Protein AF-0000000080632948 (afdb_homodimer)

Solvent-accessible surface area (backbone atoms only — not comparable to full-atom values): 27263 Å² total; per-residue (Å²): 132,79,82,72,71,76,74,69,72,79,71,61,84,69,72,70,72,75,71,75,73,50,6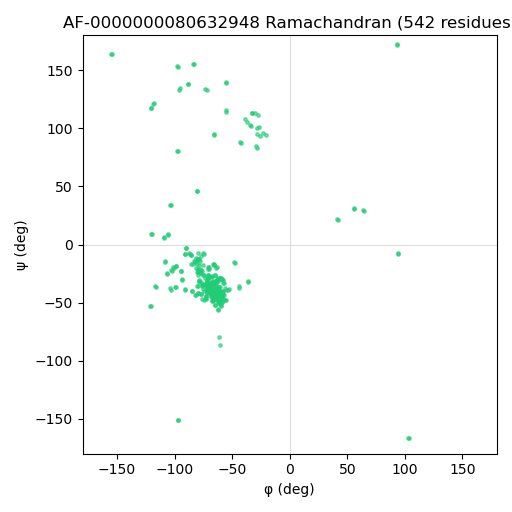8,64,55,54,51,48,51,52,47,47,51,46,51,48,48,50,51,47,51,48,48,49,46,34,62,71,34,62,81,42,59,56,55,62,38,58,29,62,68,49,25,53,51,34,33,49,51,34,51,72,73,39,56,49,54,52,16,45,50,50,41,47,52,36,47,52,53,13,48,50,50,12,46,53,51,10,44,53,52,7,45,46,32,34,75,30,65,68,51,27,64,66,44,46,64,55,55,52,50,55,61,60,30,67,62,72,64,46,48,63,58,46,30,67,67,62,33,79,53,68,66,24,45,20,52,47,15,22,67,49,18,18,50,46,16,20,55,26,20,21,50,17,35,41,57,31,47,71,65,42,42,64,52,38,65,69,60,74,52,52,71,64,54,40,39,63,69,45,30,46,61,59,14,40,62,29,34,40,52,9,47,52,53,14,49,56,40,22,50,52,40,45,37,54,51,18,50,76,57,46,76,50,20,37,31,6,47,31,48,53,25,43,76,67,40,34,31,21,50,19,46,29,40,41,52,50,50,34,50,49,50,45,51,52,50,50,51,52,49,51,54,36,51,66,60,42,53,58,67,80,100,132,79,80,72,72,76,73,71,74,79,69,62,83,69,74,68,74,75,73,76,72,53,69,66,56,54,50,50,51,51,48,49,50,46,51,48,48,49,51,46,51,48,48,47,45,32,62,71,35,63,82,40,59,56,57,62,38,58,29,63,69,49,25,52,52,33,34,50,52,33,52,73,72,38,55,48,54,53,16,46,50,51,42,46,54,36,47,52,51,13,46,50,52,12,48,53,50,9,44,54,52,7,45,47,32,31,75,29,64,69,52,26,63,66,43,48,65,55,54,52,51,56,64,60,29,66,62,72,64,46,47,64,58,47,30,68,68,61,34,78,50,69,66,24,46,21,52,46,15,21,68,48,17,18,50,46,16,19,55,26,19,22,52,18,35,42,57,31,47,71,64,41,43,65,53,38,66,69,61,73,52,51,72,65,52,40,39,63,69,45,31,46,63,61,15,42,59,29,33,39,52,10,47,53,53,14,50,58,39,20,51,51,39,45,39,53,51,18,50,75,58,46,76,50,20,36,32,6,46,31,47,54,24,44,76,67,40,35,32,23,51,20,46,30,40,42,51,50,50,31,51,49,50,45,50,51,49,51,48,50,49,52,53,36,49,67,60,42,54,59,68,82,100

Structure (mmCIF, N/CA/C/O backbone):
data_AF-0000000080632948-model_v1
#
loop_
_entity.id
_entity.type
_entity.pdbx_description
1 polymer 'Amino acid ABC transporter, permease protein'
#
loop_
_atom_site.group_PDB
_atom_site.id
_atom_site.type_symbol
_atom_site.label_atom_id
_atom_site.label_alt_id
_atom_site.label_comp_id
_atom_site.label_asym_id
_atom_site.label_entity_id
_atom_site.label_seq_id
_atom_site.pdbx_PDB_ins_code
_atom_site.Cartn_x
_atom_site.Cartn_y
_atom_site.Cartn_z
_atom_site.occupancy
_atom_site.B_iso_or_equiv
_atom_site.auth_seq_id
_atom_site.auth_comp_id
_atom_site.auth_asym_id
_atom_site.auth_atom_id
_atom_site.pdbx_PDB_model_num
ATOM 1 N N . MET A 1 1 ? 34.406 78.438 -1.366 1 31.16 1 MET A N 1
ATOM 2 C CA . MET A 1 1 ? 34.031 77.875 -2.639 1 31.16 1 MET A CA 1
ATOM 3 C C . MET A 1 1 ? 34.281 76.375 -2.627 1 31.16 1 MET A C 1
ATOM 5 O O . MET A 1 1 ? 33.844 75.625 -3.514 1 31.16 1 MET A O 1
ATOM 9 N N . GLN A 1 2 ? 35.188 75.812 -1.74 1 35.47 2 GLN A N 1
ATOM 10 C CA . GLN A 1 2 ? 35.688 74.5 -1.86 1 35.47 2 GLN A CA 1
ATOM 11 C C . GLN A 1 2 ? 34.75 73.438 -1.232 1 35.47 2 GLN A C 1
ATOM 13 O O . GLN A 1 2 ? 35 72.25 -1.267 1 35.47 2 GLN A O 1
ATOM 18 N N . ARG A 1 3 ? 33.75 73.875 -0.336 1 40.47 3 ARG A N 1
ATOM 19 C CA . ARG A 1 3 ? 33.062 72.875 0.474 1 40.47 3 ARG A CA 1
ATOM 20 C C . ARG A 1 3 ? 32.031 72.125 -0.36 1 40.47 3 ARG A C 1
ATOM 22 O O . ARG A 1 3 ? 31.328 71.25 0.156 1 40.47 3 ARG A O 1
ATOM 29 N N . SER A 1 4 ? 31.703 72.562 -1.642 1 41.03 4 SER A N 1
ATOM 30 C CA . SER A 1 4 ? 30.5 72.062 -2.281 1 41.03 4 SER A CA 1
ATOM 31 C C . SER A 1 4 ? 30.75 70.688 -2.9 1 41.03 4 SER A C 1
ATOM 33 O O . SER A 1 4 ? 29.828 70.062 -3.438 1 41.03 4 SER A O 1
ATOM 35 N N . ALA A 1 5 ? 32 70.25 -3.182 1 44.38 5 ALA A N 1
ATOM 36 C CA . ALA A 1 5 ? 32.188 69.188 -4.16 1 44.38 5 ALA A CA 1
ATOM 37 C C . ALA A 1 5 ? 31.906 67.812 -3.537 1 44.38 5 ALA A C 1
ATOM 39 O O . ALA A 1 5 ? 31.906 66.812 -4.23 1 44.38 5 ALA A O 1
ATOM 40 N N . GLN A 1 6 ? 32 67.625 -2.18 1 37.94 6 GLN A N 1
ATOM 41 C CA . GLN A 1 6 ? 32.156 66.25 -1.748 1 37.94 6 GLN A CA 1
ATOM 42 C C . GLN A 1 6 ? 30.812 65.562 -1.717 1 37.94 6 GLN A C 1
ATOM 44 O O . GLN A 1 6 ? 30.75 64.375 -1.388 1 37.94 6 GLN A O 1
ATOM 49 N N . ALA A 1 7 ? 29.625 66.25 -1.832 1 45.94 7 ALA A N 1
ATOM 50 C CA . ALA A 1 7 ? 28.375 65.562 -1.5 1 45.94 7 ALA A CA 1
ATOM 51 C C . ALA A 1 7 ? 27.906 64.688 -2.646 1 45.94 7 ALA A C 1
ATOM 53 O O . ALA A 1 7 ? 26.891 64 -2.535 1 45.94 7 ALA A O 1
ATOM 54 N N . SER A 1 8 ? 28.5 64.812 -3.918 1 42.16 8 SER A N 1
ATOM 55 C CA . SER A 1 8 ? 27.766 64.25 -5.035 1 42.16 8 SER A CA 1
ATOM 56 C C . SER A 1 8 ? 27.969 62.719 -5.094 1 42.16 8 SER A C 1
ATOM 58 O O . SER A 1 8 ? 27.328 62.031 -5.891 1 42.16 8 SER A O 1
ATOM 60 N N . ALA A 1 9 ? 29.062 62.125 -4.598 1 43.84 9 ALA A N 1
ATOM 61 C CA . ALA A 1 9 ? 29.406 60.781 -5.074 1 43.84 9 ALA A CA 1
ATOM 62 C C . ALA A 1 9 ? 28.578 59.719 -4.379 1 43.84 9 ALA A C 1
ATOM 64 O O . ALA A 1 9 ? 28.656 58.531 -4.715 1 43.84 9 ALA A O 1
ATOM 65 N N . VAL A 1 10 ? 28.031 60 -3.156 1 44.22 10 VAL A N 1
ATOM 66 C CA . VAL A 1 10 ? 27.625 58.812 -2.408 1 44.22 10 VAL A CA 1
ATOM 67 C C . VAL A 1 10 ? 26.281 58.312 -2.93 1 44.22 10 VAL A C 1
ATOM 69 O O . VAL A 1 10 ? 25.719 57.344 -2.396 1 44.22 10 VAL A O 1
ATOM 72 N N . SER A 1 11 ? 25.594 59.094 -3.857 1 42.31 11 SER A N 1
ATOM 73 C CA . SER A 1 11 ? 24.219 58.656 -4.07 1 42.31 11 SER A CA 1
ATOM 74 C C . SER A 1 11 ? 24.156 57.406 -4.93 1 42.31 11 SER A C 1
ATOM 76 O O . SER A 1 11 ? 23.078 56.969 -5.336 1 42.31 11 SER A O 1
ATOM 78 N N . LYS A 1 12 ? 25.281 57.094 -5.684 1 43.09 12 LYS A N 1
ATOM 79 C CA . LYS A 1 12 ? 24.922 56.344 -6.879 1 43.09 12 LYS A CA 1
ATOM 80 C C . LYS A 1 12 ? 24.25 55.031 -6.504 1 43.09 12 LYS A C 1
ATOM 82 O O . LYS A 1 12 ? 23.219 54.656 -7.055 1 43.09 12 LYS A O 1
ATOM 87 N N . SER A 1 13 ? 25.125 53.938 -6.254 1 38.78 13 SER A N 1
ATOM 88 C CA . SER A 1 13 ? 24.781 52.656 -6.883 1 38.78 13 SER A CA 1
ATOM 89 C C . SER A 1 13 ? 23.703 51.906 -6.09 1 38.78 13 SER A C 1
ATOM 91 O O . SER A 1 13 ? 24 51.219 -5.113 1 38.78 13 SER A O 1
ATOM 93 N N . ALA A 1 14 ? 22.656 52.594 -5.688 1 43.19 14 ALA A N 1
ATOM 94 C CA . ALA A 1 14 ? 21.547 51.75 -5.266 1 43.19 14 ALA A CA 1
ATOM 95 C C . ALA A 1 14 ? 21.359 50.594 -6.223 1 43.19 14 ALA A C 1
ATOM 97 O O . ALA A 1 14 ? 21.188 50.781 -7.426 1 43.19 14 ALA A O 1
ATOM 98 N N . GLY A 1 15 ? 22.062 49.438 -6.035 1 40.56 15 GLY A N 1
ATOM 99 C CA . GLY A 1 15 ? 21.891 48.188 -6.754 1 40.56 15 GLY A CA 1
ATOM 100 C C . GLY A 1 15 ? 20.5 48 -7.309 1 40.56 15 GLY A C 1
ATOM 101 O O . GLY A 1 15 ? 19.5 48.281 -6.621 1 40.56 15 GLY A O 1
ATOM 102 N N . GLU A 1 16 ? 20.266 48.25 -8.656 1 45.5 16 GLU A N 1
ATOM 103 C CA . GLU A 1 16 ? 19.078 47.812 -9.391 1 45.5 16 GLU A CA 1
ATOM 104 C C . GLU A 1 16 ? 18.469 46.562 -8.789 1 45.5 16 GLU A C 1
ATOM 106 O O . GLU A 1 16 ? 19.188 45.625 -8.414 1 45.5 16 GLU A O 1
ATOM 111 N N . PRO A 1 17 ? 17.328 46.656 -8.211 1 45.66 17 PRO A N 1
ATOM 112 C CA . PRO A 1 17 ? 16.719 45.375 -7.785 1 45.66 17 PRO A CA 1
ATOM 113 C C . PRO A 1 17 ? 16.984 44.25 -8.766 1 45.66 17 PRO A C 1
ATOM 115 O O . PRO A 1 17 ? 17 44.469 -9.977 1 45.66 17 PRO A O 1
ATOM 118 N N . GLU A 1 18 ? 17.859 43.281 -8.539 1 49 18 GLU A N 1
ATOM 119 C CA . GLU A 1 18 ? 17.922 42.062 -9.344 1 49 18 GLU A CA 1
ATOM 120 C C . GLU A 1 18 ? 16.562 41.75 -9.984 1 49 18 GLU A C 1
ATOM 122 O O . GLU A 1 18 ? 15.547 41.719 -9.289 1 49 18 GLU A O 1
ATOM 127 N N . ALA A 1 19 ? 16.281 42.156 -11.148 1 47.41 19 ALA A N 1
ATOM 128 C CA . ALA A 1 19 ? 15.094 41.812 -11.93 1 47.41 19 ALA A CA 1
ATOM 129 C C . ALA A 1 19 ? 14.453 40.531 -11.438 1 47.41 19 ALA A C 1
ATOM 131 O O . ALA A 1 19 ? 15.109 39.469 -11.375 1 47.41 19 ALA A O 1
ATOM 132 N N . ALA A 1 20 ? 13.492 40.531 -10.594 1 52.97 20 ALA A N 1
ATOM 133 C CA . ALA A 1 20 ? 12.641 39.375 -10.266 1 52.97 20 ALA A CA 1
ATOM 134 C C . ALA A 1 20 ? 12.531 38.438 -11.453 1 52.97 20 ALA A C 1
ATOM 136 O O . ALA A 1 20 ? 12.102 38.844 -12.539 1 52.97 20 ALA A O 1
ATOM 137 N N . SER A 1 21 ? 13.453 37.5 -11.742 1 58.09 21 SER A N 1
ATOM 138 C CA . SER A 1 21 ? 13.289 36.562 -12.828 1 58.09 21 SER A CA 1
ATOM 139 C C . SER A 1 21 ? 11.82 36.188 -13.039 1 58.09 21 SER A C 1
ATOM 141 O O . SER A 1 21 ? 11.086 36 -12.078 1 58.09 21 SER A O 1
ATOM 143 N N . ASP A 1 22 ? 11.164 36.531 -14.102 1 64.25 22 ASP A N 1
ATOM 144 C CA . ASP A 1 22 ? 9.797 36.219 -14.523 1 64.25 22 ASP A CA 1
ATOM 145 C C . ASP A 1 22 ? 9.383 34.812 -14.062 1 64.25 22 ASP A C 1
ATOM 147 O O . ASP A 1 22 ? 10.039 33.844 -14.391 1 64.25 22 ASP A O 1
ATOM 151 N N . PRO A 1 23 ? 8.586 34.781 -12.992 1 73.06 23 PRO A N 1
ATOM 152 C CA . PRO A 1 23 ? 8.102 33.5 -12.484 1 73.06 23 PRO A CA 1
ATOM 153 C C . PRO A 1 23 ? 7.805 32.5 -13.602 1 73.06 23 PRO A C 1
ATOM 155 O O . PRO A 1 23 ? 7.996 31.297 -13.422 1 73.06 23 PRO A O 1
ATOM 158 N N . ASN A 1 24 ? 7.41 33.031 -14.68 1 75.12 24 ASN A N 1
ATOM 159 C CA . ASN A 1 24 ? 7.125 32.156 -15.812 1 75.12 24 ASN A CA 1
ATOM 160 C C . ASN A 1 24 ? 8.398 31.562 -16.391 1 75.12 24 ASN A C 1
ATOM 162 O O . ASN A 1 24 ? 8.422 30.391 -16.797 1 75.12 24 ASN A O 1
ATOM 166 N N . ARG A 1 25 ? 9.484 32.375 -16.422 1 72.56 25 ARG A N 1
ATOM 167 C CA . ARG A 1 25 ? 10.758 31.875 -16.953 1 72.56 25 ARG A CA 1
ATOM 168 C C . ARG A 1 25 ? 11.352 30.812 -16.047 1 72.56 25 ARG A C 1
ATOM 170 O O . ARG A 1 25 ? 11.938 29.844 -16.516 1 72.56 25 ARG A O 1
ATOM 177 N N . GLN A 1 26 ? 11.18 31.047 -14.781 1 75.12 26 GLN A N 1
ATOM 178 C CA . GLN A 1 26 ? 11.68 30.062 -13.828 1 75.12 26 GLN A CA 1
ATOM 179 C C . GLN A 1 26 ? 10.93 28.734 -13.953 1 75.12 26 GLN A C 1
ATOM 181 O O . GLN A 1 26 ? 11.539 27.672 -13.906 1 75.12 26 GLN A O 1
ATOM 186 N N . ARG A 1 27 ? 9.664 28.875 -14.164 1 76.31 27 ARG A N 1
ATOM 187 C CA . ARG A 1 27 ? 8.844 27.672 -14.328 1 76.31 27 ARG A CA 1
ATOM 188 C C . ARG A 1 27 ? 9.227 26.938 -15.609 1 76.31 27 ARG A C 1
ATOM 190 O O . ARG A 1 27 ? 9.266 25.703 -15.625 1 76.31 27 ARG A O 1
ATOM 197 N N . ARG A 1 28 ? 9.469 27.719 -16.641 1 76.44 28 ARG A N 1
ATOM 198 C CA . ARG A 1 28 ? 9.852 27.109 -17.906 1 76.44 28 ARG A CA 1
ATOM 199 C C . ARG A 1 28 ? 11.219 26.438 -17.797 1 76.44 28 ARG A C 1
ATOM 201 O O . ARG A 1 28 ? 11.422 25.359 -18.344 1 76.44 28 ARG A O 1
ATOM 208 N N . ARG A 1 29 ? 12.117 27.047 -17.156 1 76.56 29 ARG A N 1
ATOM 209 C CA . ARG A 1 29 ? 13.445 26.484 -16.953 1 76.56 29 ARG A CA 1
ATOM 210 C C . ARG A 1 29 ? 13.375 25.188 -16.141 1 76.56 29 ARG A C 1
ATOM 212 O O . ARG A 1 29 ? 14.07 24.219 -16.438 1 76.56 29 ARG A O 1
ATOM 219 N N . GLU A 1 30 ? 12.523 25.297 -15.188 1 76.44 30 GLU A N 1
ATOM 220 C CA . GLU A 1 30 ? 12.352 24.109 -14.352 1 76.44 30 GLU A CA 1
ATOM 221 C C . GLU A 1 30 ? 11.727 22.969 -15.148 1 76.44 30 GLU A C 1
ATOM 223 O O . GLU A 1 30 ? 12.133 21.812 -15.008 1 76.44 30 GLU A O 1
ATOM 228 N N . ARG A 1 31 ? 10.828 23.312 -15.969 1 77.19 31 ARG A N 1
ATOM 229 C CA . ARG A 1 31 ? 10.195 22.312 -16.812 1 77.19 31 ARG A CA 1
ATOM 230 C C . ARG A 1 31 ? 11.18 21.75 -17.828 1 77.19 31 ARG A C 1
ATOM 232 O O . ARG A 1 31 ? 11.188 20.547 -18.094 1 77.19 31 ARG A O 1
ATOM 239 N N . LEU A 1 32 ? 11.969 22.562 -18.375 1 78.19 32 LEU A N 1
ATOM 240 C CA . LEU A 1 32 ? 12.977 22.125 -19.328 1 78.19 32 LEU A CA 1
ATOM 241 C C . LEU A 1 32 ? 14.016 21.234 -18.672 1 78.19 32 LEU A C 1
ATOM 243 O O . LEU A 1 32 ? 14.453 20.25 -19.266 1 78.19 32 LEU A O 1
ATOM 247 N N . LEU A 1 33 ? 14.359 21.578 -17.516 1 74.56 33 LEU A N 1
ATOM 248 C CA . LEU A 1 33 ? 15.297 20.734 -16.781 1 74.56 33 LEU A CA 1
ATOM 249 C C . LEU A 1 33 ? 14.688 19.375 -16.484 1 74.56 33 LEU A C 1
ATOM 251 O O . LEU A 1 33 ? 15.375 18.359 -16.578 1 74.56 33 LEU A O 1
ATOM 255 N N . GLN A 1 34 ? 13.438 19.406 -16.156 1 75.62 34 GLN A N 1
ATOM 256 C CA . GLN A 1 34 ? 12.75 18.156 -15.852 1 75.62 34 GLN A CA 1
ATOM 257 C C . GLN A 1 34 ? 12.641 17.266 -17.094 1 75.62 34 GLN A C 1
ATOM 259 O O . GLN A 1 34 ? 12.922 16.062 -17.031 1 75.62 34 GLN A O 1
ATOM 264 N N . ILE A 1 35 ? 12.25 17.891 -18.172 1 76.94 35 ILE A N 1
ATOM 265 C CA . ILE A 1 35 ? 12.117 17.156 -19.438 1 76.94 35 ILE A CA 1
ATOM 266 C C . ILE A 1 35 ? 13.492 16.719 -19.906 1 76.94 35 ILE A C 1
ATOM 268 O O . ILE A 1 35 ? 13.664 15.586 -20.375 1 76.94 35 ILE A O 1
ATOM 272 N N . GLY A 1 36 ? 14.43 17.578 -19.797 1 76.69 36 GLY A N 1
ATOM 273 C CA . GLY A 1 36 ? 15.789 17.25 -20.188 1 76.69 36 GLY A CA 1
ATOM 274 C C . GLY A 1 36 ? 16.359 16.078 -19.422 1 76.69 36 GLY A C 1
ATOM 275 O O . GLY A 1 36 ? 16.984 15.18 -20 1 76.69 36 GLY A O 1
ATOM 276 N N . THR A 1 37 ? 16.078 16.078 -18.156 1 75.19 37 THR A N 1
ATOM 277 C CA . THR A 1 37 ? 16.594 15 -17.344 1 75.19 37 THR A CA 1
ATOM 278 C C . THR A 1 37 ? 15.891 13.688 -17.656 1 75.19 37 THR A C 1
ATOM 280 O O . THR A 1 37 ? 16.516 12.625 -17.656 1 75.19 37 THR A O 1
ATOM 283 N N . LEU A 1 38 ? 14.609 13.75 -17.922 1 76.75 38 LEU A N 1
ATOM 284 C CA . LEU A 1 38 ? 13.883 12.555 -18.312 1 76.75 38 LEU A CA 1
ATOM 285 C C . LEU A 1 38 ? 14.438 11.977 -19.609 1 76.75 38 LEU A C 1
ATOM 287 O O . LEU A 1 38 ? 14.656 10.773 -19.719 1 76.75 38 LEU A O 1
ATOM 291 N N . VAL A 1 39 ? 14.641 12.898 -20.531 1 79.62 39 VAL A N 1
ATOM 292 C CA . VAL A 1 39 ? 15.164 12.492 -21.844 1 79.62 39 VAL A CA 1
ATOM 293 C C . VAL A 1 39 ? 16.562 11.906 -21.672 1 79.62 39 VAL A C 1
ATOM 295 O O . VAL A 1 39 ? 16.891 10.883 -22.281 1 79.62 39 VAL A O 1
ATOM 298 N N . LEU A 1 40 ? 17.266 12.562 -20.812 1 78.12 40 LEU A N 1
ATOM 299 C CA . LEU A 1 40 ? 18.609 12.062 -20.562 1 78.12 40 LEU A CA 1
ATOM 300 C C . LEU A 1 40 ? 18.578 10.688 -19.906 1 78.12 40 LEU A C 1
ATOM 302 O O . LEU A 1 40 ? 19.328 9.789 -20.281 1 78.12 40 LEU A O 1
ATOM 306 N N . LEU A 1 41 ? 17.688 10.492 -18.969 1 77.06 41 LEU A N 1
ATOM 307 C CA . LEU A 1 41 ? 17.562 9.211 -18.281 1 77.06 41 LEU A CA 1
ATOM 308 C C . LEU A 1 41 ? 17.125 8.117 -19.234 1 77.06 41 LEU A C 1
ATOM 310 O O . LEU A 1 41 ? 17.641 6.996 -19.188 1 77.06 41 LEU A O 1
ATOM 314 N N . LEU A 1 42 ? 16.219 8.5 -20.078 1 81 42 LEU A N 1
ATOM 315 C CA . LEU A 1 42 ? 15.75 7.531 -21.062 1 81 42 LEU A CA 1
ATOM 316 C C . LEU A 1 42 ? 16.844 7.199 -22.062 1 81 42 LEU A C 1
ATOM 318 O O . LEU A 1 42 ? 17 6.043 -22.469 1 81 42 LEU A O 1
ATOM 322 N N . ALA A 1 43 ? 17.531 8.234 -22.453 1 79.75 43 ALA A N 1
ATOM 323 C CA . ALA A 1 43 ? 18.625 8.031 -23.391 1 79.75 43 ALA A CA 1
ATOM 324 C C . ALA A 1 43 ? 19.734 7.18 -22.781 1 79.75 43 ALA A C 1
ATOM 326 O O . ALA A 1 43 ? 20.25 6.27 -23.438 1 79.75 43 ALA A O 1
ATOM 327 N N . VAL A 1 44 ? 20.031 7.469 -21.594 1 77.94 44 VAL A N 1
ATOM 328 C CA . VAL A 1 44 ? 21.062 6.691 -20.891 1 77.94 44 VAL A CA 1
ATOM 329 C C . VAL A 1 44 ? 20.594 5.246 -20.734 1 77.94 44 VAL A C 1
ATOM 331 O O . VAL A 1 44 ? 21.375 4.312 -20.938 1 77.94 44 VAL A O 1
ATOM 334 N N . TRP A 1 45 ? 19.359 5.086 -20.438 1 78.62 45 TRP A N 1
ATOM 335 C CA . TRP A 1 45 ? 18.781 3.752 -20.328 1 78.62 45 TRP A CA 1
ATOM 336 C C . TRP A 1 45 ? 18.844 3.023 -21.672 1 78.62 45 TRP A C 1
ATOM 338 O O . TRP A 1 45 ? 19.281 1.872 -21.734 1 78.62 45 TRP A O 1
ATOM 348 N N . GLU A 1 46 ? 18.5 3.721 -22.672 1 81.31 46 GLU A N 1
ATOM 349 C CA . GLU A 1 46 ? 18.516 3.158 -24.016 1 81.31 46 GLU A CA 1
ATOM 350 C C . GLU A 1 46 ? 19.922 2.736 -24.422 1 81.31 46 GLU A C 1
ATOM 352 O O . GLU A 1 46 ? 20.125 1.625 -24.922 1 81.31 46 GLU A O 1
ATOM 357 N N . PHE A 1 47 ? 20.797 3.6 -24.109 1 79.81 47 PHE A N 1
ATOM 358 C CA . PHE A 1 47 ? 22.156 3.35 -24.562 1 79.81 47 PHE A CA 1
ATOM 359 C C . PHE A 1 47 ? 22.844 2.332 -23.656 1 79.81 47 PHE A C 1
ATOM 361 O O . PHE A 1 47 ? 23.609 1.493 -24.141 1 79.81 47 PHE A O 1
ATOM 368 N N . ALA A 1 48 ? 22.562 2.373 -22.391 1 75.94 48 ALA A N 1
ATOM 369 C CA . ALA A 1 48 ? 23.203 1.477 -21.438 1 75.94 48 ALA A CA 1
ATOM 370 C C . ALA A 1 48 ? 22.703 0.043 -21.609 1 75.94 48 ALA A C 1
ATOM 372 O O . ALA A 1 48 ? 23.438 -0.911 -21.359 1 75.94 48 ALA A O 1
ATOM 373 N N . ALA A 1 49 ? 21.484 -0.044 -22.125 1 76.69 49 ALA A N 1
ATOM 374 C CA . ALA A 1 49 ? 20.891 -1.375 -22.156 1 76.69 49 ALA A CA 1
ATOM 375 C C . ALA A 1 49 ? 20.812 -1.893 -23.594 1 76.69 49 ALA A C 1
ATOM 377 O O . ALA A 1 49 ? 20.234 -2.961 -23.844 1 76.69 49 ALA A O 1
ATOM 378 N N . ARG A 1 50 ? 21.406 -1.113 -24.5 1 74.5 50 ARG A N 1
ATOM 379 C CA . ARG A 1 50 ? 21.281 -1.455 -25.922 1 74.5 50 ARG A CA 1
ATOM 380 C C . ARG A 1 50 ? 21.922 -2.807 -26.219 1 74.5 50 ARG A C 1
ATOM 382 O O . ARG A 1 50 ? 21.406 -3.576 -27.031 1 74.5 50 ARG A O 1
ATOM 389 N N . ASP A 1 51 ? 22.906 -3.084 -25.438 1 75.25 51 ASP A N 1
ATOM 390 C CA . ASP A 1 51 ? 23.641 -4.312 -25.734 1 75.25 51 ASP A CA 1
ATOM 391 C C . ASP A 1 51 ? 23.297 -5.41 -24.719 1 75.25 51 ASP A C 1
ATOM 393 O O . ASP A 1 51 ? 23.875 -6.496 -24.766 1 75.25 51 ASP A O 1
ATOM 397 N N . ALA A 1 52 ? 22.344 -5.078 -23.984 1 75.75 52 ALA A N 1
ATOM 398 C CA . ALA A 1 52 ? 21.984 -6.066 -22.969 1 75.75 52 ALA A CA 1
ATOM 399 C C . ALA A 1 52 ? 21.047 -7.129 -23.562 1 75.75 52 ALA A C 1
ATOM 401 O O . ALA A 1 52 ? 20.547 -6.973 -24.672 1 75.75 52 ALA A O 1
ATOM 402 N N . ASN A 1 53 ? 21.078 -8.289 -22.922 1 76.94 53 ASN A N 1
ATOM 403 C CA . ASN A 1 53 ? 20.188 -9.375 -23.328 1 76.94 53 ASN A CA 1
ATOM 404 C C . ASN A 1 53 ? 18.734 -8.938 -23.312 1 76.94 53 ASN A C 1
ATOM 406 O O . ASN A 1 53 ? 18.188 -8.586 -22.266 1 76.94 53 ASN A O 1
ATOM 410 N N . LYS A 1 54 ? 18.125 -8.922 -24.469 1 73.06 54 LYS A N 1
ATOM 411 C CA . LYS A 1 54 ? 16.781 -8.398 -24.672 1 73.06 54 LYS A CA 1
ATOM 412 C C . LYS A 1 54 ? 15.75 -9.227 -23.891 1 73.06 54 LYS A C 1
ATOM 414 O O . LYS A 1 54 ? 14.641 -8.766 -23.641 1 73.06 54 LYS A O 1
ATOM 419 N N . LEU A 1 55 ? 16.188 -10.43 -23.562 1 72.69 55 LEU A N 1
ATOM 420 C CA . LEU A 1 55 ? 15.297 -11.266 -22.781 1 72.69 55 LEU A CA 1
ATOM 421 C C . LEU A 1 55 ? 15.172 -10.742 -21.359 1 72.69 55 LEU A C 1
ATOM 423 O O . LEU A 1 55 ? 14.148 -10.961 -20.703 1 72.69 55 LEU A O 1
ATOM 427 N N . LEU A 1 56 ? 16.141 -9.977 -21.094 1 74.25 56 LEU A N 1
ATOM 428 C CA . LEU A 1 56 ? 16.172 -9.57 -19.688 1 74.25 56 LEU A CA 1
ATOM 429 C C . LEU A 1 56 ? 15.969 -8.07 -19.547 1 74.25 56 LEU A C 1
ATOM 431 O O . LEU A 1 56 ? 15.367 -7.602 -18.578 1 74.25 56 LEU A O 1
ATOM 435 N N . VAL A 1 57 ? 16.562 -7.406 -20.531 1 77.75 57 VAL A N 1
ATOM 436 C CA . VAL A 1 57 ? 16.578 -5.957 -20.391 1 77.75 57 VAL A CA 1
ATOM 437 C C . VAL A 1 57 ? 15.805 -5.309 -21.531 1 77.75 57 VAL A C 1
ATOM 439 O O . VAL A 1 57 ? 16.047 -5.605 -22.703 1 77.75 57 VAL A O 1
ATOM 442 N N . ALA A 1 58 ? 14.805 -4.559 -21.109 1 82.62 58 ALA A N 1
ATOM 443 C CA . ALA A 1 58 ? 14.023 -3.828 -22.094 1 82.62 58 ALA A CA 1
ATOM 444 C C . ALA A 1 58 ? 14.508 -2.387 -22.234 1 82.62 58 ALA A C 1
ATOM 446 O O . ALA A 1 58 ? 14.859 -1.752 -21.234 1 82.62 58 ALA A O 1
ATOM 447 N N . VAL A 1 59 ? 14.648 -2.047 -23.484 1 84.19 59 VAL A N 1
ATOM 448 C CA . VAL A 1 59 ? 14.984 -0.652 -23.75 1 84.19 59 VAL A CA 1
ATOM 449 C C . VAL A 1 59 ? 13.719 0.138 -24.078 1 84.19 59 VAL A C 1
ATOM 451 O O . VAL A 1 59 ? 12.719 -0.433 -24.516 1 84.19 59 VAL A O 1
ATOM 454 N N . PRO A 1 60 ? 13.773 1.393 -23.797 1 87.69 60 PRO A N 1
ATOM 455 C CA . PRO A 1 60 ? 12.578 2.223 -23.984 1 87.69 60 PRO A CA 1
ATOM 456 C C . PRO A 1 60 ? 11.977 2.1 -25.375 1 87.69 60 PRO A C 1
ATOM 458 O O . PRO A 1 60 ? 10.758 2.07 -25.531 1 87.69 60 PRO A O 1
ATOM 461 N N . SER A 1 61 ? 12.742 2.008 -26.406 1 87.38 61 SER A N 1
ATOM 462 C CA . SER A 1 61 ? 12.219 1.878 -27.75 1 87.38 61 SER A CA 1
ATOM 463 C C . SER A 1 61 ? 11.445 0.579 -27.922 1 87.38 61 SER A C 1
ATOM 465 O O . SER A 1 61 ? 10.375 0.567 -28.547 1 87.38 61 SER A O 1
ATOM 467 N N . ASP A 1 62 ? 11.969 -0.502 -27.344 1 89.5 62 ASP A N 1
ATOM 468 C CA . ASP A 1 62 ? 11.289 -1.793 -27.406 1 89.5 62 ASP A CA 1
ATOM 469 C C . ASP A 1 62 ? 9.969 -1.76 -26.641 1 89.5 62 ASP A C 1
ATOM 471 O O . ASP A 1 62 ? 8.992 -2.393 -27.047 1 89.5 62 ASP A O 1
ATOM 475 N N . ILE A 1 63 ? 9.977 -1.073 -25.609 1 91.88 63 ILE A N 1
ATOM 476 C CA . ILE A 1 63 ? 8.773 -0.954 -24.797 1 91.88 63 ILE A CA 1
ATOM 477 C C . ILE A 1 63 ? 7.695 -0.209 -25.578 1 91.88 63 ILE A C 1
ATOM 479 O O . ILE A 1 63 ? 6.527 -0.608 -25.578 1 91.88 63 ILE A O 1
ATOM 483 N N . ALA A 1 64 ? 8.102 0.848 -26.266 1 92 64 ALA A N 1
ATOM 484 C CA . ALA A 1 64 ? 7.152 1.63 -27.062 1 92 64 ALA A CA 1
ATOM 485 C C . ALA A 1 64 ? 6.559 0.792 -28.188 1 92 64 ALA A C 1
ATOM 487 O O . ALA A 1 64 ? 5.348 0.839 -28.422 1 92 64 ALA A O 1
ATOM 488 N N . ILE A 1 65 ? 7.371 0.041 -28.812 1 92.88 65 ILE A N 1
ATOM 489 C CA . ILE A 1 65 ? 6.93 -0.803 -29.922 1 92.88 65 ILE A CA 1
ATOM 490 C C . ILE A 1 65 ? 6.008 -1.901 -29.406 1 92.88 65 ILE A C 1
ATOM 492 O O . ILE A 1 65 ? 4.941 -2.148 -29.969 1 92.88 65 ILE A O 1
ATOM 496 N N . ALA A 1 66 ? 6.418 -2.5 -28.328 1 94.69 66 ALA A N 1
ATOM 497 C CA . ALA A 1 66 ? 5.609 -3.557 -27.719 1 94.69 66 ALA A CA 1
ATOM 498 C C . ALA A 1 66 ? 4.254 -3.021 -27.281 1 94.69 66 ALA A C 1
ATOM 500 O O . ALA A 1 66 ? 3.23 -3.691 -27.438 1 94.69 66 ALA A O 1
ATOM 501 N N . THR A 1 67 ? 4.293 -1.887 -26.734 1 95.75 67 THR A N 1
ATOM 502 C CA . THR A 1 67 ? 3.051 -1.275 -26.281 1 95.75 67 THR A CA 1
ATOM 503 C C . THR A 1 67 ? 2.111 -1.013 -27.453 1 95.75 67 THR A C 1
ATOM 505 O O . THR A 1 67 ? 0.914 -1.293 -27.375 1 95.75 67 THR A O 1
ATOM 508 N N . TRP A 1 68 ? 2.701 -0.553 -28.469 1 94.88 68 TRP A N 1
ATOM 509 C CA . TRP A 1 68 ? 1.921 -0.275 -29.672 1 94.88 68 TRP A CA 1
ATOM 510 C C . TRP A 1 68 ? 1.343 -1.56 -30.25 1 94.88 68 TRP A C 1
ATOM 512 O O . TRP A 1 68 ? 0.176 -1.599 -30.656 1 94.88 68 TRP A O 1
ATOM 522 N N . GLU A 1 69 ? 2.09 -2.533 -30.297 1 95.69 69 GLU A N 1
ATOM 523 C CA . GLU A 1 69 ? 1.654 -3.832 -30.797 1 95.69 69 GLU A CA 1
ATOM 524 C C . GLU A 1 69 ? 0.51 -4.391 -29.953 1 95.69 69 GLU A C 1
ATOM 526 O O . GLU A 1 69 ? -0.476 -4.898 -30.5 1 95.69 69 GLU A O 1
ATOM 531 N N . LEU A 1 70 ? 0.647 -4.309 -28.656 1 96.06 70 LEU A N 1
ATOM 532 C CA . LEU A 1 70 ? -0.361 -4.848 -27.75 1 96.06 70 LEU A CA 1
ATOM 533 C C . LEU A 1 70 ? -1.639 -4.016 -27.812 1 96.06 70 LEU A C 1
ATOM 535 O O . LEU A 1 70 ? -2.732 -4.535 -27.578 1 96.06 70 LEU A O 1
ATOM 539 N N . LEU A 1 71 ? -1.476 -2.736 -28.141 1 95.31 71 LEU A N 1
ATOM 540 C CA . LEU A 1 71 ? -2.643 -1.883 -28.344 1 95.31 71 LEU A CA 1
ATOM 541 C C . LEU A 1 71 ? -3.395 -2.266 -29.609 1 95.31 71 LEU A C 1
ATOM 543 O O . LEU A 1 71 ? -4.625 -2.33 -29.609 1 95.31 71 LEU A O 1
ATOM 547 N N . LEU A 1 72 ? -2.664 -2.578 -30.656 1 95.25 72 LEU A N 1
ATOM 548 C CA . LEU A 1 72 ? -3.232 -2.879 -31.969 1 95.25 72 LEU A CA 1
ATOM 549 C C . LEU A 1 72 ? -3.926 -4.238 -31.953 1 95.25 72 LEU A C 1
ATOM 551 O O . LEU A 1 72 ? -4.977 -4.406 -32.594 1 95.25 72 LEU A O 1
ATOM 555 N N . ASN A 1 73 ? -3.42 -5.141 -31.281 1 95.5 73 ASN A N 1
ATOM 556 C CA . ASN A 1 73 ? -4.023 -6.473 -31.281 1 95.5 73 ASN A CA 1
ATOM 557 C C . ASN A 1 73 ? -5.137 -6.59 -30.25 1 95.5 73 ASN A C 1
ATOM 559 O O . ASN A 1 73 ? -5.781 -7.633 -30.141 1 95.5 73 ASN A O 1
ATOM 563 N N . GLY A 1 74 ? -5.305 -5.562 -29.359 1 96.38 74 GLY A N 1
ATOM 564 C CA . GLY A 1 74 ? -6.453 -5.488 -28.469 1 96.38 74 GLY A CA 1
ATOM 565 C C . GLY A 1 74 ? -6.191 -6.098 -27.109 1 96.38 74 GLY A C 1
ATOM 566 O O . GLY A 1 74 ? -7.016 -5.973 -26.203 1 96.38 74 GLY A O 1
ATOM 567 N N . GLU A 1 75 ? -5.078 -6.738 -26.953 1 96.5 75 GLU A N 1
ATOM 568 C CA . GLU A 1 75 ? -4.777 -7.418 -25.703 1 96.5 75 GLU A CA 1
ATOM 569 C C . GLU A 1 75 ? -4.672 -6.43 -24.547 1 96.5 75 GLU A C 1
ATOM 571 O O . GLU A 1 75 ? -5.195 -6.68 -23.453 1 96.5 75 GLU A O 1
ATOM 576 N N . LEU A 1 76 ? -4.004 -5.395 -24.828 1 97.06 76 LEU A N 1
ATOM 577 C CA . LEU A 1 76 ? -3.824 -4.379 -23.797 1 97.06 76 LEU A CA 1
ATOM 578 C C . LEU A 1 76 ? -5.156 -3.738 -23.422 1 97.06 76 LEU A C 1
ATOM 580 O O . LEU A 1 76 ? -5.43 -3.494 -22.25 1 97.06 76 LEU A O 1
ATOM 584 N N . LEU A 1 77 ? -5.953 -3.477 -24.359 1 96.69 77 LEU A N 1
ATOM 585 C CA . LEU A 1 77 ? -7.262 -2.879 -24.125 1 96.69 77 LEU A CA 1
ATOM 586 C C . LEU A 1 77 ? -8.164 -3.834 -23.344 1 96.69 77 LEU A C 1
ATOM 588 O O . LEU A 1 77 ? -8.859 -3.42 -22.406 1 96.69 77 LEU A O 1
ATOM 592 N N . SER A 1 78 ? -8.156 -5.082 -23.797 1 97.12 78 SER A N 1
ATOM 593 C CA . SER A 1 78 ? -8.953 -6.086 -23.109 1 97.12 78 SER A CA 1
ATOM 594 C C . SER A 1 78 ? -8.523 -6.23 -21.656 1 97.12 78 SER A C 1
ATOM 596 O O . SER A 1 78 ? -9.367 -6.289 -20.75 1 97.12 78 SER A O 1
ATOM 598 N N . ALA A 1 79 ? -7.258 -6.281 -21.438 1 97.69 79 ALA A N 1
ATOM 599 C CA . ALA A 1 79 ? -6.727 -6.387 -20.078 1 97.69 79 ALA A CA 1
ATOM 600 C C . ALA A 1 79 ? -7.082 -5.152 -19.25 1 97.69 79 ALA A C 1
ATOM 602 O O . ALA A 1 79 ? -7.398 -5.262 -18.062 1 97.69 79 ALA A O 1
ATOM 603 N N . THR A 1 80 ? -7.027 -4.031 -19.891 1 97.75 80 THR A N 1
ATOM 604 C CA . THR A 1 80 ? -7.367 -2.783 -19.219 1 97.75 80 THR A CA 1
ATOM 605 C C . THR A 1 80 ? -8.836 -2.775 -18.797 1 97.75 80 THR A C 1
ATOM 607 O O . THR A 1 80 ? -9.156 -2.393 -17.672 1 97.75 80 THR A O 1
ATOM 610 N N . LEU A 1 81 ? -9.648 -3.205 -19.641 1 97.12 81 LEU A N 1
ATOM 611 C CA . LEU A 1 81 ? -11.078 -3.24 -19.344 1 97.12 81 LEU A CA 1
ATOM 612 C C . LEU A 1 81 ? -11.375 -4.23 -18.219 1 97.12 81 LEU A C 1
ATOM 614 O O . LEU A 1 81 ? -12.219 -3.965 -17.359 1 97.12 81 LEU A O 1
ATOM 618 N N . ASP A 1 82 ? -10.695 -5.301 -18.281 1 96.62 82 ASP A N 1
ATOM 619 C CA . ASP A 1 82 ? -10.859 -6.297 -17.219 1 96.62 82 ASP A CA 1
ATOM 620 C C . ASP A 1 82 ? -10.453 -5.73 -15.867 1 96.62 82 ASP A C 1
ATOM 622 O O . ASP A 1 82 ? -11.203 -5.84 -14.891 1 96.62 82 ASP A O 1
ATOM 626 N N . SER A 1 83 ? -9.312 -5.156 -15.812 1 97.75 83 SER A N 1
ATOM 627 C CA . SER A 1 83 ? -8.82 -4.562 -14.57 1 97.75 83 SER A CA 1
ATOM 628 C C . SER A 1 83 ? -9.711 -3.412 -14.117 1 97.75 83 SER A C 1
ATOM 630 O O . SER A 1 83 ? -10.078 -3.328 -12.945 1 97.75 83 SER A O 1
ATOM 632 N N . MET A 1 84 ? -10.125 -2.604 -15.039 1 97.25 84 MET A N 1
ATOM 633 C CA . MET A 1 84 ? -10.898 -1.412 -14.695 1 97.25 84 MET A CA 1
ATOM 634 C C . MET A 1 84 ? -12.305 -1.786 -14.234 1 97.25 84 MET A C 1
ATOM 636 O O . MET A 1 84 ? -12.867 -1.131 -13.352 1 97.25 84 MET A O 1
ATOM 640 N N . SER A 1 85 ? -12.914 -2.764 -14.797 1 97.12 85 SER A N 1
ATOM 641 C CA . SER A 1 85 ? -14.266 -3.168 -14.422 1 97.12 85 SER A CA 1
ATOM 642 C C . SER A 1 85 ? -14.32 -3.629 -12.969 1 97.12 85 SER A C 1
ATOM 644 O O . SER A 1 85 ? -15.188 -3.205 -12.203 1 97.12 85 SER A O 1
ATOM 646 N N . THR A 1 86 ? -13.406 -4.469 -12.609 1 97.06 86 THR A N 1
ATOM 647 C CA . THR A 1 86 ? -13.375 -4.953 -11.234 1 97.06 86 THR A CA 1
ATOM 648 C C . THR A 1 86 ? -12.984 -3.83 -10.281 1 97.06 86 THR A C 1
ATOM 650 O O . THR A 1 86 ? -13.555 -3.707 -9.195 1 97.06 86 THR A O 1
ATOM 653 N N . PHE A 1 87 ? -12.031 -3.025 -10.727 1 97.88 87 PHE A N 1
ATOM 654 C CA . PHE A 1 87 ? -11.547 -1.958 -9.859 1 97.88 87 PHE A CA 1
ATOM 655 C C . PHE A 1 87 ? -12.648 -0.947 -9.578 1 97.88 87 PHE A C 1
ATOM 657 O O . PHE A 1 87 ? -12.891 -0.586 -8.422 1 97.88 87 PHE A O 1
ATOM 664 N N . VAL A 1 88 ? -13.281 -0.445 -10.625 1 97.38 88 VAL A N 1
ATOM 665 C CA . VAL A 1 88 ? -14.289 0.606 -10.492 1 97.38 88 VAL A CA 1
ATOM 666 C C . VAL A 1 88 ? -15.445 0.102 -9.641 1 97.38 88 VAL A C 1
ATOM 668 O O . VAL A 1 88 ? -15.906 0.795 -8.727 1 97.38 88 VAL A O 1
ATOM 671 N N . LEU A 1 89 ? -15.852 -1.076 -9.891 1 97.94 89 LEU A N 1
ATOM 672 C CA . LEU A 1 89 ? -16.969 -1.618 -9.133 1 97.94 89 LEU A CA 1
ATOM 673 C C . LEU A 1 89 ? -16.594 -1.818 -7.672 1 97.94 89 LEU A C 1
ATOM 675 O O . LEU A 1 89 ? -17.344 -1.438 -6.77 1 97.94 89 LEU A O 1
ATOM 679 N N . GLY A 1 90 ? -15.484 -2.43 -7.414 1 98.38 90 GLY A N 1
ATOM 680 C CA . GLY A 1 90 ? -15.016 -2.611 -6.051 1 98.38 90 GLY A CA 1
ATOM 681 C C . GLY A 1 90 ? -14.805 -1.302 -5.312 1 98.38 90 GLY A C 1
ATOM 682 O O . GLY A 1 90 ? -15.172 -1.174 -4.145 1 98.38 90 GLY A O 1
ATOM 683 N N . PHE A 1 91 ? -14.227 -0.344 -6.031 1 97.94 91 PHE A N 1
ATOM 684 C CA . PHE A 1 91 ? -13.93 0.959 -5.445 1 97.94 91 PHE A CA 1
ATOM 685 C C . PHE A 1 91 ? -15.219 1.697 -5.09 1 97.94 91 PHE A C 1
ATOM 687 O O . PHE A 1 91 ? -15.32 2.299 -4.02 1 97.94 91 PHE A O 1
ATOM 694 N N . VAL A 1 92 ? -16.156 1.639 -5.973 1 97.88 92 VAL A N 1
ATOM 695 C CA . VAL A 1 92 ? -17.422 2.318 -5.746 1 97.88 92 VAL A CA 1
ATOM 696 C C . VAL A 1 92 ? -18.156 1.676 -4.562 1 97.88 92 VAL A C 1
ATOM 698 O O . VAL A 1 92 ? -18.656 2.375 -3.682 1 97.88 92 VAL A O 1
ATOM 701 N N . ILE A 1 93 ? -18.172 0.397 -4.531 1 98.5 93 ILE A N 1
ATOM 702 C CA . ILE A 1 93 ? -18.828 -0.307 -3.436 1 98.5 93 ILE A CA 1
ATOM 703 C C . ILE A 1 93 ? -18.125 0.011 -2.121 1 98.5 93 ILE A C 1
ATOM 705 O O . ILE A 1 93 ? -18.766 0.323 -1.119 1 98.5 93 ILE A O 1
ATOM 709 N N . ALA A 1 94 ? -16.797 -0.023 -2.123 1 98.62 94 ALA A N 1
ATOM 710 C CA . ALA A 1 94 ? -16.031 0.303 -0.932 1 98.62 94 ALA A CA 1
ATOM 711 C C . ALA A 1 94 ? -16.297 1.733 -0.474 1 98.62 94 ALA A C 1
ATOM 713 O O . ALA A 1 94 ? -16.391 1.999 0.727 1 98.62 94 ALA A O 1
ATOM 714 N N . SER A 1 95 ? -16.359 2.609 -1.441 1 97.69 95 SER A N 1
ATOM 715 C CA . SER A 1 95 ? -16.609 4.016 -1.143 1 97.69 95 SER A CA 1
ATOM 716 C C . SER A 1 95 ? -17.969 4.215 -0.49 1 97.69 95 SER A C 1
ATOM 718 O O . SER A 1 95 ? -18.078 4.914 0.52 1 97.69 95 SER A O 1
ATOM 720 N N . VAL A 1 96 ? -18.969 3.578 -1.033 1 98 96 VAL A N 1
ATOM 721 C CA . VAL A 1 96 ? -20.312 3.705 -0.511 1 98 96 VAL A CA 1
ATOM 722 C C . VAL A 1 96 ? -20.391 3.105 0.892 1 98 96 VAL A C 1
ATOM 724 O O . VAL A 1 96 ? -20.891 3.746 1.821 1 98 96 VAL A O 1
ATOM 727 N N . ILE A 1 97 ? -19.859 1.942 1.053 1 98.25 97 ILE A N 1
ATOM 728 C CA . ILE A 1 97 ? -19.859 1.287 2.355 1 98.25 97 ILE A CA 1
ATOM 729 C C . ILE A 1 97 ? -19.062 2.129 3.355 1 98.25 97 ILE A C 1
ATOM 731 O O . ILE A 1 97 ? -19.516 2.352 4.48 1 98.25 97 ILE A O 1
ATOM 735 N N . GLY A 1 98 ? -17.906 2.574 2.939 1 98.31 98 GLY A N 1
ATOM 736 C CA . GLY A 1 98 ? -17.047 3.361 3.812 1 98.31 98 GLY A CA 1
ATOM 737 C C . GLY A 1 98 ? -17.688 4.656 4.273 1 98.31 98 GLY A C 1
ATOM 738 O O . GLY A 1 98 ? -17.609 5.016 5.449 1 98.31 98 GLY A O 1
ATOM 739 N N . ILE A 1 99 ? -18.344 5.301 3.375 1 96.25 99 ILE A N 1
ATOM 740 C CA . ILE A 1 99 ? -19 6.562 3.691 1 96.25 99 ILE A CA 1
ATOM 741 C C . ILE A 1 99 ? -20.172 6.312 4.629 1 96.25 99 ILE A C 1
ATOM 743 O O . ILE A 1 99 ? -20.344 7.016 5.629 1 96.25 99 ILE A O 1
ATOM 747 N N . VAL A 1 100 ? -20.969 5.27 4.379 1 96.5 100 VAL A N 1
ATOM 748 C CA . VAL A 1 100 ? -22.156 4.961 5.172 1 96.5 100 VAL A CA 1
ATOM 749 C C . VAL A 1 100 ? -21.734 4.551 6.586 1 96.5 100 VAL A C 1
ATOM 751 O O . VAL A 1 100 ? -22.25 5.082 7.57 1 96.5 100 VAL A O 1
ATOM 754 N N . VAL A 1 101 ? -20.781 3.686 6.68 1 97.44 101 VAL A N 1
ATOM 755 C CA . VAL A 1 101 ? -20.312 3.213 7.977 1 97.44 101 VAL A CA 1
ATOM 756 C C . VAL A 1 101 ? -19.609 4.348 8.711 1 97.44 101 VAL A C 1
ATOM 758 O O . VAL A 1 101 ? -19.797 4.527 9.922 1 97.44 101 VAL A O 1
ATOM 761 N N . GLY A 1 102 ? -18.734 5.105 7.977 1 96.62 102 GLY A N 1
ATOM 762 C CA . GLY A 1 102 ? -18.062 6.242 8.578 1 96.62 102 GLY A CA 1
ATOM 763 C C . GLY A 1 102 ? -19.016 7.285 9.125 1 96.62 102 GLY A C 1
ATOM 764 O O . GLY A 1 102 ? -18.797 7.828 10.211 1 96.62 102 GLY A O 1
ATOM 765 N N . PHE A 1 103 ? -20.031 7.488 8.383 1 92.75 103 PHE A N 1
ATOM 766 C CA . PHE A 1 103 ? -21.047 8.43 8.828 1 92.75 103 PHE A CA 1
ATOM 767 C C . PHE A 1 103 ? -21.766 7.91 10.062 1 92.75 103 PHE A C 1
ATOM 769 O O . PHE A 1 103 ? -22.016 8.664 11.008 1 92.75 103 PHE A O 1
ATOM 776 N N . ALA A 1 104 ? -22.125 6.688 10.039 1 93.75 104 ALA A N 1
ATOM 777 C CA . ALA A 1 104 ? -22.781 6.078 11.188 1 93.75 104 ALA A CA 1
ATOM 778 C C . ALA A 1 104 ? -21.891 6.145 12.43 1 93.75 104 ALA A C 1
ATOM 780 O O . ALA A 1 104 ? -22.359 6.457 13.523 1 93.75 104 ALA A O 1
ATOM 781 N N . MET A 1 105 ? -20.641 5.918 12.297 1 94.44 105 MET A N 1
ATOM 782 C CA . MET A 1 105 ? -19.688 5.961 13.406 1 94.44 105 MET A CA 1
ATOM 783 C C . MET A 1 105 ? -19.453 7.395 13.875 1 94.44 105 MET A C 1
ATOM 785 O O . MET A 1 105 ? -19.266 7.641 15.062 1 94.44 105 MET A O 1
ATOM 789 N N . GLY A 1 106 ? -19.5 8.273 12.953 1 91.06 106 GLY A N 1
ATOM 790 C CA . GLY A 1 106 ? -19.266 9.664 13.281 1 91.06 106 GLY A CA 1
ATOM 791 C C . GLY A 1 106 ? -20.438 10.32 13.992 1 91.06 106 GLY A C 1
ATOM 792 O O . GLY A 1 106 ? -20.25 11.273 14.75 1 91.06 106 GLY A O 1
ATOM 793 N N . THR A 1 107 ? -21.641 9.828 13.789 1 87.44 107 THR A N 1
ATOM 794 C CA . THR A 1 107 ? -22.828 10.477 14.328 1 87.44 107 THR A CA 1
ATOM 795 C C . THR A 1 107 ? -23.344 9.734 15.562 1 87.44 107 THR A C 1
ATOM 797 O O . THR A 1 107 ? -24.109 10.281 16.344 1 87.44 107 THR A O 1
ATOM 800 N N . ASN A 1 108 ? -22.969 8.477 15.656 1 89.44 108 ASN A N 1
ATOM 801 C CA . ASN A 1 108 ? -23.438 7.652 16.766 1 89.44 108 ASN A CA 1
ATOM 802 C C . ASN A 1 108 ? -22.266 7.109 17.594 1 89.44 108 ASN A C 1
ATOM 804 O O . ASN A 1 108 ? -21.531 6.23 17.125 1 89.44 108 ASN A O 1
ATOM 808 N N . ARG A 1 109 ? -22.203 7.473 18.812 1 87.06 109 ARG A N 1
ATOM 809 C CA . ARG A 1 109 ? -21.094 7.094 19.688 1 87.06 109 ARG A CA 1
ATOM 810 C C . ARG A 1 109 ? -21.094 5.594 19.938 1 87.06 109 ARG A C 1
ATOM 812 O O . ARG A 1 109 ? -20.031 4.977 20.031 1 87.06 109 ARG A O 1
ATOM 819 N N . THR A 1 110 ? -22.25 5.078 20.078 1 86.25 110 THR A N 1
ATOM 820 C CA . THR A 1 110 ? -22.328 3.643 20.328 1 86.25 110 THR A CA 1
ATOM 821 C C . THR A 1 110 ? -21.75 2.852 19.156 1 86.25 110 THR A C 1
ATOM 823 O O . THR A 1 110 ? -20.984 1.905 19.359 1 86.25 110 THR A O 1
ATOM 826 N N . VAL A 1 111 ? -22.062 3.299 17.953 1 91.56 111 VAL A N 1
ATOM 827 C CA . VAL A 1 111 ? -21.547 2.625 16.766 1 91.56 111 VAL A CA 1
ATOM 828 C C . VAL A 1 111 ? -20.031 2.793 16.688 1 91.56 111 VAL A C 1
ATOM 830 O O . VAL A 1 111 ? -19.312 1.847 16.359 1 91.56 111 VAL A O 1
ATOM 833 N N . GLU A 1 112 ? -19.594 3.871 16.984 1 92.56 112 GLU A N 1
ATOM 834 C CA . GLU A 1 112 ? -18.156 4.152 16.969 1 92.56 112 GLU A CA 1
ATOM 835 C C . GLU A 1 112 ? -17.406 3.256 17.953 1 92.56 112 GLU A C 1
ATOM 837 O O . GLU A 1 112 ? -16.406 2.625 17.578 1 92.56 112 GLU A O 1
ATOM 842 N N . VAL A 1 113 ? -17.891 3.203 19.172 1 87 113 VAL A N 1
ATOM 843 C CA . VAL A 1 113 ? -17.219 2.473 20.234 1 87 113 VAL A CA 1
ATOM 844 C C . VAL A 1 113 ? -17.188 0.984 19.891 1 87 113 VAL A C 1
ATOM 846 O O . VAL A 1 113 ? -16.203 0.298 20.203 1 87 113 VAL A O 1
ATOM 849 N N . ILE A 1 114 ? -18.172 0.56 19.203 1 86.44 114 ILE A N 1
ATOM 850 C CA . ILE A 1 114 ? -18.266 -0.858 18.875 1 86.44 114 ILE A CA 1
ATOM 851 C C . ILE A 1 114 ? -17.344 -1.183 17.703 1 86.44 114 ILE A C 1
ATOM 853 O O . ILE A 1 114 ? -16.594 -2.172 17.75 1 86.44 114 ILE A O 1
ATOM 857 N N . LEU A 1 115 ? -17.312 -0.32 16.703 1 92.19 115 LEU A N 1
ATOM 858 C CA . LEU A 1 115 ? -16.656 -0.683 15.453 1 92.19 115 LEU A CA 1
ATOM 859 C C . LEU A 1 115 ? -15.211 -0.201 15.43 1 92.19 115 LEU A C 1
ATOM 861 O O . LEU A 1 115 ? -14.367 -0.783 14.742 1 92.19 115 LEU A O 1
ATOM 865 N N . ASP A 1 116 ? -14.875 0.756 16.172 1 91.88 116 ASP A N 1
ATOM 866 C CA . ASP A 1 116 ? -13.602 1.465 16.109 1 91.88 116 ASP A CA 1
ATOM 867 C C . ASP A 1 116 ? -12.43 0.507 16.312 1 91.88 116 ASP A C 1
ATOM 869 O O . ASP A 1 116 ? -11.484 0.5 15.516 1 91.88 116 ASP A O 1
ATOM 873 N N . PRO A 1 117 ? -12.445 -0.356 17.281 1 84.56 117 PRO A N 1
ATOM 874 C CA . PRO A 1 117 ? -11.297 -1.233 17.5 1 84.56 117 PRO A CA 1
ATOM 875 C C . PRO A 1 117 ? -11.07 -2.209 16.344 1 84.56 117 PRO A C 1
ATOM 877 O O . PRO A 1 117 ? -9.922 -2.533 16.016 1 84.56 117 PRO A O 1
ATOM 880 N N . TYR A 1 118 ? -12.086 -2.645 15.711 1 86.88 118 TYR A N 1
ATOM 881 C CA . TYR A 1 118 ? -11.969 -3.607 14.625 1 86.88 118 TYR A CA 1
ATOM 882 C C . TYR A 1 118 ? -11.492 -2.93 13.344 1 86.88 118 TYR A C 1
ATOM 884 O O . TYR A 1 118 ? -10.664 -3.48 12.617 1 86.88 118 TYR A O 1
ATOM 892 N N . ILE A 1 119 ? -12.086 -1.784 13.133 1 92.31 119 ILE A N 1
ATOM 893 C CA . ILE A 1 119 ? -11.695 -1.033 11.945 1 92.31 119 ILE A CA 1
ATOM 894 C C . ILE A 1 119 ? -10.219 -0.656 12.039 1 92.31 119 ILE A C 1
ATOM 896 O O . ILE A 1 119 ? -9.461 -0.837 11.078 1 92.31 119 ILE A O 1
ATOM 900 N N . ASN A 1 120 ? -9.805 -0.276 13.203 1 86.88 120 ASN A N 1
ATOM 901 C CA . ASN A 1 120 ? -8.414 0.117 13.398 1 86.88 120 ASN A CA 1
ATOM 902 C C . ASN A 1 120 ? -7.48 -1.086 13.328 1 86.88 120 ASN A C 1
ATOM 904 O O . ASN A 1 120 ? -6.383 -0.995 12.773 1 86.88 120 ASN A O 1
ATOM 908 N N . ALA A 1 121 ? -7.867 -2.182 13.859 1 83.56 121 ALA A N 1
ATOM 909 C CA . ALA A 1 121 ? -7.062 -3.398 13.82 1 83.56 121 ALA A CA 1
ATOM 910 C C . ALA A 1 121 ? -6.898 -3.904 12.391 1 83.56 121 ALA A C 1
ATOM 912 O O . ALA A 1 121 ? -5.801 -4.285 11.977 1 83.56 121 ALA A O 1
ATOM 913 N N . LEU A 1 122 ? -7.984 -3.924 11.672 1 88.12 122 LEU A N 1
ATOM 914 C CA . LEU A 1 122 ? -7.949 -4.406 10.297 1 88.12 122 LEU A CA 1
ATOM 915 C C . LEU A 1 122 ? -7.164 -3.447 9.406 1 88.12 122 LEU A C 1
ATOM 917 O O . LEU A 1 122 ? -6.449 -3.879 8.5 1 88.12 122 LEU A O 1
ATOM 921 N N . TYR A 1 123 ? -7.285 -2.223 9.727 1 89.25 123 TYR A N 1
ATOM 922 C CA . TYR A 1 123 ? -6.543 -1.225 8.961 1 89.25 123 TYR A CA 1
ATOM 923 C C . TYR A 1 123 ? -5.047 -1.352 9.211 1 89.25 123 TYR A C 1
ATOM 925 O O . TYR A 1 123 ? -4.238 -1.097 8.312 1 89.25 123 TYR A O 1
ATOM 933 N N . ALA A 1 124 ? -4.691 -1.75 10.414 1 85.12 124 ALA A N 1
ATOM 934 C CA . ALA A 1 124 ? -3.289 -1.845 10.805 1 85.12 124 ALA A CA 1
ATOM 935 C C . ALA A 1 124 ? -2.65 -3.123 10.273 1 85.12 124 ALA A C 1
ATOM 937 O O . ALA A 1 124 ? -1.425 -3.24 10.227 1 85.12 124 ALA A O 1
ATOM 938 N N . MET A 1 125 ? -3.424 -3.982 9.828 1 90.25 125 MET A N 1
ATOM 939 C CA . MET A 1 125 ? -2.945 -5.266 9.328 1 90.25 125 MET A CA 1
ATOM 940 C C . MET A 1 125 ? -2.588 -5.172 7.848 1 90.25 125 MET A C 1
ATOM 942 O O . MET A 1 125 ? -3.293 -4.52 7.074 1 90.25 125 MET A O 1
ATOM 946 N N . PRO A 1 126 ? -1.449 -5.809 7.496 1 93.06 126 PRO A N 1
ATOM 947 C CA . PRO A 1 126 ? -1.214 -5.945 6.055 1 93.06 126 PRO A CA 1
ATOM 948 C C . PRO A 1 126 ? -2.242 -6.848 5.375 1 93.06 126 PRO A C 1
ATOM 950 O O . PRO A 1 126 ? -2.049 -8.062 5.301 1 93.06 126 PRO A O 1
ATOM 953 N N . LEU A 1 127 ? -3.219 -6.293 4.859 1 95.44 127 LEU A N 1
ATOM 954 C CA . LEU A 1 127 ? -4.371 -7.02 4.336 1 95.44 127 LEU A CA 1
ATOM 955 C C . LEU A 1 127 ? -3.982 -7.852 3.119 1 95.44 127 LEU A C 1
ATOM 957 O O . LEU A 1 127 ? -4.719 -8.758 2.723 1 95.44 127 LEU A O 1
ATOM 961 N N . VAL A 1 128 ? -2.84 -7.516 2.572 1 96.5 128 VAL A N 1
ATOM 962 C CA . VAL A 1 128 ? -2.365 -8.242 1.399 1 96.5 128 VAL A CA 1
ATOM 963 C C . VAL A 1 128 ? -2.178 -9.719 1.744 1 96.5 128 VAL A C 1
ATOM 965 O O . VAL A 1 128 ? -2.391 -10.594 0.899 1 96.5 128 VAL A O 1
ATOM 968 N N . ALA A 1 129 ? -1.876 -9.992 2.99 1 96.44 129 ALA A N 1
ATOM 969 C CA . ALA A 1 129 ? -1.625 -11.359 3.443 1 96.44 129 ALA A CA 1
ATOM 970 C C . ALA A 1 129 ? -2.889 -12.211 3.354 1 96.44 129 ALA A C 1
ATOM 972 O O . ALA A 1 129 ? -2.814 -13.438 3.316 1 96.44 129 ALA A O 1
ATOM 973 N N . LEU A 1 130 ? -4.012 -11.562 3.26 1 95.5 130 LEU A N 1
ATOM 974 C CA . LEU A 1 130 ? -5.285 -12.273 3.281 1 95.5 130 LEU A CA 1
ATOM 975 C C . LEU A 1 130 ? -5.73 -12.633 1.867 1 95.5 130 LEU A C 1
ATOM 977 O O . LEU A 1 130 ? -6.656 -13.43 1.687 1 95.5 130 LEU A O 1
ATOM 981 N N . ILE A 1 131 ? -5.07 -12.156 0.87 1 96.56 131 ILE A N 1
ATOM 982 C CA . ILE A 1 131 ? -5.555 -12.242 -0.504 1 96.56 131 ILE A CA 1
ATOM 983 C C . ILE A 1 131 ? -5.652 -13.711 -0.923 1 96.56 131 ILE A C 1
ATOM 985 O O . ILE A 1 131 ? -6.688 -14.148 -1.427 1 96.56 131 ILE A O 1
ATOM 989 N N . PRO A 1 132 ? -4.648 -14.547 -0.655 1 95.81 132 PRO A N 1
ATOM 990 C CA . PRO A 1 132 ? -4.773 -15.945 -1.067 1 95.81 132 PRO A CA 1
ATOM 991 C C . PRO A 1 132 ? -5.93 -16.672 -0.377 1 95.81 132 PRO A C 1
ATOM 993 O O . PRO A 1 132 ? -6.613 -17.484 -1 1 95.81 132 PRO A O 1
ATOM 996 N N . ILE A 1 133 ? -6.094 -16.344 0.859 1 92.81 133 ILE A N 1
ATOM 997 C CA . ILE A 1 133 ? -7.16 -16.984 1.622 1 92.81 133 ILE A CA 1
ATOM 998 C C . ILE A 1 133 ? -8.516 -16.531 1.091 1 92.81 133 ILE A C 1
ATOM 1000 O O . ILE A 1 133 ? -9.445 -17.328 0.962 1 92.81 133 ILE A O 1
ATOM 1004 N N . LEU A 1 134 ? -8.648 -15.266 0.754 1 93 134 LEU A N 1
ATOM 1005 C CA . LEU A 1 134 ? -9.883 -14.75 0.169 1 93 134 LEU A CA 1
ATOM 1006 C C . LEU A 1 134 ? -10.164 -15.422 -1.172 1 93 134 LEU A C 1
ATOM 1008 O O . LEU A 1 134 ? -11.32 -15.734 -1.483 1 93 134 LEU A O 1
ATOM 1012 N N . MET A 1 135 ? -9.109 -15.633 -1.872 1 93.44 135 MET A N 1
ATOM 1013 C C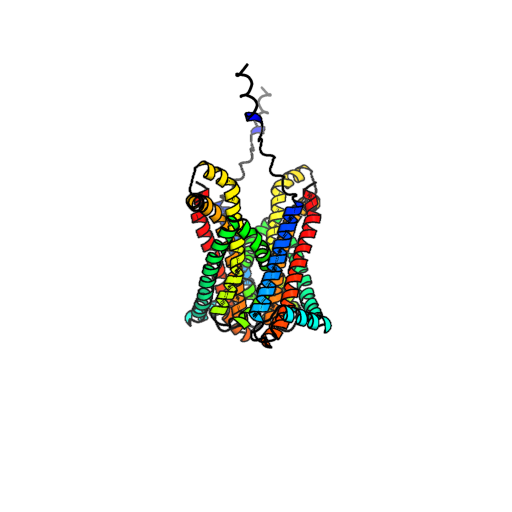A . MET A 1 135 ? -9.266 -16.281 -3.17 1 93.44 135 MET A CA 1
ATOM 1014 C C . MET A 1 135 ? -9.688 -17.75 -2.998 1 93.44 135 MET A C 1
ATOM 1016 O O . MET A 1 135 ? -10.43 -18.281 -3.822 1 93.44 135 MET A O 1
ATOM 1020 N N . LEU A 1 136 ? -9.195 -18.297 -1.986 1 89.75 136 LEU A N 1
ATOM 1021 C CA . LEU A 1 136 ? -9.602 -19.656 -1.675 1 89.75 136 LEU A CA 1
ATOM 1022 C C . LEU A 1 136 ? -11.086 -19.719 -1.346 1 89.75 136 LEU A C 1
ATOM 1024 O O . LEU A 1 136 ? -11.773 -20.672 -1.73 1 89.75 136 LEU A O 1
ATOM 1028 N N . TRP A 1 137 ? -11.664 -18.656 -0.729 1 86.56 137 TRP A N 1
ATOM 1029 C CA . TRP A 1 137 ? -13.047 -18.625 -0.263 1 86.56 137 TRP A CA 1
ATOM 1030 C C . TRP A 1 137 ? -13.992 -18.234 -1.393 1 86.56 137 TRP A C 1
ATOM 1032 O O . TRP A 1 137 ? -15.07 -18.812 -1.534 1 86.56 137 TRP A O 1
ATOM 1042 N N . VAL A 1 138 ? -13.555 -17.281 -2.197 1 90.25 138 VAL A N 1
ATOM 1043 C CA . VAL A 1 138 ? -14.484 -16.641 -3.121 1 90.25 138 VAL A CA 1
ATOM 1044 C C . VAL A 1 138 ? -14.188 -17.094 -4.551 1 90.25 138 VAL A C 1
ATOM 1046 O O . VAL A 1 138 ? -15.016 -16.906 -5.449 1 90.25 138 VAL A O 1
ATOM 1049 N N . GLY A 1 139 ? -13.062 -17.672 -4.773 1 90.31 139 GLY A N 1
ATOM 1050 C CA . GLY A 1 139 ? -12.617 -18.047 -6.102 1 90.31 139 GLY A CA 1
ATOM 1051 C C . GLY A 1 139 ? -11.57 -17.109 -6.676 1 90.31 139 GLY A C 1
ATOM 1052 O O . GLY A 1 139 ? -10.93 -16.359 -5.934 1 90.31 139 GLY A O 1
ATOM 1053 N N . ILE A 1 140 ? -11.328 -17.203 -7.91 1 89.5 140 ILE A N 1
ATOM 1054 C CA . ILE A 1 140 ? -10.234 -16.453 -8.516 1 89.5 140 ILE A CA 1
ATOM 1055 C C . ILE A 1 140 ? -10.781 -15.531 -9.602 1 89.5 140 ILE A C 1
ATOM 1057 O O . ILE A 1 140 ? -10.008 -14.852 -10.289 1 89.5 140 ILE A O 1
ATOM 1061 N N . GLY A 1 141 ? -12.078 -15.414 -9.695 1 90.5 141 GLY A N 1
ATOM 1062 C CA . GLY A 1 141 ? -12.703 -14.664 -10.781 1 90.5 141 GLY A CA 1
ATOM 1063 C C . GLY A 1 141 ? -13.07 -13.242 -10.391 1 90.5 141 GLY A C 1
ATOM 1064 O O . GLY A 1 141 ? -12.391 -12.617 -9.578 1 90.5 141 GLY A O 1
ATOM 1065 N N . PHE A 1 142 ? -14.062 -12.75 -11 1 93.38 142 PHE A N 1
ATOM 1066 C CA . PHE A 1 142 ? -14.539 -11.375 -10.922 1 93.38 142 PHE A CA 1
ATOM 1067 C C . PHE A 1 142 ? -14.93 -11.023 -9.492 1 93.38 142 PHE A C 1
ATOM 1069 O O . PHE A 1 142 ? -14.523 -9.984 -8.969 1 93.38 142 PHE A O 1
ATOM 1076 N N . LEU A 1 143 ? -15.578 -11.891 -8.852 1 94.38 143 LEU A N 1
ATOM 1077 C CA . LEU A 1 143 ? -16.078 -11.641 -7.504 1 94.38 143 LEU A CA 1
ATOM 1078 C C . LEU A 1 143 ? -14.93 -11.562 -6.504 1 94.38 143 LEU A C 1
ATOM 1080 O O . LEU A 1 143 ? -14.969 -10.758 -5.57 1 94.38 143 LEU A O 1
ATOM 1084 N N . ALA A 1 144 ? -13.961 -12.414 -6.68 1 94.75 144 ALA A N 1
ATOM 1085 C CA . ALA A 1 144 ? -12.812 -12.406 -5.781 1 94.75 144 ALA A CA 1
ATOM 1086 C C . ALA A 1 144 ? -12.062 -11.078 -5.855 1 94.75 144 ALA A C 1
ATOM 1088 O O . ALA A 1 144 ? -11.711 -10.5 -4.824 1 94.75 144 ALA A O 1
ATOM 1089 N N . LYS A 1 145 ? -11.914 -10.609 -7.055 1 96.62 145 LYS A N 1
ATOM 1090 C CA . LYS A 1 145 ? -11.188 -9.359 -7.25 1 96.62 145 LYS A CA 1
ATOM 1091 C C . LYS A 1 145 ? -11.945 -8.18 -6.645 1 96.62 145 LYS A C 1
ATOM 1093 O O . LYS A 1 145 ? -11.352 -7.324 -5.984 1 96.62 145 LYS A O 1
ATOM 1098 N N . ILE A 1 146 ? -13.211 -8.172 -6.805 1 97.69 146 ILE A N 1
ATOM 1099 C CA . ILE A 1 146 ? -14.039 -7.105 -6.25 1 97.69 146 ILE A CA 1
ATOM 1100 C C . ILE A 1 146 ? -13.969 -7.137 -4.727 1 97.69 146 ILE A C 1
ATOM 1102 O O . ILE A 1 146 ? -13.805 -6.098 -4.082 1 97.69 146 ILE A O 1
ATOM 1106 N N . THR A 1 147 ? -14.117 -8.32 -4.203 1 97.38 147 THR A N 1
ATOM 1107 C CA . THR A 1 147 ? -14.078 -8.492 -2.756 1 97.38 147 THR A CA 1
ATOM 1108 C C . THR A 1 147 ? -12.75 -8 -2.186 1 97.38 147 THR A C 1
ATOM 1110 O O . THR A 1 147 ? -12.727 -7.312 -1.165 1 97.38 147 THR A O 1
ATOM 1113 N N . ILE A 1 148 ? -11.688 -8.328 -2.812 1 97.44 148 ILE A N 1
ATOM 1114 C CA . ILE A 1 148 ? -10.344 -7.953 -2.387 1 97.44 148 ILE A CA 1
ATOM 1115 C C . ILE A 1 148 ? -10.195 -6.434 -2.438 1 97.44 148 ILE A C 1
ATOM 1117 O O . ILE A 1 148 ? -9.719 -5.816 -1.485 1 97.44 148 ILE A O 1
ATOM 1121 N N . ILE A 1 149 ? -10.648 -5.828 -3.514 1 98.25 149 ILE A N 1
ATOM 1122 C CA . ILE A 1 149 ? -10.562 -4.383 -3.68 1 98.25 149 ILE A CA 1
ATOM 1123 C C . ILE A 1 149 ? -11.383 -3.688 -2.6 1 98.25 149 ILE A C 1
ATOM 1125 O O . ILE A 1 149 ? -10.938 -2.701 -2.008 1 98.25 149 ILE A O 1
ATOM 1129 N N . ILE A 1 150 ? -12.57 -4.195 -2.307 1 98.38 150 ILE A N 1
ATOM 1130 C CA . ILE A 1 150 ? -13.422 -3.621 -1.273 1 98.38 150 ILE A CA 1
ATOM 1131 C C . ILE A 1 150 ? -12.695 -3.646 0.071 1 98.38 150 ILE A C 1
ATOM 1133 O O . ILE A 1 150 ? -12.656 -2.639 0.78 1 98.38 150 ILE A O 1
ATOM 1137 N N . LEU A 1 151 ? -12.133 -4.754 0.376 1 97 151 LEU A N 1
ATOM 1138 C CA . LEU A 1 151 ? -11.461 -4.934 1.658 1 97 151 LEU A CA 1
ATOM 1139 C C . LEU A 1 151 ? -10.312 -3.947 1.813 1 97 151 LEU A C 1
ATOM 1141 O O . LEU A 1 151 ? -10.07 -3.438 2.91 1 97 151 LEU A O 1
ATOM 1145 N N . PHE A 1 152 ? -9.633 -3.672 0.755 1 97.31 152 PHE A N 1
ATOM 1146 C CA . PHE A 1 152 ? -8.461 -2.805 0.792 1 97.31 152 PHE A CA 1
ATOM 1147 C C . PHE A 1 152 ? -8.875 -1.339 0.838 1 97.31 152 PHE A C 1
ATOM 1149 O O . PHE A 1 152 ? -8.195 -0.516 1.453 1 97.31 152 PHE A O 1
ATOM 1156 N N . ALA A 1 153 ? -9.961 -1.05 0.244 1 98 153 ALA A N 1
ATOM 1157 C CA . ALA A 1 153 ? -10.289 0.351 -0.008 1 98 153 ALA A CA 1
ATOM 1158 C C . ALA A 1 153 ? -11.25 0.886 1.048 1 98 153 ALA A C 1
ATOM 1160 O O . ALA A 1 153 ? -11.344 2.098 1.256 1 98 153 ALA A O 1
ATOM 1161 N N . VAL A 1 154 ? -11.93 0.107 1.771 1 98.5 154 VAL A N 1
ATOM 1162 C CA . VAL A 1 154 ? -13.078 0.527 2.564 1 98.5 154 VAL A CA 1
ATOM 1163 C C . VAL A 1 154 ? -12.602 1.269 3.812 1 98.5 154 VAL A C 1
ATOM 1165 O O . VAL A 1 154 ? -13.211 2.262 4.219 1 98.5 154 VAL A O 1
ATOM 1168 N N . PHE A 1 155 ? -11.555 0.919 4.395 1 97.75 155 PHE A N 1
ATOM 1169 C CA . PHE A 1 155 ? -11.203 1.349 5.746 1 97.75 155 PHE A CA 1
ATOM 1170 C C . PHE A 1 155 ? -10.734 2.797 5.746 1 97.75 155 PHE A C 1
ATOM 1172 O O . PHE A 1 155 ? -11.156 3.594 6.586 1 97.75 155 PHE A O 1
ATOM 1179 N N . PRO A 1 156 ? -9.828 3.17 4.828 1 96.94 156 PRO A N 1
ATOM 1180 C CA . PRO A 1 156 ? -9.469 4.59 4.82 1 96.94 156 PRO A CA 1
ATOM 1181 C C . PRO A 1 156 ? -10.68 5.5 4.613 1 96.94 156 PRO A C 1
ATOM 1183 O O . PRO A 1 156 ? -10.727 6.602 5.164 1 96.94 156 PRO A O 1
ATOM 1186 N N . VAL A 1 157 ? -11.609 5.039 3.871 1 97.5 157 VAL A N 1
ATOM 1187 C CA . VAL A 1 157 ? -12.812 5.832 3.65 1 97.5 157 VAL A CA 1
ATOM 1188 C C . VAL A 1 157 ? -13.594 5.953 4.953 1 97.5 157 VAL A C 1
ATOM 1190 O O . VAL A 1 157 ? -14.062 7.039 5.309 1 97.5 157 VAL A O 1
ATOM 1193 N N . ILE A 1 158 ? -13.719 4.875 5.68 1 98.12 158 ILE A N 1
ATOM 1194 C CA . ILE A 1 158 ? -14.414 4.883 6.961 1 98.12 158 ILE A CA 1
ATOM 1195 C C . ILE A 1 158 ? -13.734 5.859 7.914 1 98.12 158 ILE A C 1
ATOM 1197 O O . ILE A 1 158 ? -14.375 6.758 8.461 1 98.12 158 ILE A O 1
ATOM 1201 N N . ILE A 1 159 ? -12.469 5.734 8.078 1 97.19 159 ILE A N 1
ATOM 1202 C CA . ILE A 1 159 ? -11.695 6.457 9.086 1 97.19 159 ILE A CA 1
ATOM 1203 C C . ILE A 1 159 ? -11.727 7.957 8.781 1 97.19 159 ILE A C 1
ATOM 1205 O O . ILE A 1 159 ? -11.961 8.773 9.68 1 97.19 159 ILE A O 1
ATOM 1209 N N . ASN A 1 160 ? -11.547 8.297 7.512 1 95.56 160 ASN A N 1
ATOM 1210 C CA . ASN A 1 160 ? -11.547 9.711 7.148 1 95.56 160 ASN A CA 1
ATOM 1211 C C . ASN A 1 160 ? -12.953 10.305 7.215 1 95.56 160 ASN A C 1
ATOM 1213 O O . ASN A 1 160 ? -13.117 11.477 7.562 1 95.56 160 ASN A O 1
ATOM 1217 N N . THR A 1 161 ? -13.922 9.5 6.891 1 95.31 161 THR A N 1
ATOM 1218 C CA . THR A 1 161 ? -15.297 9.961 7.012 1 95.31 161 THR A CA 1
ATOM 1219 C C . THR A 1 161 ? -15.656 10.211 8.477 1 95.31 161 THR A C 1
ATOM 1221 O O . THR A 1 161 ? -16.266 11.227 8.805 1 95.31 161 THR A O 1
ATOM 1224 N N . VAL A 1 162 ? -15.305 9.32 9.359 1 95.19 162 VAL A N 1
ATOM 1225 C CA . VAL A 1 162 ? -15.531 9.5 10.789 1 95.19 162 VAL A CA 1
ATOM 1226 C C . VAL A 1 162 ? -14.891 10.805 11.258 1 95.19 162 VAL A C 1
ATOM 1228 O O . VAL A 1 162 ? -15.531 11.602 11.945 1 95.19 162 VAL A O 1
ATOM 1231 N N . THR A 1 163 ? -13.625 11 10.844 1 93.44 163 THR A N 1
ATOM 1232 C CA . THR A 1 163 ? -12.891 12.203 11.227 1 93.44 163 THR A CA 1
ATOM 1233 C C . THR A 1 163 ? -13.602 13.453 10.727 1 93.44 163 THR A C 1
ATOM 1235 O O . THR A 1 163 ? -13.742 14.438 11.461 1 93.44 163 T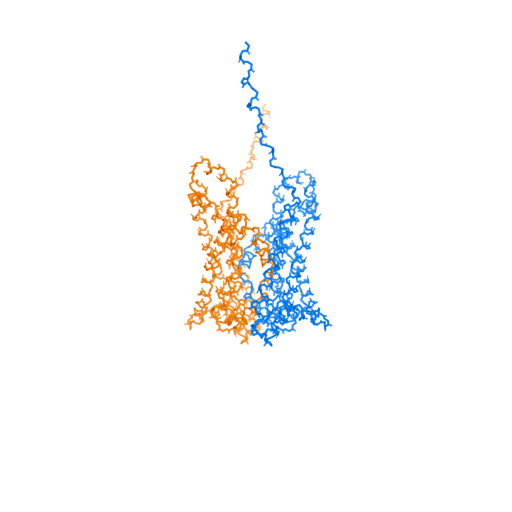HR A O 1
ATOM 1238 N N . GLY A 1 164 ? -14.008 13.406 9.539 1 89.75 164 GLY A N 1
ATOM 1239 C CA . GLY A 1 164 ? -14.719 14.539 8.961 1 89.75 164 GLY A CA 1
ATOM 1240 C C . GLY A 1 164 ? -16.031 14.844 9.664 1 89.75 164 GLY A C 1
ATOM 1241 O O . GLY A 1 164 ? -16.328 16.016 9.945 1 89.75 164 GLY A O 1
ATOM 1242 N N . VAL A 1 165 ? -16.797 13.883 9.969 1 89.06 165 VAL A N 1
ATOM 1243 C CA . VAL A 1 165 ? -18.094 14.047 10.617 1 89.06 165 VAL A CA 1
ATOM 1244 C C . VAL A 1 165 ? -17.906 14.562 12.039 1 89.06 165 VAL A C 1
ATOM 1246 O O . VAL A 1 165 ? -18.625 15.461 12.484 1 89.06 165 VAL A O 1
ATOM 1249 N N . LYS A 1 166 ? -16.938 14.07 12.688 1 88.88 166 LYS A N 1
ATOM 1250 C CA . LYS A 1 166 ? -16.703 14.461 14.07 1 88.88 166 LYS A CA 1
ATOM 1251 C C . LYS A 1 166 ? -16.141 15.875 14.156 1 88.88 166 LYS A C 1
ATOM 1253 O O . LYS A 1 166 ? -16.359 16.594 15.133 1 88.88 166 LYS A O 1
ATOM 1258 N N . ASN A 1 167 ? -15.398 16.219 13.258 1 83.62 167 ASN A N 1
ATOM 1259 C CA . ASN A 1 167 ? -14.844 17.562 13.25 1 83.62 167 ASN A CA 1
ATOM 1260 C C . ASN A 1 167 ? -15.93 18.609 13.039 1 83.62 167 ASN A C 1
ATOM 1262 O O . ASN A 1 167 ? -15.805 19.75 13.516 1 83.62 167 ASN A O 1
ATOM 1266 N N . VAL A 1 168 ? -16.875 18.281 12.328 1 71.06 168 VAL A N 1
ATOM 1267 C CA . VAL A 1 168 ? -18 19.188 12.086 1 71.06 168 VAL A CA 1
ATOM 1268 C C . VAL A 1 168 ? -18.859 19.297 13.352 1 71.06 168 VAL A C 1
ATOM 1270 O O . VAL A 1 168 ? -19.312 20.375 13.703 1 71.06 168 VAL A O 1
ATOM 1273 N N . ASP A 1 169 ? -19.172 18.172 13.961 1 60.16 169 ASP A N 1
ATOM 1274 C CA . ASP A 1 169 ? -20.047 18.125 15.125 1 60.16 169 ASP A CA 1
ATOM 1275 C C . ASP A 1 169 ? -19.516 19.016 16.25 1 60.16 169 ASP A C 1
ATOM 1277 O O . ASP A 1 169 ? -20.297 19.734 16.891 1 60.16 169 ASP A O 1
ATOM 1281 N N . ARG A 1 170 ? -18.328 19.016 16.359 1 60.19 170 ARG A N 1
ATOM 1282 C CA . ARG A 1 170 ? -17.766 19.828 17.438 1 60.19 170 ARG A CA 1
ATOM 1283 C C . ARG A 1 170 ? -17.906 21.312 17.125 1 60.19 170 ARG A C 1
ATOM 1285 O O . ARG A 1 170 ? -18.156 22.125 18.031 1 60.19 170 ARG A O 1
ATOM 1292 N N . HIS A 1 171 ? -17.781 21.609 15.891 1 57.22 171 HIS A N 1
ATOM 1293 C CA . HIS A 1 171 ? -17.781 23.031 15.555 1 57.22 171 HIS A CA 1
ATOM 1294 C C . HIS A 1 171 ? -19.188 23.531 15.258 1 57.22 171 HIS A C 1
ATOM 1296 O O . HIS A 1 171 ? -19.562 24.625 15.672 1 57.22 171 HIS A O 1
ATOM 1302 N N . TYR A 1 172 ? -19.984 22.656 14.555 1 56.72 172 TYR A N 1
ATOM 1303 C CA . TYR A 1 172 ? -21.203 23.234 14 1 56.72 172 TYR A CA 1
ATOM 1304 C C . TYR A 1 172 ? -22.422 22.781 14.789 1 56.72 172 TYR A C 1
ATOM 1306 O O . TYR A 1 172 ? -23.469 23.438 14.734 1 56.72 172 TYR A O 1
ATOM 1314 N N . LEU A 1 173 ? -22.344 21.641 15.453 1 55.72 173 LEU A N 1
ATOM 1315 C CA . LEU A 1 173 ? -23.547 21.266 16.188 1 55.72 173 LEU A CA 1
ATOM 1316 C C . LEU A 1 173 ? -23.922 22.328 17.203 1 55.72 173 LEU A C 1
ATOM 1318 O O . LEU A 1 173 ? -25.109 22.547 17.484 1 55.72 173 LEU A O 1
ATOM 1322 N N . ASP A 1 174 ? -22.906 22.953 17.641 1 55.44 174 ASP A N 1
ATOM 1323 C CA . ASP A 1 174 ? -23.281 24.047 18.547 1 55.44 174 ASP A CA 1
ATOM 1324 C C . ASP A 1 174 ? -24.125 25.094 17.828 1 55.44 174 ASP A C 1
ATOM 1326 O O . ASP A 1 174 ? -25.062 25.641 18.391 1 55.44 174 ASP A O 1
ATOM 1330 N N . ILE A 1 175 ? -23.812 25.188 16.547 1 51.72 175 ILE A N 1
ATOM 1331 C CA . ILE A 1 175 ? -24.531 26.203 15.805 1 51.72 175 ILE A CA 1
ATOM 1332 C C . ILE A 1 175 ? -25.906 25.672 15.391 1 51.72 175 ILE A C 1
ATOM 1334 O O . ILE A 1 175 ? -26.906 26.391 15.453 1 51.72 175 ILE A O 1
ATOM 1338 N N . GLY A 1 176 ? -25.984 24.422 14.914 1 54.12 176 GLY A N 1
ATOM 1339 C CA . GLY A 1 176 ? -27.234 23.844 14.461 1 54.12 176 GLY A CA 1
ATOM 1340 C C . GLY A 1 176 ? -28.25 23.656 15.578 1 54.12 176 GLY A C 1
ATOM 1341 O O . GLY A 1 176 ? -29.438 23.859 15.375 1 54.12 176 GLY A O 1
ATOM 1342 N N . LYS A 1 177 ? -27.734 23.266 16.703 1 55.28 177 LYS A N 1
ATOM 1343 C CA . LYS A 1 177 ? -28.641 23.203 17.844 1 55.28 177 LYS A CA 1
ATOM 1344 C C . LYS A 1 177 ? -29.25 24.578 18.125 1 55.28 177 LYS A C 1
ATOM 1346 O O . LYS A 1 177 ? -30.406 24.656 18.562 1 55.28 177 LYS A O 1
ATOM 1351 N N . ALA A 1 178 ? -28.484 25.531 17.766 1 52.69 178 ALA A N 1
ATOM 1352 C CA . ALA A 1 178 ? -29 26.859 18.016 1 52.69 178 ALA A CA 1
ATOM 1353 C C . ALA A 1 178 ? -30.125 27.219 17.031 1 52.69 178 ALA A C 1
ATOM 1355 O O . ALA A 1 178 ? -31.016 28 17.359 1 52.69 178 ALA A O 1
ATOM 1356 N N . PHE A 1 179 ? -30.031 26.625 15.859 1 53.41 179 PHE A N 1
ATOM 1357 C CA . PHE A 1 179 ? -31.016 27.031 14.859 1 53.41 179 PHE A CA 1
ATOM 1358 C C . PHE A 1 179 ? -32.094 25.969 14.711 1 53.41 179 PHE A C 1
ATOM 1360 O O . PHE A 1 179 ? -32.844 25.984 13.742 1 53.41 179 PHE A O 1
ATOM 1367 N N . MET A 1 180 ? -32.5 25.281 15.664 1 55.41 180 MET A N 1
ATOM 1368 C CA . MET A 1 180 ? -33.594 24.328 15.703 1 55.41 180 MET A CA 1
ATOM 1369 C C . MET A 1 180 ? -33.625 23.469 14.445 1 55.41 180 MET A C 1
ATOM 1371 O O . MET A 1 180 ? -34.688 23.078 13.961 1 55.41 180 MET A O 1
ATOM 1375 N N . ALA A 1 181 ? -32.531 23.344 13.75 1 57.38 181 ALA A N 1
ATOM 1376 C CA . ALA A 1 181 ? -32.531 22.609 12.492 1 57.38 181 ALA A CA 1
ATOM 1377 C C . ALA A 1 181 ? -32.625 21.109 12.734 1 57.38 181 ALA A C 1
ATOM 1379 O O . ALA A 1 181 ? -32.219 20.594 13.781 1 57.38 181 ALA A O 1
ATOM 1380 N N . SER A 1 182 ? -33.562 20.484 11.906 1 65 182 SER A N 1
ATOM 1381 C CA . SER A 1 182 ? -33.719 19.031 11.984 1 65 182 SER A CA 1
ATOM 1382 C C . SER A 1 182 ? -32.406 18.312 11.758 1 65 182 SER A C 1
ATOM 1384 O O . SER A 1 182 ? -31.516 18.828 11.102 1 65 182 SER A O 1
ATOM 1386 N N . ARG A 1 183 ? -32.188 17.266 12.531 1 64.38 183 ARG A N 1
ATOM 1387 C CA . ARG A 1 183 ? -30.953 16.484 12.477 1 64.38 183 ARG A CA 1
ATOM 1388 C C . ARG A 1 183 ? -30.531 16.203 11.039 1 64.38 183 ARG A C 1
ATOM 1390 O O . ARG A 1 183 ? -29.344 16.25 10.711 1 64.38 183 ARG A O 1
ATOM 1397 N N . PHE A 1 184 ? -31.562 15.992 10.211 1 68.56 184 PHE A N 1
ATOM 1398 C CA . PHE A 1 184 ? -31.297 15.672 8.82 1 68.56 184 PHE A CA 1
ATOM 1399 C C . PHE A 1 184 ? -30.781 16.891 8.07 1 68.56 184 PHE A C 1
ATOM 1401 O O . PHE A 1 184 ? -29.891 16.797 7.234 1 68.56 184 PHE A O 1
ATOM 1408 N N . MET A 1 185 ? -31.391 18.016 8.422 1 65.31 185 MET A N 1
ATOM 1409 C CA . MET A 1 185 ? -30.953 19.25 7.773 1 65.31 185 MET A CA 1
ATOM 1410 C C . MET A 1 185 ? -29.531 19.609 8.172 1 65.31 185 MET A C 1
ATOM 1412 O O . MET A 1 185 ? -28.734 20.047 7.336 1 65.31 185 MET A O 1
ATOM 1416 N N . VAL A 1 186 ? -29.219 19.375 9.352 1 65.56 186 VAL A N 1
ATOM 1417 C CA . VAL A 1 186 ? -27.875 19.656 9.844 1 65.56 186 VAL A CA 1
ATOM 1418 C C . VAL A 1 186 ? -26.875 18.719 9.188 1 65.56 186 VAL A C 1
ATOM 1420 O O . VAL A 1 186 ? -25.797 19.141 8.766 1 65.56 186 VAL A O 1
ATOM 1423 N N . TYR A 1 187 ? -27.359 17.547 9.039 1 68.25 187 TYR A N 1
ATOM 1424 C CA . TYR A 1 187 ? -26.484 16.547 8.43 1 68.25 187 TYR A CA 1
ATOM 1425 C C . TYR A 1 187 ? -26.203 16.891 6.969 1 68.25 187 TYR A C 1
ATOM 1427 O O . TYR A 1 187 ? -25.047 16.875 6.531 1 68.25 187 TYR A O 1
ATOM 1435 N N . ARG A 1 188 ? -27.156 17.188 6.266 1 70.56 188 ARG A N 1
ATOM 1436 C CA . ARG A 1 188 ? -27.047 17.359 4.82 1 70.56 188 ARG A CA 1
ATOM 1437 C C . ARG A 1 188 ? -26.438 18.719 4.484 1 70.56 188 ARG A C 1
ATOM 1439 O O . ARG A 1 188 ? -25.656 18.844 3.535 1 70.56 188 ARG A O 1
ATOM 1446 N N . GLN A 1 189 ? -26.719 19.672 5.32 1 67.31 189 GLN A N 1
ATOM 1447 C CA . GLN A 1 189 ? -26.359 21.031 4.945 1 67.31 189 GLN A CA 1
ATOM 1448 C C . GLN A 1 189 ? -25.062 21.469 5.641 1 67.31 189 GLN A C 1
ATOM 1450 O O . GLN A 1 189 ? -24.375 22.359 5.156 1 67.31 189 GLN A O 1
ATOM 1455 N N . ILE A 1 190 ? -24.812 20.797 6.629 1 65.75 190 ILE A N 1
ATOM 1456 C CA . ILE A 1 190 ? -23.656 21.266 7.379 1 65.75 190 ILE A CA 1
ATOM 1457 C C . ILE A 1 190 ? -22.594 20.172 7.445 1 65.75 190 ILE A C 1
ATOM 1459 O O . ILE A 1 190 ? -21.484 20.344 6.945 1 65.75 190 ILE A O 1
ATOM 1463 N N . ILE A 1 191 ? -23.016 19.078 7.867 1 68.31 191 ILE A N 1
ATOM 1464 C CA . ILE A 1 191 ? -22.047 18.031 8.164 1 68.31 191 ILE A CA 1
ATOM 1465 C C . ILE A 1 191 ? -21.5 17.469 6.855 1 68.31 191 ILE A C 1
ATOM 1467 O O . ILE A 1 191 ? -20.281 17.344 6.691 1 68.31 191 ILE A O 1
ATOM 1471 N N . ALA A 1 192 ? -22.375 17.234 5.93 1 74.75 192 ALA A N 1
ATOM 1472 C CA . ALA A 1 192 ? -21.969 16.547 4.699 1 74.75 192 ALA A CA 1
ATOM 1473 C C . ALA A 1 192 ? -20.984 17.406 3.904 1 74.75 192 ALA A C 1
ATOM 1475 O O . ALA A 1 192 ? -19.922 16.906 3.498 1 74.75 192 ALA A O 1
ATOM 1476 N N . PRO A 1 193 ? -21.312 18.672 3.762 1 74.12 193 PRO A N 1
ATOM 1477 C CA . PRO A 1 193 ? -20.359 19.484 3.012 1 74.12 193 PRO A CA 1
ATOM 1478 C C . PRO A 1 193 ? -19.031 19.656 3.73 1 74.12 193 PRO A C 1
ATOM 1480 O O . PRO A 1 193 ? -17.984 19.703 3.086 1 74.12 193 PRO A O 1
ATOM 1483 N N . TYR A 1 194 ? -19.062 19.672 5.062 1 77.19 194 TYR A N 1
ATOM 1484 C CA . TYR A 1 194 ? -17.844 19.875 5.832 1 77.19 194 TYR A CA 1
ATOM 1485 C C . TYR A 1 194 ? -17.016 18.594 5.883 1 77.19 194 TYR A C 1
ATOM 1487 O O . TYR A 1 194 ? -15.797 18.641 6.023 1 77.19 194 TYR A O 1
ATOM 1495 N N . ALA A 1 195 ? -17.688 17.516 5.711 1 85.5 195 ALA A N 1
ATOM 1496 C CA . ALA A 1 195 ? -17.016 16.219 5.773 1 85.5 195 ALA A CA 1
ATOM 1497 C C . ALA A 1 195 ? -16.438 15.836 4.418 1 85.5 195 ALA A C 1
ATOM 1499 O O . ALA A 1 195 ? -15.609 14.922 4.32 1 85.5 195 ALA A O 1
ATOM 1500 N N . LEU A 1 196 ? -16.719 16.562 3.389 1 86.56 196 LEU A N 1
ATOM 1501 C CA . LEU A 1 196 ? -16.406 16.188 2.012 1 86.56 196 LEU A CA 1
ATOM 1502 C C . LEU A 1 196 ? -14.898 16.141 1.783 1 86.56 196 LEU A C 1
ATOM 1504 O O . LEU A 1 196 ? -14.391 15.203 1.168 1 86.56 196 LEU A O 1
ATOM 1508 N N . PRO A 1 197 ? -14.172 17.172 2.346 1 86.38 197 PRO A N 1
ATOM 1509 C CA . PRO A 1 197 ? -12.727 17.094 2.143 1 86.38 197 PRO A CA 1
ATOM 1510 C C . PRO A 1 197 ? -12.094 15.875 2.818 1 86.38 197 PRO A C 1
ATOM 1512 O O . PRO A 1 197 ? -11.133 15.312 2.301 1 86.38 197 PRO A O 1
ATOM 1515 N N . TYR A 1 198 ? -12.688 15.516 3.889 1 90.38 198 TYR A N 1
ATOM 1516 C CA . TYR A 1 198 ? -12.195 14.336 4.594 1 90.38 198 TYR A CA 1
ATOM 1517 C C . TYR A 1 198 ? -12.539 13.062 3.828 1 90.38 198 TYR A C 1
ATOM 1519 O O . TYR A 1 198 ? -11.703 12.172 3.691 1 90.38 198 TYR A O 1
ATOM 1527 N N . VAL A 1 199 ? -13.695 13.055 3.322 1 93 199 VAL A N 1
ATOM 1528 C CA . VAL A 1 199 ? -14.125 11.914 2.518 1 93 199 VAL A CA 1
ATOM 1529 C C . VAL A 1 199 ? -13.242 11.805 1.274 1 93 199 VAL A C 1
ATOM 1531 O O . VAL A 1 199 ? -12.812 10.703 0.907 1 93 199 VAL A O 1
ATOM 1534 N N . ALA A 1 200 ? -12.953 12.938 0.665 1 92 200 ALA A N 1
ATOM 1535 C CA . ALA A 1 200 ? -12.102 12.953 -0.524 1 92 200 ALA A CA 1
ATOM 1536 C C . ALA A 1 200 ? -10.703 12.43 -0.207 1 92 200 ALA A C 1
ATOM 1538 O O . ALA A 1 200 ? -10.117 11.688 -1 1 92 200 ALA A O 1
ATOM 1539 N N . SER A 1 201 ? -10.227 12.82 0.967 1 91.62 201 SER A N 1
ATOM 1540 C CA . SER A 1 201 ? -8.922 12.32 1.397 1 91.62 201 SER A CA 1
ATOM 1541 C C . SER A 1 201 ? -8.938 10.805 1.581 1 91.62 201 SER A C 1
ATOM 1543 O O . SER A 1 201 ? -7.992 10.117 1.195 1 91.62 201 SER A O 1
ATOM 1545 N N . GLY A 1 202 ? -10.008 10.328 2.148 1 95.31 202 GLY A N 1
ATOM 1546 C CA . GLY A 1 202 ? -10.172 8.891 2.303 1 95.31 202 GLY A CA 1
ATOM 1547 C C . GLY A 1 202 ? -10.25 8.156 0.979 1 95.31 202 GLY A C 1
ATOM 1548 O O . GLY A 1 202 ? -9.68 7.078 0.826 1 95.31 202 GLY A O 1
ATOM 1549 N N . LEU A 1 203 ? -10.898 8.797 0.035 1 95.88 203 LEU A N 1
ATOM 1550 C CA . LEU A 1 203 ? -11.039 8.195 -1.289 1 95.88 203 LEU A CA 1
ATOM 1551 C C . LEU A 1 203 ? -9.695 8.156 -2.012 1 95.88 203 LEU A C 1
ATOM 1553 O O . LEU A 1 203 ? -9.398 7.203 -2.729 1 95.88 203 LEU A O 1
ATOM 1557 N N . ARG A 1 204 ? -8.914 9.148 -1.843 1 93.38 204 ARG A N 1
ATOM 1558 C CA . ARG A 1 204 ? -7.594 9.18 -2.463 1 93.38 204 ARG A CA 1
ATOM 1559 C C . ARG A 1 204 ? -6.707 8.055 -1.937 1 93.38 204 ARG A C 1
ATOM 1561 O O . ARG A 1 204 ? -6.039 7.371 -2.711 1 93.38 204 ARG A O 1
ATOM 1568 N N . ILE A 1 205 ? -6.746 7.883 -0.671 1 93.44 205 ILE A N 1
ATOM 1569 C CA . ILE A 1 205 ? -5.961 6.812 -0.063 1 93.44 205 ILE A CA 1
ATOM 1570 C C . ILE A 1 205 ? -6.5 5.457 -0.517 1 93.44 205 ILE A C 1
ATOM 1572 O O . ILE A 1 205 ? -5.727 4.559 -0.858 1 93.44 205 ILE A O 1
ATOM 1576 N N . ALA A 1 206 ? -7.785 5.375 -0.566 1 97.38 206 ALA A N 1
ATOM 1577 C CA . ALA A 1 206 ? -8.453 4.141 -0.969 1 97.38 206 ALA A CA 1
ATOM 1578 C C . ALA A 1 206 ? -8.102 3.771 -2.408 1 97.38 206 ALA A C 1
ATOM 1580 O O . ALA A 1 206 ? -7.984 2.59 -2.742 1 97.38 206 ALA A O 1
ATOM 1581 N N . LEU A 1 207 ? -7.984 4.773 -3.215 1 96.31 207 LEU A N 1
ATOM 1582 C CA . LEU A 1 207 ? -7.648 4.539 -4.613 1 96.31 207 LEU A CA 1
ATOM 1583 C C . LEU A 1 207 ? -6.312 3.814 -4.738 1 96.31 207 LEU A C 1
ATOM 1585 O O . LEU A 1 207 ? -6.211 2.803 -5.438 1 96.31 207 LEU A O 1
ATOM 1589 N N . GLY A 1 208 ? -5.328 4.309 -4.062 1 94.56 208 GLY A N 1
ATOM 1590 C CA . GLY A 1 208 ? -4.02 3.678 -4.094 1 94.56 208 GLY A CA 1
ATOM 1591 C C . GLY A 1 208 ? -4.027 2.258 -3.561 1 94.56 208 GLY A C 1
ATOM 1592 O O . GLY A 1 208 ? -3.447 1.355 -4.172 1 94.56 208 GLY A O 1
ATOM 1593 N N . ARG A 1 209 ? -4.688 2.041 -2.465 1 95.56 209 ARG A N 1
ATOM 1594 C CA . ARG A 1 209 ? -4.754 0.722 -1.847 1 95.56 209 ARG A CA 1
ATOM 1595 C C . ARG A 1 209 ? -5.512 -0.261 -2.732 1 95.56 209 ARG A C 1
ATOM 1597 O O . ARG A 1 209 ? -5.133 -1.429 -2.84 1 95.56 209 ARG A O 1
ATOM 1604 N N . GLY A 1 210 ? -6.578 0.254 -3.318 1 97.56 210 GLY A N 1
ATOM 1605 C CA . GLY A 1 210 ? -7.363 -0.59 -4.207 1 97.56 210 GLY A CA 1
ATOM 1606 C C . GLY A 1 210 ? -6.598 -1.04 -5.434 1 97.56 210 GLY A C 1
ATOM 1607 O O . GLY A 1 210 ? -6.754 -2.174 -5.891 1 97.56 210 GLY A O 1
ATOM 1608 N N . ILE A 1 211 ? -5.836 -0.166 -5.965 1 97 211 ILE A N 1
ATOM 1609 C CA . ILE A 1 211 ? -5.051 -0.495 -7.148 1 97 211 ILE A CA 1
ATOM 1610 C C . ILE A 1 211 ? -4.02 -1.569 -6.805 1 97 211 ILE A C 1
ATOM 1612 O O . ILE A 1 211 ? -3.82 -2.514 -7.574 1 97 211 ILE A O 1
ATOM 1616 N N . ILE A 1 212 ? -3.396 -1.46 -5.684 1 96.31 212 ILE A N 1
ATOM 1617 C CA . ILE A 1 212 ? -2.447 -2.473 -5.234 1 96.31 212 ILE A CA 1
ATOM 1618 C C . ILE A 1 212 ? -3.154 -3.818 -5.098 1 96.31 212 ILE A C 1
ATOM 1620 O O . ILE A 1 212 ? -2.654 -4.84 -5.57 1 96.31 212 ILE A O 1
ATOM 1624 N N . ALA A 1 213 ? -4.316 -3.773 -4.48 1 97.25 213 ALA A N 1
ATOM 1625 C CA . ALA A 1 213 ? -5.102 -4.988 -4.289 1 97.25 213 ALA A CA 1
ATOM 1626 C C . ALA A 1 213 ? -5.445 -5.637 -5.629 1 97.25 213 ALA A C 1
ATOM 1628 O O . ALA A 1 213 ? -5.32 -6.855 -5.785 1 97.25 213 ALA A O 1
ATOM 1629 N N . MET A 1 214 ? -5.84 -4.797 -6.547 1 97.12 214 MET A N 1
ATOM 1630 C CA . MET A 1 214 ? -6.207 -5.277 -7.879 1 97.12 214 MET A CA 1
ATOM 1631 C C . MET A 1 214 ? -5.027 -5.965 -8.555 1 97.12 214 MET A C 1
ATOM 1633 O O . MET A 1 214 ? -5.156 -7.086 -9.055 1 97.12 214 MET A O 1
ATOM 1637 N N . ILE A 1 215 ? -3.904 -5.352 -8.516 1 97.81 215 ILE A N 1
ATOM 1638 C CA . ILE A 1 215 ? -2.719 -5.852 -9.203 1 97.81 215 ILE A CA 1
ATOM 1639 C C . ILE A 1 215 ? -2.262 -7.16 -8.555 1 97.81 215 ILE A C 1
ATOM 1641 O O . ILE A 1 215 ? -1.99 -8.141 -9.25 1 97.81 215 ILE A O 1
ATOM 1645 N N . VAL A 1 216 ? -2.246 -7.234 -7.246 1 97.44 216 VAL A N 1
ATOM 1646 C CA . VAL A 1 216 ? -1.771 -8.422 -6.543 1 97.44 216 VAL A CA 1
ATOM 1647 C C . VAL A 1 216 ? -2.721 -9.586 -6.801 1 97.44 216 VAL A C 1
ATOM 1649 O O . VAL A 1 216 ? -2.277 -10.719 -7.035 1 97.44 216 VAL A O 1
ATOM 1652 N N . ALA A 1 217 ? -3.982 -9.281 -6.797 1 96.88 217 ALA A N 1
ATOM 1653 C CA . ALA A 1 217 ? -4.957 -10.32 -7.109 1 96.88 217 ALA A CA 1
ATOM 1654 C C . ALA A 1 217 ? -4.73 -10.875 -8.516 1 96.88 217 ALA A C 1
ATOM 1656 O O . ALA A 1 217 ? -4.801 -12.094 -8.727 1 96.88 217 ALA A O 1
ATOM 1657 N N . GLU A 1 218 ? -4.449 -10.008 -9.414 1 97.06 218 GLU A N 1
ATOM 1658 C CA . GLU A 1 218 ? -4.246 -10.422 -10.805 1 97.06 218 GLU A CA 1
ATOM 1659 C C . GLU A 1 218 ? -2.924 -11.164 -10.969 1 97.06 218 GLU A C 1
ATOM 1661 O O . GLU A 1 218 ? -2.801 -12.039 -11.828 1 97.06 218 GLU A O 1
ATOM 1666 N N . PHE A 1 219 ? -1.91 -10.805 -10.148 1 96.62 219 PHE A N 1
ATOM 1667 C CA . PHE A 1 219 ? -0.667 -11.562 -10.148 1 96.62 219 PHE A CA 1
ATOM 1668 C C . PHE A 1 219 ? -0.926 -13.016 -9.781 1 96.62 219 PHE A C 1
ATOM 1670 O O . PHE A 1 219 ? -0.372 -13.93 -10.398 1 96.62 219 PHE A O 1
ATOM 1677 N N . LEU A 1 220 ? -1.765 -13.203 -8.797 1 94.88 220 LEU A N 1
ATOM 1678 C CA . LEU A 1 220 ? -1.917 -14.523 -8.195 1 94.88 220 LEU A CA 1
ATOM 1679 C C . LEU A 1 220 ? -2.816 -15.406 -9.047 1 94.88 220 LEU A C 1
ATOM 1681 O O . LEU A 1 220 ? -2.752 -16.641 -8.953 1 94.88 220 LEU A O 1
ATOM 1685 N N . THR A 1 221 ? -3.615 -14.828 -9.875 1 88.38 221 THR A N 1
ATOM 1686 C CA . THR A 1 221 ? -4.477 -15.625 -10.742 1 88.38 221 THR A CA 1
ATOM 1687 C C . THR A 1 221 ? -3.881 -15.742 -12.141 1 88.38 221 THR A C 1
ATOM 1689 O O . THR A 1 221 ? -3.98 -16.797 -12.781 1 88.38 221 THR A O 1
ATOM 1692 N N . SER A 1 222 ? -3.256 -14.703 -12.617 1 81.44 222 SER A N 1
ATOM 1693 C CA . SER A 1 222 ? -2.588 -14.594 -13.906 1 81.44 222 SER A CA 1
ATOM 1694 C C . SER A 1 222 ? -3.537 -14.938 -15.055 1 81.44 222 SER A C 1
ATOM 1696 O O . SER A 1 222 ? -3.117 -15.5 -16.062 1 81.44 222 SER A O 1
ATOM 1698 N N . ILE A 1 223 ? -4.797 -14.648 -14.875 1 81.5 223 ILE A N 1
ATOM 1699 C CA . ILE A 1 223 ? -5.77 -15.07 -15.875 1 81.5 223 ILE A CA 1
ATOM 1700 C C . ILE A 1 223 ? -6.195 -13.867 -16.719 1 81.5 223 ILE A C 1
ATOM 1702 O O . ILE A 1 223 ? -6.355 -13.984 -17.938 1 81.5 223 ILE A O 1
ATOM 1706 N N . SER A 1 224 ? -6.297 -12.828 -16.125 1 87.69 224 SER A N 1
ATOM 1707 C CA . SER A 1 224 ? -6.793 -11.648 -16.828 1 87.69 224 SER A CA 1
ATOM 1708 C C . SER A 1 224 ? -6.309 -10.367 -16.156 1 87.69 224 SER A C 1
ATOM 1710 O O . SER A 1 224 ? -5.723 -10.406 -15.07 1 87.69 224 SER A O 1
ATOM 1712 N N . GLY A 1 225 ? -6.457 -9.305 -16.953 1 96.81 225 GLY A N 1
ATOM 1713 C CA . GLY A 1 225 ? -6.137 -8.008 -16.375 1 96.81 225 GLY A CA 1
ATOM 1714 C C . GLY A 1 225 ? -4.707 -7.578 -16.641 1 96.81 225 GLY A C 1
ATOM 1715 O O . GLY A 1 225 ? -3.896 -8.367 -17.125 1 96.81 225 GLY A O 1
ATOM 1716 N N . LEU A 1 226 ? -4.438 -6.469 -16.328 1 98.12 226 LEU A N 1
ATOM 1717 C CA . LEU A 1 226 ? -3.111 -5.895 -16.531 1 98.12 226 LEU A CA 1
ATOM 1718 C C . LEU A 1 226 ? -2.066 -6.633 -15.695 1 98.12 226 LEU A C 1
ATOM 1720 O O . LEU A 1 226 ? -0.962 -6.898 -16.172 1 98.12 226 LEU A O 1
ATOM 1724 N N . GLY A 1 227 ? -2.447 -6.949 -14.477 1 97.62 227 GLY A N 1
ATOM 1725 C CA . GLY A 1 227 ? -1.549 -7.746 -13.656 1 97.62 227 GLY A CA 1
ATOM 1726 C C . GLY A 1 227 ? -1.272 -9.117 -14.242 1 97.62 227 GLY A C 1
ATOM 1727 O O . GLY A 1 227 ? -0.144 -9.609 -14.18 1 97.62 227 GLY A O 1
ATOM 1728 N N . GLY A 1 228 ? -2.307 -9.703 -14.773 1 97.19 228 GLY A N 1
ATOM 1729 C CA . GLY A 1 228 ? -2.117 -10.977 -15.445 1 97.19 228 GLY A CA 1
ATOM 1730 C C . GLY A 1 228 ? -1.168 -10.891 -16.625 1 97.19 228 GLY A C 1
ATOM 1731 O O . GLY A 1 228 ? -0.332 -11.773 -16.828 1 97.19 228 GLY A O 1
ATOM 1732 N N . LEU A 1 229 ? -1.298 -9.875 -17.375 1 97.38 229 LEU A N 1
ATOM 1733 C CA . LEU A 1 229 ? -0.415 -9.68 -18.516 1 97.38 229 LEU A CA 1
ATOM 1734 C C . LEU A 1 229 ? 1.033 -9.523 -18.078 1 97.38 229 LEU A C 1
ATOM 1736 O O . LEU A 1 229 ? 1.949 -10.031 -18.719 1 97.38 229 LEU A O 1
ATOM 1740 N N . ILE A 1 230 ? 1.262 -8.797 -17 1 97.38 230 ILE A N 1
ATOM 1741 C CA . ILE A 1 230 ? 2.611 -8.609 -16.484 1 97.38 230 ILE A CA 1
ATOM 1742 C C . ILE A 1 230 ? 3.23 -9.961 -16.141 1 97.38 230 ILE A C 1
ATOM 1744 O O . ILE A 1 230 ? 4.352 -10.258 -16.562 1 97.38 230 ILE A O 1
ATOM 1748 N N . ILE A 1 231 ? 2.467 -10.797 -15.484 1 96.44 231 ILE A N 1
ATOM 1749 C CA . ILE A 1 231 ? 2.953 -12.109 -15.07 1 96.44 231 ILE A CA 1
ATOM 1750 C C . ILE A 1 231 ? 3.201 -12.984 -16.297 1 96.44 231 ILE A C 1
ATOM 1752 O O . ILE A 1 231 ? 4.254 -13.609 -16.422 1 96.44 231 ILE A O 1
ATOM 1756 N N . ASN A 1 232 ? 2.291 -12.984 -17.219 1 96.31 232 ASN A N 1
ATOM 1757 C CA . ASN A 1 232 ? 2.398 -13.836 -18.391 1 96.31 232 ASN A CA 1
ATOM 1758 C C . ASN A 1 232 ? 3.604 -13.461 -19.25 1 96.31 232 ASN A C 1
ATOM 1760 O O . ASN A 1 232 ? 4.371 -14.328 -19.672 1 96.31 232 ASN A O 1
ATOM 1764 N N . TYR A 1 233 ? 3.775 -12.195 -19.453 1 95.94 233 TYR A N 1
ATOM 1765 C CA . TYR A 1 233 ? 4.875 -11.766 -20.312 1 95.94 233 TYR A CA 1
ATOM 1766 C C . TYR A 1 233 ? 6.211 -11.891 -19.578 1 95.94 233 TYR A C 1
ATOM 1768 O O . TYR A 1 233 ? 7.234 -12.188 -20.203 1 95.94 233 TYR A O 1
ATOM 1776 N N . THR A 1 234 ? 6.234 -11.664 -18.312 1 94.38 234 THR A N 1
ATOM 1777 C CA . THR A 1 234 ? 7.469 -11.883 -17.562 1 94.38 234 THR A CA 1
ATOM 1778 C C . THR A 1 234 ? 7.848 -13.359 -17.578 1 94.38 234 THR A C 1
ATOM 1780 O O . THR A 1 234 ? 9.016 -13.703 -17.766 1 94.38 234 THR A O 1
ATOM 1783 N N . ASN A 1 235 ? 6.852 -14.219 -17.406 1 92.88 235 ASN A N 1
ATOM 1784 C CA . ASN A 1 235 ? 7.102 -15.656 -17.438 1 92.88 235 ASN A CA 1
ATOM 1785 C C . ASN A 1 235 ? 7.574 -16.109 -18.828 1 92.88 235 ASN A C 1
ATOM 1787 O O . ASN A 1 235 ? 8.297 -17.094 -18.938 1 92.88 235 ASN A O 1
ATOM 1791 N N . ALA A 1 236 ? 7.215 -15.398 -19.844 1 93.81 236 ALA A N 1
ATOM 1792 C CA . ALA A 1 236 ? 7.609 -15.703 -21.219 1 93.81 236 ALA A CA 1
ATOM 1793 C C . ALA A 1 236 ? 8.914 -15.008 -21.578 1 93.81 236 ALA A C 1
ATOM 1795 O O . ALA A 1 236 ? 9.375 -15.102 -22.719 1 93.81 236 ALA A O 1
ATOM 1796 N N . PHE A 1 237 ? 9.43 -14.227 -20.656 1 92.38 237 PHE A N 1
ATOM 1797 C CA . PHE A 1 237 ? 10.68 -13.5 -20.828 1 92.38 237 PHE A CA 1
ATOM 1798 C C . PHE A 1 237 ? 10.555 -12.469 -21.953 1 92.38 237 PHE A C 1
ATOM 1800 O O . PHE A 1 237 ? 11.508 -12.234 -22.703 1 92.38 237 PHE A O 1
ATOM 1807 N N . GLU A 1 238 ? 9.344 -12.008 -22.094 1 93.19 238 GLU A N 1
ATOM 1808 C CA . GLU A 1 238 ? 9.078 -10.883 -22.984 1 93.19 238 GLU A CA 1
ATOM 1809 C C . GLU A 1 238 ? 9.016 -9.57 -22.203 1 93.19 238 GLU A C 1
ATOM 1811 O O . GLU A 1 238 ? 7.938 -8.977 -22.078 1 93.19 238 GLU A O 1
ATOM 1816 N N . THR A 1 239 ? 10.148 -9.117 -21.953 1 91.88 239 THR A N 1
ATOM 1817 C CA . THR A 1 239 ? 10.289 -8.039 -20.984 1 91.88 239 THR A CA 1
ATOM 1818 C C . THR A 1 239 ? 9.695 -6.742 -21.531 1 91.88 239 THR A C 1
ATOM 1820 O O . THR A 1 239 ? 9.031 -6.004 -20.797 1 91.88 239 THR A O 1
ATOM 1823 N N . ALA A 1 240 ? 9.953 -6.496 -22.75 1 92.62 240 ALA A N 1
ATOM 1824 C CA . ALA A 1 240 ? 9.406 -5.277 -23.344 1 92.62 240 ALA A CA 1
ATOM 1825 C C . ALA A 1 240 ? 7.883 -5.266 -23.266 1 92.62 240 ALA A C 1
ATOM 1827 O O . ALA A 1 240 ? 7.281 -4.242 -22.938 1 92.62 240 ALA A O 1
ATOM 1828 N N . LYS A 1 241 ? 7.293 -6.383 -23.531 1 95.19 241 LYS A N 1
ATOM 1829 C CA . LYS A 1 241 ? 5.84 -6.492 -23.484 1 95.19 241 LYS A CA 1
ATOM 1830 C C . LYS A 1 241 ? 5.324 -6.43 -22.062 1 95.19 241 LYS A C 1
ATOM 1832 O O . LYS A 1 241 ? 4.219 -5.945 -21.812 1 95.19 241 LYS A O 1
ATOM 1837 N N . ALA A 1 242 ? 6.16 -6.883 -21.156 1 95.5 242 ALA A N 1
ATOM 1838 C CA . ALA A 1 242 ? 5.777 -6.848 -19.75 1 95.5 242 ALA A CA 1
ATOM 1839 C C . ALA A 1 242 ? 5.688 -5.41 -19.25 1 95.5 242 ALA A C 1
ATOM 1841 O O . ALA A 1 242 ? 4.879 -5.109 -18.359 1 95.5 242 ALA A O 1
ATOM 1842 N N . PHE A 1 243 ? 6.434 -4.527 -19.844 1 95.25 243 PHE A N 1
ATOM 1843 C CA . PHE A 1 243 ? 6.441 -3.139 -19.406 1 95.25 243 PHE A CA 1
ATOM 1844 C C . PHE A 1 243 ? 5.195 -2.408 -19.891 1 95.25 243 PHE A C 1
ATOM 1846 O O . PHE A 1 243 ? 4.797 -1.394 -19.328 1 95.25 243 PHE A O 1
ATOM 1853 N N . ALA A 1 244 ? 4.59 -2.898 -20.891 1 95.88 244 ALA A N 1
ATOM 1854 C CA . ALA A 1 244 ? 3.436 -2.221 -21.469 1 95.88 244 ALA A CA 1
ATOM 1855 C C . ALA A 1 244 ? 2.293 -2.119 -20.469 1 95.88 244 ALA A C 1
ATOM 1857 O O . ALA A 1 244 ? 1.813 -1.023 -20.172 1 95.88 244 ALA A O 1
ATOM 1858 N N . PRO A 1 245 ? 1.858 -3.252 -19.922 1 97.12 245 PRO A N 1
ATOM 1859 C CA . PRO A 1 245 ? 0.802 -3.137 -18.906 1 97.12 245 PRO A CA 1
ATOM 1860 C C . PRO A 1 245 ? 1.243 -2.344 -17.688 1 97.12 245 PRO A C 1
ATOM 1862 O O . PRO A 1 245 ? 0.419 -1.69 -17.031 1 97.12 245 PRO A O 1
ATOM 1865 N N . VAL A 1 246 ? 2.488 -2.344 -17.328 1 96.25 246 VAL A N 1
ATOM 1866 C CA . VAL A 1 246 ? 3 -1.551 -16.219 1 96.25 246 VAL A CA 1
ATOM 1867 C C . VAL A 1 246 ? 2.775 -0.066 -16.484 1 96.25 246 VAL A C 1
ATOM 1869 O O . VAL A 1 246 ? 2.328 0.676 -15.609 1 96.25 246 VAL A O 1
ATOM 1872 N N . LEU A 1 247 ? 3.037 0.308 -17.672 1 94.06 247 LEU A N 1
ATOM 1873 C CA . LEU A 1 247 ? 2.842 1.695 -18.078 1 94.06 247 LEU A CA 1
ATOM 1874 C C . LEU A 1 247 ? 1.368 2.08 -18.016 1 94.06 247 LEU A C 1
ATOM 1876 O O . LEU A 1 247 ? 1.027 3.176 -17.562 1 94.06 247 LEU A O 1
ATOM 1880 N N . VAL A 1 248 ? 0.539 1.206 -18.453 1 95.81 248 VAL A N 1
ATOM 1881 C CA . VAL A 1 248 ? -0.897 1.467 -18.438 1 95.81 248 VAL A CA 1
ATOM 1882 C C . VAL A 1 248 ? -1.388 1.6 -17 1 95.81 248 VAL A C 1
ATOM 1884 O O . VAL A 1 248 ? -2.176 2.494 -16.688 1 95.81 248 VAL A O 1
ATOM 1887 N N . VAL A 1 249 ? -0.9 0.718 -16.125 1 96.31 249 VAL A N 1
ATOM 1888 C CA . VAL A 1 249 ? -1.266 0.776 -14.719 1 96.31 249 VAL A CA 1
ATOM 1889 C C . VAL A 1 249 ? -0.847 2.123 -14.133 1 96.31 249 VAL A C 1
ATOM 1891 O O . VAL A 1 249 ? -1.612 2.752 -13.398 1 96.31 249 VAL A O 1
ATOM 1894 N N . ALA A 1 250 ? 0.329 2.525 -14.445 1 93.69 250 ALA A N 1
ATOM 1895 C CA . ALA A 1 250 ? 0.843 3.799 -13.945 1 93.69 250 ALA A CA 1
ATOM 1896 C C . ALA A 1 250 ? -0.015 4.965 -14.43 1 93.69 250 ALA A C 1
ATOM 1898 O O . ALA A 1 250 ? -0.376 5.844 -13.648 1 93.69 250 ALA A O 1
ATOM 1899 N N . LEU A 1 251 ? -0.358 4.98 -15.633 1 93.19 251 LEU A N 1
ATOM 1900 C CA . LEU A 1 251 ? -1.16 6.043 -16.219 1 93.19 251 LEU A CA 1
ATOM 1901 C C . LEU A 1 251 ? -2.568 6.051 -15.641 1 93.19 251 LEU A C 1
ATOM 1903 O O . LEU A 1 251 ? -3.107 7.117 -15.328 1 93.19 251 LEU A O 1
ATOM 1907 N N . LEU A 1 252 ? -3.107 4.875 -15.531 1 93.19 252 LEU A N 1
ATOM 1908 C CA . LEU A 1 252 ? -4.457 4.762 -14.984 1 93.19 252 LEU A CA 1
ATOM 1909 C C . LEU A 1 252 ? -4.496 5.211 -13.531 1 93.19 252 LEU A C 1
ATOM 1911 O O . LEU A 1 252 ? -5.426 5.906 -13.117 1 93.19 252 LEU A O 1
ATOM 1915 N N . ALA A 1 253 ? -3.531 4.738 -12.797 1 91.69 253 ALA A N 1
ATOM 1916 C CA . ALA A 1 253 ? -3.459 5.129 -11.391 1 91.69 253 ALA A CA 1
ATOM 1917 C C . ALA A 1 253 ? -3.375 6.645 -11.25 1 91.69 253 ALA A C 1
ATOM 1919 O O . ALA A 1 253 ? -4.062 7.234 -10.414 1 91.69 253 ALA A O 1
ATOM 1920 N N . ASN A 1 254 ? -2.584 7.297 -12.055 1 89.56 254 ASN A N 1
ATOM 1921 C CA . ASN A 1 254 ? -2.451 8.75 -12.031 1 89.56 254 ASN A CA 1
ATOM 1922 C C . ASN A 1 254 ? -3.736 9.438 -12.484 1 89.56 254 ASN A C 1
ATOM 1924 O O . ASN A 1 254 ? -4.156 10.43 -11.883 1 89.56 254 ASN A O 1
ATOM 1928 N N . ALA A 1 255 ? -4.297 8.93 -13.484 1 92.06 255 ALA A N 1
ATOM 1929 C CA . ALA A 1 255 ? -5.535 9.5 -14.008 1 92.06 255 ALA A CA 1
ATOM 1930 C C . ALA A 1 255 ? -6.648 9.44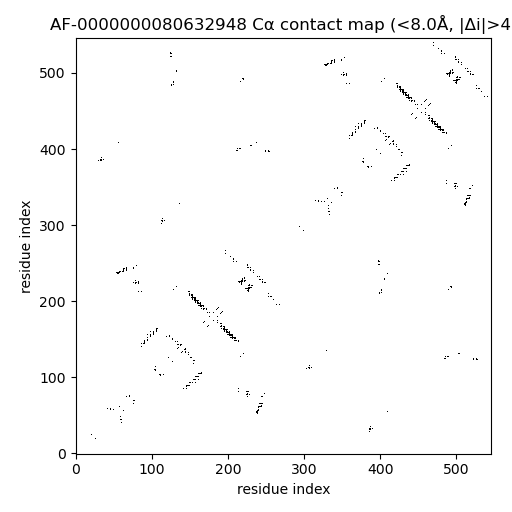5 -12.969 1 92.06 255 ALA A C 1
ATOM 1932 O O . ALA A 1 255 ? -7.387 10.414 -12.781 1 92.06 255 ALA A O 1
ATOM 1933 N N . LEU A 1 256 ? -6.762 8.344 -12.32 1 91.75 256 LEU A N 1
ATOM 1934 C CA . LEU A 1 256 ? -7.797 8.172 -11.297 1 91.75 256 LEU A CA 1
ATOM 1935 C C . LEU A 1 256 ? -7.531 9.078 -10.102 1 91.75 256 LEU A C 1
ATOM 1937 O O . LEU A 1 256 ? -8.469 9.633 -9.516 1 91.75 256 LEU A O 1
ATOM 1941 N N . THR A 1 257 ? -6.324 9.219 -9.758 1 87.25 257 THR A N 1
ATOM 1942 C CA . THR A 1 257 ? -5.957 10.109 -8.664 1 87.25 257 THR A CA 1
ATOM 1943 C C . THR A 1 257 ? -6.328 11.555 -8.992 1 87.25 257 THR A C 1
ATOM 1945 O O . THR A 1 257 ? -6.883 12.258 -8.148 1 87.25 257 THR A O 1
ATOM 1948 N N . VAL A 1 258 ? -6.02 12 -10.172 1 87.56 258 VAL A N 1
ATOM 1949 C CA . VAL A 1 258 ? -6.344 13.352 -10.617 1 87.56 258 VAL A CA 1
ATOM 1950 C C . VAL A 1 258 ? -7.859 13.539 -10.633 1 87.56 258 VAL A C 1
ATOM 1952 O O . VAL A 1 258 ? -8.359 14.609 -10.266 1 87.56 258 VAL A O 1
ATOM 1955 N N . LEU A 1 259 ? -8.508 12.508 -11.008 1 89.69 259 LEU A N 1
ATOM 1956 C CA . LEU A 1 259 ? -9.961 12.57 -11.062 1 89.69 259 LEU A CA 1
ATOM 1957 C C . LEU A 1 259 ? -10.547 12.781 -9.672 1 89.69 259 LEU A C 1
ATOM 1959 O O . LEU A 1 259 ? -11.43 13.617 -9.484 1 89.69 259 LEU A O 1
ATOM 1963 N N . VAL A 1 260 ? -10.07 12.078 -8.727 1 86.75 260 VAL A N 1
ATOM 1964 C CA . VAL A 1 260 ? -10.555 12.211 -7.352 1 86.75 260 VAL A CA 1
ATOM 1965 C C . VAL A 1 260 ? -10.211 13.602 -6.82 1 86.75 260 VAL A C 1
ATOM 1967 O O . VAL A 1 260 ? -11.016 14.219 -6.125 1 86.75 260 VAL A O 1
ATOM 1970 N N . GLN A 1 261 ? -9.078 14.094 -7.148 1 85.06 261 GLN A N 1
ATOM 1971 C CA . GLN A 1 261 ? -8.664 15.43 -6.727 1 85.06 261 GLN A CA 1
ATOM 1972 C C . GLN A 1 261 ? -9.562 16.5 -7.336 1 85.06 261 GLN A C 1
ATOM 1974 O O . GLN A 1 261 ? -9.922 17.469 -6.664 1 85.06 261 GLN A O 1
ATOM 1979 N N . LYS A 1 262 ? -9.844 16.359 -8.547 1 86.69 262 LYS A N 1
ATOM 1980 C CA . LYS A 1 262 ? -10.711 17.312 -9.227 1 86.69 262 LYS A CA 1
ATOM 1981 C C . LYS A 1 262 ? -12.102 17.328 -8.602 1 86.69 262 LYS A C 1
ATOM 1983 O O . LYS A 1 262 ? -12.719 18.391 -8.453 1 86.69 262 LYS A O 1
ATOM 1988 N N . VAL A 1 263 ? -12.531 16.172 -8.25 1 81.25 263 VAL A N 1
ATOM 1989 C CA . VAL A 1 263 ? -13.828 16.062 -7.594 1 81.25 263 VAL A CA 1
ATOM 1990 C C . VAL A 1 263 ? -13.781 16.766 -6.234 1 81.25 263 VAL A C 1
ATOM 1992 O O . VAL A 1 263 ? -14.719 17.469 -5.855 1 81.25 263 VAL A O 1
ATOM 1995 N N . GLU A 1 264 ? -12.727 16.562 -5.555 1 80.31 264 GLU A N 1
ATOM 1996 C CA . GLU A 1 264 ? -12.523 17.234 -4.273 1 80.31 264 GLU A CA 1
ATOM 1997 C C . GLU A 1 264 ? -12.539 18.75 -4.434 1 80.31 264 GLU A C 1
ATOM 1999 O O . GLU A 1 264 ? -13.156 19.453 -3.633 1 80.31 264 GLU A O 1
ATOM 2004 N N . GLU A 1 265 ? -11.828 19.25 -5.406 1 80.81 265 GLU A N 1
ATOM 2005 C CA . GLU A 1 265 ? -11.719 20.672 -5.645 1 80.81 265 GLU A CA 1
ATOM 2006 C C . GLU A 1 265 ? -13.07 21.281 -6.008 1 80.81 265 GLU A C 1
ATOM 2008 O O . GLU A 1 265 ? -13.367 22.422 -5.645 1 80.81 265 GLU A O 1
ATOM 2013 N N . ARG A 1 266 ? -13.727 20.562 -6.707 1 77 266 ARG A N 1
ATOM 2014 C CA . ARG A 1 266 ? -15.031 21.062 -7.133 1 77 266 ARG A CA 1
ATOM 2015 C C . ARG A 1 266 ? -15.977 21.188 -5.949 1 77 266 ARG A C 1
ATOM 2017 O O . ARG A 1 266 ? -16.766 22.141 -5.875 1 77 266 ARG A O 1
ATOM 2024 N N . PHE A 1 267 ? -15.836 20.281 -5.078 1 68.75 267 PHE A N 1
ATOM 2025 C CA . PHE A 1 267 ? -16.75 20.312 -3.938 1 68.75 267 PHE A CA 1
ATOM 2026 C C . PHE A 1 267 ? -16.141 21.078 -2.773 1 68.75 267 PHE A C 1
ATOM 2028 O O . PHE A 1 267 ? -16.844 21.531 -1.874 1 68.75 267 PHE A O 1
ATOM 2035 N N . GLY A 1 268 ? -14.766 21.094 -2.605 1 60.25 268 GLY A N 1
ATOM 2036 C CA . GLY A 1 268 ? -14.102 21.891 -1.584 1 60.25 268 GLY A CA 1
ATOM 2037 C C . GLY A 1 268 ? -14.156 23.375 -1.854 1 60.25 268 GLY A C 1
ATOM 2038 O O . GLY A 1 268 ? -13.961 24.188 -0.945 1 60.25 268 GLY A O 1
ATOM 2039 N N . ARG A 1 269 ? -14.117 23.828 -3.08 1 55.81 269 ARG A N 1
ATOM 2040 C CA . ARG A 1 269 ? -14.305 25.234 -3.373 1 55.81 269 ARG A CA 1
ATOM 2041 C C . ARG A 1 269 ? -15.516 25.797 -2.633 1 55.81 269 ARG A C 1
ATOM 2043 O O . ARG A 1 269 ? -15.656 27.016 -2.488 1 55.81 269 ARG A O 1
ATOM 2050 N N . TRP A 1 270 ? -16.234 24.922 -2.217 1 47.22 270 TRP A N 1
ATOM 2051 C CA . TRP A 1 270 ? -17.312 25.5 -1.445 1 47.22 270 TRP A CA 1
ATOM 2052 C C . TRP A 1 270 ? -16.812 26.078 -0.13 1 47.22 270 TRP A C 1
ATOM 2054 O O . TRP A 1 270 ? -17.453 26.953 0.461 1 47.22 270 TRP A O 1
ATOM 2064 N N . ARG A 1 271 ? -15.617 25.609 0.34 1 48.94 271 ARG A N 1
ATOM 2065 C CA . ARG A 1 271 ? -15.07 26.141 1.581 1 48.94 271 ARG A CA 1
ATOM 2066 C C . ARG A 1 271 ? -14.508 27.547 1.372 1 48.94 271 ARG A C 1
ATOM 2068 O O . ARG A 1 271 ? -14.5 28.359 2.297 1 48.94 271 ARG A O 1
ATOM 2075 N N . ARG A 1 272 ? -13.836 27.844 0.277 1 44.75 272 ARG A N 1
ATOM 2076 C CA . ARG A 1 272 ? -13.195 29.156 0.165 1 44.75 272 ARG A CA 1
ATOM 2077 C C . ARG A 1 272 ? -14.219 30.25 -0.091 1 44.75 272 ARG A C 1
ATOM 2079 O O . ARG A 1 272 ? -13.867 31.422 -0.163 1 44.75 272 ARG A O 1
ATOM 2086 N N . ARG A 1 273 ? -15.461 29.969 -0.345 1 37.94 273 ARG A N 1
ATOM 2087 C CA . ARG A 1 273 ? -16.328 31.141 -0.347 1 37.94 273 ARG A CA 1
ATOM 2088 C C . ARG A 1 273 ? -17.031 31.312 0.992 1 37.94 273 ARG A C 1
ATOM 2090 O O . ARG A 1 273 ? -17.422 30.312 1.62 1 37.94 273 ARG A O 1
ATOM 2097 N N . MET B 1 1 ? -50.031 35.375 60.438 1 31.02 1 MET B N 1
ATOM 2098 C CA . MET B 1 1 ? -49.094 34.281 60.656 1 31.02 1 MET B CA 1
ATOM 2099 C C . MET B 1 1 ? -48.875 33.469 59.406 1 31.02 1 MET B C 1
ATOM 2101 O O . MET B 1 1 ? -48.062 32.562 59.375 1 31.02 1 MET B O 1
ATOM 2105 N N . GLN B 1 2 ? -49.719 33.625 58.312 1 35.25 2 GLN B N 1
ATOM 2106 C CA . GLN B 1 2 ? -49.781 32.688 57.188 1 35.25 2 GLN B CA 1
ATOM 2107 C C . GLN B 1 2 ? -48.75 33 56.156 1 35.25 2 GLN B C 1
ATOM 2109 O O . GLN B 1 2 ? -48.625 32.281 55.156 1 35.25 2 GLN B O 1
ATOM 2114 N N . ARG B 1 3 ? -48.094 34.219 56.094 1 41.03 3 ARG B N 1
ATOM 2115 C CA . ARG B 1 3 ? -47.344 34.625 54.906 1 41.03 3 ARG B CA 1
ATOM 2116 C C . ARG B 1 3 ? -45.969 33.938 54.844 1 41.03 3 ARG B C 1
ATOM 2118 O O . ARG B 1 3 ? -45.188 34.188 53.938 1 41.03 3 ARG B O 1
ATOM 2125 N N . SER B 1 4 ? -45.531 33.312 56 1 40.69 4 SER B N 1
ATOM 2126 C CA . SER B 1 4 ? -44.094 33 56.031 1 40.69 4 SER B CA 1
ATOM 2127 C C . SER B 1 4 ? -43.812 31.734 55.25 1 40.69 4 SER B C 1
ATOM 2129 O O . SER B 1 4 ? -42.625 31.344 55.094 1 40.69 4 SER B O 1
ATOM 2131 N N . ALA B 1 5 ? -44.781 30.844 54.906 1 43.28 5 ALA B N 1
ATOM 2132 C CA . ALA B 1 5 ? -44.375 29.469 54.562 1 43.28 5 ALA B CA 1
ATOM 2133 C C . ALA B 1 5 ? -43.906 29.375 53.125 1 43.28 5 ALA B C 1
ATOM 2135 O O . ALA B 1 5 ? -43.5 28.297 52.656 1 43.28 5 ALA B O 1
ATOM 2136 N N . GLN B 1 6 ? -44.156 30.406 52.219 1 38.75 6 GLN B N 1
ATOM 2137 C CA . GLN B 1 6 ? -44.031 30.062 50.812 1 38.75 6 GLN B CA 1
ATOM 2138 C C . GLN B 1 6 ? -42.562 30.109 50.375 1 38.75 6 GLN B C 1
ATOM 2140 O O . GLN B 1 6 ? -42.25 29.797 49.219 1 38.75 6 GLN B O 1
ATOM 2145 N N . ALA B 1 7 ? -41.625 30.719 51.156 1 45.47 7 ALA B N 1
ATOM 2146 C CA . ALA B 1 7 ? -40.344 31.031 50.562 1 45.47 7 ALA B CA 1
ATOM 2147 C C . ALA B 1 7 ? -39.469 29.781 50.5 1 45.47 7 ALA B C 1
ATOM 2149 O O . ALA B 1 7 ? -38.344 29.812 49.938 1 45.47 7 ALA B O 1
ATOM 2150 N N . SER B 1 8 ? -39.75 28.656 51.281 1 42 8 SER B N 1
ATOM 2151 C CA . SER B 1 8 ? -38.688 27.688 51.5 1 42 8 SER B CA 1
ATOM 2152 C C . SER B 1 8 ? -38.531 26.766 50.281 1 42 8 SER B C 1
ATOM 2154 O O . SER B 1 8 ? -37.562 25.984 50.219 1 42 8 SER B O 1
ATOM 2156 N N . ALA B 1 9 ? -39.5 26.562 49.406 1 43.38 9 ALA B N 1
ATOM 2157 C CA . ALA B 1 9 ? -39.438 25.359 48.562 1 43.38 9 ALA B CA 1
ATOM 2158 C C . ALA B 1 9 ? -38.531 25.609 47.344 1 43.38 9 ALA B C 1
ATOM 2160 O O . ALA B 1 9 ? -38.344 24.719 46.531 1 43.38 9 ALA B O 1
ATOM 2161 N N . VAL B 1 10 ? -38.156 26.875 47 1 45.06 10 VAL B N 1
ATOM 2162 C CA . VAL B 1 10 ? -37.562 27.016 45.688 1 45.06 10 VAL B CA 1
ATOM 2163 C C . VAL B 1 10 ? -36.094 26.594 45.719 1 45.06 10 VAL B C 1
ATOM 2165 O O . VAL B 1 10 ? -35.406 26.609 44.688 1 45.06 10 VAL B O 1
ATOM 2168 N N . SER B 1 11 ? -35.5 26.438 46.969 1 42.5 11 SER B N 1
ATOM 2169 C CA . SER B 1 11 ? -34.062 26.344 46.875 1 42.5 11 SER B CA 1
ATOM 2170 C C . SER B 1 11 ? -33.625 24.984 46.375 1 42.5 11 SER B C 1
ATOM 2172 O O . SER B 1 11 ? -32.406 24.703 46.312 1 42.5 11 SER B O 1
ATOM 2174 N N . LYS B 1 12 ? -34.469 23.953 46.531 1 43.12 12 LYS B N 1
ATOM 2175 C CA . LYS B 1 12 ? -33.781 22.672 46.656 1 43.12 12 LYS B CA 1
ATOM 2176 C C . LYS B 1 12 ? -32.969 22.375 45.375 1 43.12 12 LYS B C 1
ATOM 2178 O O . LYS B 1 12 ? -31.812 21.953 45.469 1 43.12 12 LYS B O 1
ATOM 2183 N N . SER B 1 13 ? -33.688 21.859 44.25 1 38.94 13 SER B N 1
ATOM 2184 C CA . SER B 1 13 ? -33.031 20.734 43.594 1 38.94 13 SER B CA 1
ATOM 2185 C C . SER B 1 13 ? -31.922 21.188 42.656 1 38.94 13 SER B C 1
ATOM 2187 O O . SER B 1 13 ? -32.188 21.547 41.5 1 38.94 13 SER B O 1
ATOM 2189 N N . ALA B 1 14 ? -31.062 22.109 43.094 1 43.84 14 ALA B N 1
ATOM 2190 C CA . ALA B 1 14 ? -29.859 22.219 42.281 1 43.84 14 ALA B CA 1
ATOM 2191 C C . ALA B 1 14 ? -29.328 20.828 41.906 1 43.84 14 ALA B C 1
ATOM 2193 O O . ALA B 1 14 ? -29.078 20 42.781 1 43.84 14 ALA B O 1
ATOM 2194 N N . GLY B 1 15 ? -29.781 20.234 40.812 1 40.84 15 GLY B N 1
ATOM 2195 C CA . GLY B 1 15 ? -29.281 18.984 40.25 1 40.84 15 GLY B CA 1
ATOM 2196 C C . GLY B 1 15 ? -27.812 18.734 40.562 1 40.84 15 GLY B C 1
ATOM 2197 O O . GLY B 1 15 ? -26.984 19.625 40.406 1 40.84 15 GLY B O 1
ATOM 2198 N N . GLU B 1 16 ? -27.484 17.859 41.594 1 46.41 16 GLU B N 1
ATOM 2199 C CA . GLU B 1 16 ? -26.156 17.297 41.812 1 46.41 16 GLU B CA 1
ATOM 2200 C C . GLU B 1 16 ? -25.391 17.125 40.5 1 46.41 16 GLU B C 1
ATOM 2202 O O . GLU B 1 16 ? -25.969 16.719 39.5 1 46.41 16 GLU B O 1
ATOM 2207 N N . PRO B 1 17 ? -24.344 17.859 40.312 1 46.59 17 PRO B N 1
ATOM 2208 C CA . PRO B 1 17 ? -23.578 17.562 39.094 1 46.59 17 PRO B CA 1
ATOM 2209 C C . PRO B 1 17 ? -23.5 16.062 38.812 1 46.59 17 PRO B C 1
ATOM 2211 O O . PRO B 1 17 ? -23.422 15.25 39.719 1 46.59 17 PRO B O 1
ATOM 2214 N N . GLU B 1 18 ? -24.172 15.492 37.812 1 49 18 GLU B N 1
ATOM 2215 C CA . GLU B 1 18 ? -23.922 14.125 37.375 1 49 18 GLU B CA 1
ATOM 2216 C C . GLU B 1 18 ? -22.469 13.711 37.656 1 49 18 GLU B C 1
ATOM 2218 O O . GLU B 1 18 ? -21.531 14.422 37.281 1 49 18 GLU B O 1
ATOM 2223 N N . ALA B 1 19 ? -22.125 13.086 38.688 1 48.31 19 ALA B N 1
ATOM 2224 C CA . ALA B 1 19 ? -20.828 12.516 39.031 1 48.31 19 ALA B CA 1
ATOM 2225 C C . ALA B 1 19 ? -20.016 12.25 37.75 1 48.31 19 ALA B C 1
ATOM 2227 O O . ALA B 1 19 ? -20.484 11.578 36.844 1 48.31 19 ALA B O 1
ATOM 2228 N N . ALA B 1 20 ? -19.141 13.109 37.312 1 53.25 20 ALA B N 1
ATOM 2229 C CA . ALA B 1 20 ? -18.141 12.844 36.281 1 53.25 20 ALA B CA 1
ATOM 2230 C C . ALA B 1 20 ? -17.734 11.367 36.281 1 53.25 20 ALA B C 1
ATOM 2232 O O . ALA B 1 20 ? -17.281 10.844 37.281 1 53.25 20 ALA B O 1
ATOM 2233 N N . SER B 1 21 ? -18.406 10.422 35.625 1 58.53 21 SER B N 1
ATOM 2234 C CA . SER B 1 21 ? -17.969 9.023 35.562 1 58.53 21 SER B CA 1
ATOM 2235 C C . SER B 1 21 ? -16.453 8.922 35.562 1 58.53 21 SER B C 1
ATOM 2237 O O . SER B 1 21 ? -15.773 9.695 34.875 1 58.53 21 SER B O 1
ATOM 2239 N N . ASP B 1 22 ? -15.766 8.398 36.531 1 65 22 ASP B N 1
ATOM 2240 C CA . ASP B 1 22 ? -14.336 8.133 36.656 1 65 22 ASP B CA 1
ATOM 2241 C C . ASP B 1 22 ? -13.727 7.746 35.312 1 65 22 ASP B C 1
ATOM 2243 O O . ASP B 1 22 ? -14.172 6.789 34.656 1 65 22 ASP B O 1
ATOM 2247 N N . PRO B 1 23 ? -13.023 8.711 34.688 1 73.31 23 PRO B N 1
ATOM 2248 C CA . PRO B 1 23 ? -12.367 8.438 33.406 1 73.31 23 PRO B CA 1
ATOM 2249 C C . PRO B 1 23 ? -11.805 7.016 33.312 1 73.31 23 PRO B C 1
ATOM 2251 O O . PRO B 1 23 ? -11.797 6.414 32.25 1 73.31 23 PRO B O 1
ATOM 2254 N N . ASN B 1 24 ? -11.406 6.543 34.438 1 75.31 24 ASN B N 1
ATOM 2255 C CA . ASN B 1 24 ? -10.875 5.184 34.469 1 75.31 24 ASN B CA 1
ATOM 2256 C C . ASN B 1 24 ? -11.977 4.148 34.219 1 75.31 24 ASN B C 1
ATOM 2258 O O . ASN B 1 24 ? -11.75 3.139 33.562 1 75.31 24 ASN B O 1
ATOM 2262 N N . ARG B 1 25 ? -13.172 4.422 34.781 1 72.88 25 ARG B N 1
ATOM 2263 C CA . ARG B 1 25 ? -14.289 3.504 34.625 1 72.88 25 ARG B CA 1
ATOM 2264 C C . ARG B 1 25 ? -14.766 3.486 33.188 1 72.88 25 ARG B C 1
ATOM 2266 O O . ARG B 1 25 ? -15.133 2.434 32.656 1 72.88 25 ARG B O 1
ATOM 2273 N N . GLN B 1 26 ? -14.742 4.641 32.594 1 75.62 26 GLN B N 1
ATOM 2274 C CA . GLN B 1 26 ? -15.148 4.734 31.203 1 75.62 26 GLN B CA 1
ATOM 2275 C C . GLN B 1 26 ? -14.172 3.984 30.297 1 75.62 26 GLN B C 1
ATOM 2277 O O . GLN B 1 26 ? -14.586 3.285 29.375 1 75.62 26 GLN B O 1
ATOM 2282 N N . ARG B 1 27 ? -12.938 4.129 30.641 1 76.5 27 ARG B N 1
ATOM 2283 C CA . ARG B 1 27 ? -11.914 3.43 29.875 1 76.5 27 ARG B CA 1
ATOM 2284 C C . ARG B 1 27 ? -12.047 1.919 30.031 1 76.5 27 ARG B C 1
ATOM 2286 O O . ARG B 1 27 ? -11.883 1.172 29.062 1 76.5 27 ARG B O 1
ATOM 2293 N N . ARG B 1 28 ? -12.32 1.515 31.25 1 77.06 28 ARG B N 1
ATOM 2294 C CA . ARG B 1 28 ? -12.484 0.09 31.516 1 77.06 28 ARG B CA 1
ATOM 2295 C C . ARG B 1 28 ? -13.719 -0.461 30.797 1 77.06 28 ARG B C 1
ATOM 2297 O O . ARG B 1 28 ? -13.688 -1.567 30.25 1 77.06 28 ARG B O 1
ATOM 2304 N N . ARG B 1 29 ? -14.758 0.253 30.812 1 76.94 29 ARG B N 1
ATOM 2305 C CA . ARG B 1 29 ? -15.984 -0.153 30.125 1 76.94 29 ARG B CA 1
ATOM 2306 C C . ARG B 1 29 ? -15.773 -0.251 28.625 1 76.94 29 ARG B C 1
ATOM 2308 O O . ARG B 1 29 ? -16.25 -1.187 27.984 1 76.94 29 ARG B O 1
ATOM 2315 N N . GLU B 1 30 ? -15.047 0.702 28.203 1 76.44 30 GLU B N 1
ATOM 2316 C CA . GLU B 1 30 ? -14.742 0.689 26.766 1 76.44 30 GLU B CA 1
ATOM 2317 C C . GLU B 1 30 ? -13.867 -0.5 26.406 1 76.44 30 GLU B C 1
ATOM 2319 O O . GLU B 1 30 ? -14.078 -1.138 25.359 1 76.44 30 GLU B O 1
ATOM 2324 N N . ARG B 1 31 ? -12.961 -0.776 27.234 1 77.19 31 ARG B N 1
ATOM 2325 C CA . ARG B 1 31 ? -12.086 -1.923 27 1 77.19 31 ARG B CA 1
ATOM 2326 C C . ARG B 1 31 ? -12.867 -3.23 27.094 1 77.19 31 ARG B C 1
ATOM 2328 O O . ARG B 1 31 ? -12.648 -4.148 26.297 1 77.19 31 ARG B O 1
ATOM 2335 N N . LEU B 1 32 ? -13.734 -3.322 28.016 1 78.62 32 LEU B N 1
ATOM 2336 C CA . LEU B 1 32 ? -14.555 -4.516 28.172 1 78.62 32 LEU B CA 1
ATOM 2337 C C . LEU B 1 32 ? -15.484 -4.699 26.984 1 78.62 32 LEU B C 1
ATOM 2339 O O . LEU B 1 32 ? -15.695 -5.824 26.516 1 78.62 32 LEU B O 1
ATOM 2343 N N . LEU B 1 33 ? -15.984 -3.637 26.531 1 74.56 33 LEU B N 1
ATOM 2344 C CA . LEU B 1 33 ? -16.828 -3.713 25.344 1 74.56 33 LEU B CA 1
ATOM 2345 C C . LEU B 1 33 ? -16.031 -4.168 24.125 1 74.56 33 LEU B C 1
ATOM 2347 O O . LEU B 1 33 ? -16.516 -4.961 23.328 1 74.56 33 LEU B O 1
ATOM 2351 N N . GLN B 1 34 ? -14.836 -3.688 24.047 1 75.62 34 GLN B N 1
ATOM 2352 C CA . GLN B 1 34 ? -13.977 -4.059 22.938 1 75.62 34 GLN B CA 1
ATOM 2353 C C . GLN B 1 34 ? -13.602 -5.535 22.984 1 75.62 34 GLN B C 1
ATOM 2355 O O . GLN B 1 34 ? -13.68 -6.242 21.984 1 75.62 34 GLN B O 1
ATOM 2360 N N . ILE B 1 35 ? -13.227 -5.957 24.172 1 77.12 35 ILE B N 1
ATOM 2361 C CA . ILE B 1 35 ? -12.867 -7.355 24.359 1 77.12 35 ILE B CA 1
ATOM 2362 C C . ILE B 1 35 ? -14.102 -8.234 24.188 1 77.12 35 ILE B C 1
ATOM 2364 O O . ILE B 1 35 ? -14.031 -9.297 23.562 1 77.12 35 ILE B O 1
ATOM 2368 N N . GLY B 1 36 ? -15.18 -7.785 24.719 1 77.25 36 GLY B N 1
ATOM 2369 C CA . GLY B 1 36 ? -16.422 -8.523 24.594 1 77.25 36 GLY B CA 1
ATOM 2370 C C . GLY B 1 36 ? -16.859 -8.711 23.156 1 77.25 36 GLY B C 1
ATOM 2371 O O . GLY B 1 36 ? -17.266 -9.805 22.75 1 77.25 36 GLY B O 1
ATOM 2372 N N . THR B 1 37 ? -16.703 -7.672 22.406 1 75.19 37 THR B N 1
ATOM 2373 C CA . THR B 1 37 ? -17.094 -7.75 21.016 1 75.19 37 THR B CA 1
ATOM 2374 C C . THR B 1 37 ? -16.156 -8.656 20.234 1 75.19 37 THR B C 1
ATOM 2376 O O . THR B 1 37 ? -16.578 -9.391 19.328 1 75.19 37 THR B O 1
ATOM 2379 N N . LEU B 1 38 ? -14.883 -8.602 20.531 1 76.81 38 LEU B N 1
ATOM 2380 C CA . LEU B 1 38 ? -13.922 -9.492 19.891 1 76.81 38 LEU B CA 1
ATOM 2381 C C . LEU B 1 38 ? -14.258 -10.953 20.172 1 76.81 38 LEU B C 1
ATOM 2383 O O . LEU B 1 38 ? -14.258 -11.789 19.266 1 76.81 38 LEU B O 1
ATOM 2387 N N . VAL B 1 39 ? -14.531 -11.172 21.469 1 79.88 39 VAL B N 1
ATOM 2388 C CA . VAL B 1 39 ? -14.867 -12.531 21.891 1 79.88 39 VAL B CA 1
ATOM 2389 C C . VAL B 1 39 ? -16.156 -12.984 21.203 1 79.88 39 VAL B C 1
ATOM 2391 O O . VAL B 1 39 ? -16.25 -14.125 20.734 1 79.88 39 VAL B O 1
ATOM 2394 N N . LEU B 1 40 ? -17.016 -12.047 21.141 1 78.62 40 LEU B N 1
ATOM 2395 C CA . LEU B 1 40 ? -18.281 -12.367 20.484 1 78.62 40 LEU B CA 1
ATOM 2396 C C . LEU B 1 40 ? -18.062 -12.648 19 1 78.62 40 LEU B C 1
ATOM 2398 O O . LEU B 1 40 ? -18.609 -13.609 18.453 1 78.62 40 LEU B O 1
ATOM 2402 N N . LEU B 1 41 ? -17.25 -11.875 18.344 1 77.44 41 LEU B N 1
ATOM 2403 C CA . LEU B 1 41 ? -16.969 -12.062 16.922 1 77.44 41 LEU B CA 1
ATOM 2404 C C . LEU B 1 41 ? -16.266 -13.391 16.688 1 77.44 41 LEU B C 1
ATOM 2406 O O . LEU B 1 41 ? -16.594 -14.102 15.727 1 77.44 41 LEU B O 1
ATOM 2410 N N . LEU B 1 42 ? -15.375 -13.672 17.578 1 81.19 42 LEU B N 1
ATOM 2411 C CA . LEU B 1 42 ? -14.664 -14.938 17.453 1 81.19 42 LEU B CA 1
ATOM 2412 C C . LEU B 1 42 ? -15.594 -16.109 17.703 1 81.19 42 LEU B C 1
ATOM 2414 O O . LEU B 1 42 ? -15.508 -17.141 17.031 1 81.19 42 LEU B O 1
ATOM 2418 N N . ALA B 1 43 ? -16.422 -15.922 18.703 1 80.38 43 ALA B N 1
ATOM 2419 C CA . ALA B 1 43 ? -17.375 -16.969 19.031 1 80.38 43 ALA B CA 1
ATOM 2420 C C . ALA B 1 43 ? -18.375 -17.188 17.891 1 80.38 43 ALA B C 1
ATOM 2422 O O . ALA B 1 43 ? -18.672 -18.328 17.531 1 80.38 43 ALA B O 1
ATOM 2423 N N . VAL B 1 44 ? -18.797 -16.141 17.359 1 78.44 44 VAL B N 1
ATOM 2424 C CA . VAL B 1 44 ? -19.734 -16.219 16.25 1 78.44 44 VAL B CA 1
ATOM 2425 C C . VAL B 1 44 ? -19.047 -16.875 15.047 1 78.44 44 VAL B C 1
ATOM 2427 O O . VAL B 1 44 ? -19.641 -17.719 14.375 1 78.44 44 VAL B O 1
ATOM 2430 N N . TRP B 1 45 ? -17.828 -16.516 14.844 1 79.06 45 TRP B N 1
ATOM 2431 C CA . TRP B 1 45 ? -17.047 -17.109 13.773 1 79.06 45 TRP B CA 1
ATOM 2432 C C . TRP B 1 45 ? -16.875 -18.609 14.008 1 79.06 45 TRP B C 1
ATOM 2434 O O . TRP B 1 45 ? -17.109 -19.422 13.102 1 79.06 45 TRP B O 1
ATOM 2444 N N . GLU B 1 46 ? -16.578 -18.938 15.195 1 81.81 46 GLU B N 1
ATOM 2445 C CA . GLU B 1 46 ? -16.375 -20.328 15.57 1 81.81 46 GLU B CA 1
ATOM 2446 C C . GLU B 1 46 ? -17.641 -21.141 15.375 1 81.81 46 GLU B C 1
ATOM 2448 O O . GLU B 1 46 ? -17.609 -22.234 14.781 1 81.81 46 GLU B O 1
ATOM 2453 N N . PHE B 1 47 ? -18.688 -20.531 15.773 1 80.38 47 PHE B N 1
ATOM 2454 C CA . PHE B 1 47 ? -19.938 -21.281 15.742 1 80.38 47 PHE B CA 1
ATOM 2455 C C . PHE B 1 47 ? -20.516 -21.281 14.336 1 80.38 47 PH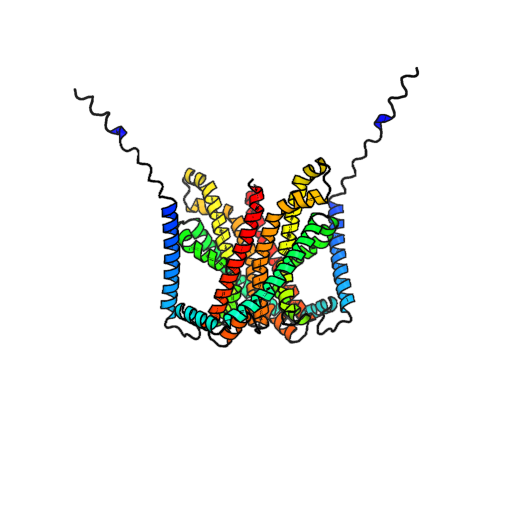E B C 1
ATOM 2457 O O . PHE B 1 47 ? -21.094 -22.281 13.898 1 80.38 47 PHE B O 1
ATOM 2464 N N . ALA B 1 48 ? -20.359 -20.203 13.633 1 76.44 48 ALA B N 1
ATOM 2465 C CA . ALA B 1 48 ? -20.922 -20.094 12.289 1 76.44 48 ALA B CA 1
ATOM 2466 C C . ALA B 1 48 ? -20.172 -20.984 11.297 1 76.44 48 ALA B C 1
ATOM 2468 O O . ALA B 1 48 ? -20.75 -21.484 10.336 1 76.44 48 ALA B O 1
ATOM 2469 N N . ALA B 1 49 ? -18.922 -21.234 11.633 1 76.94 49 ALA B N 1
ATOM 2470 C CA . ALA B 1 49 ? -18.094 -21.938 10.656 1 76.94 49 ALA B CA 1
ATOM 2471 C C . ALA B 1 49 ? -17.797 -23.359 11.133 1 76.94 49 ALA B C 1
ATOM 2473 O O . ALA B 1 49 ? -17.031 -24.078 10.484 1 76.94 49 ALA B O 1
ATOM 2474 N N . ARG B 1 50 ? -18.422 -23.719 12.25 1 74.75 50 ARG B N 1
ATOM 2475 C CA . ARG B 1 50 ? -18.109 -25.016 12.852 1 74.75 50 ARG B CA 1
ATOM 2476 C C . ARG B 1 50 ? -18.484 -26.156 11.906 1 74.75 50 ARG B C 1
ATOM 2478 O O . ARG B 1 50 ? -17.781 -27.156 11.836 1 74.75 50 ARG B O 1
ATOM 2485 N N . ASP B 1 51 ? -19.469 -25.875 11.141 1 75.56 51 ASP B N 1
ATOM 2486 C CA . ASP B 1 51 ? -19.953 -26.969 10.281 1 75.56 51 ASP B CA 1
ATOM 2487 C C . ASP B 1 51 ? -19.516 -26.75 8.836 1 75.56 51 ASP B C 1
ATOM 2489 O O . ASP B 1 51 ? -19.891 -27.531 7.949 1 75.56 51 ASP B O 1
ATOM 2493 N N . ALA B 1 52 ? -18.719 -25.812 8.727 1 76.12 52 ALA B N 1
ATOM 2494 C CA . ALA B 1 52 ? -18.281 -25.531 7.363 1 76.12 52 ALA B CA 1
ATOM 2495 C C . ALA B 1 52 ? -17.141 -26.453 6.957 1 76.12 52 ALA B C 1
ATOM 2497 O O . ALA B 1 52 ? -16.578 -27.156 7.797 1 76.12 52 ALA B O 1
ATOM 2498 N N . ASN B 1 53 ? -17.016 -26.641 5.645 1 77.31 53 ASN B N 1
ATOM 2499 C CA . ASN B 1 53 ? -15.922 -27.438 5.105 1 77.31 53 ASN B CA 1
ATOM 2500 C C . ASN B 1 53 ? -14.562 -26.922 5.57 1 77.31 53 ASN B C 1
ATOM 2502 O O . ASN B 1 53 ? -14.18 -25.797 5.254 1 77.31 53 ASN B O 1
ATOM 2506 N N . LYS B 1 54 ? -13.891 -27.719 6.34 1 73.19 54 LYS B N 1
ATOM 2507 C CA . LYS B 1 54 ? -12.641 -27.328 6.98 1 73.19 54 LYS B CA 1
ATOM 2508 C C . LYS B 1 54 ? -11.562 -27.031 5.945 1 73.19 54 LYS B C 1
ATOM 2510 O O . LYS B 1 54 ? -10.57 -26.359 6.246 1 73.19 54 LYS B O 1
ATOM 2515 N N . LEU B 1 55 ? -11.805 -27.562 4.754 1 72.75 55 LEU B N 1
ATOM 2516 C CA . LEU B 1 55 ? -10.859 -27.281 3.686 1 72.75 55 LEU B CA 1
ATOM 2517 C C . LEU B 1 55 ? -10.945 -25.828 3.246 1 72.75 55 LEU B C 1
ATOM 2519 O O . LEU B 1 55 ? -9.969 -25.266 2.752 1 72.75 55 LEU B O 1
ATOM 2523 N N . LEU B 1 56 ? -12.055 -25.312 3.617 1 74.25 56 LEU B N 1
ATOM 2524 C CA . LEU B 1 56 ? -12.273 -23.984 3.076 1 74.25 56 LEU B CA 1
ATOM 2525 C C . LEU B 1 56 ? -12.359 -22.953 4.195 1 74.25 56 LEU B C 1
ATOM 2527 O O . LEU B 1 56 ? -11.938 -21.797 4.02 1 74.25 56 LEU B O 1
ATOM 2531 N N . VAL B 1 57 ? -12.961 -23.438 5.266 1 78 57 VAL B N 1
ATOM 2532 C CA . VAL B 1 57 ? -13.234 -22.469 6.316 1 78 57 VAL B CA 1
ATOM 2533 C C . VAL B 1 57 ? -12.492 -22.859 7.59 1 78 57 VAL B C 1
ATOM 2535 O O . VAL B 1 57 ? -12.602 -24 8.047 1 78 57 VAL B O 1
ATOM 2538 N N . ALA B 1 58 ? -11.656 -21.922 7.996 1 82.81 58 ALA B N 1
ATOM 2539 C CA . ALA B 1 58 ? -10.938 -22.141 9.25 1 82.81 58 ALA B CA 1
ATOM 2540 C C . ALA B 1 58 ? -11.648 -21.484 10.422 1 82.81 58 ALA B C 1
ATOM 2542 O O . ALA B 1 58 ? -12.188 -20.375 10.281 1 82.81 58 ALA B O 1
ATOM 2543 N N . VAL B 1 59 ? -11.719 -22.281 11.453 1 84.56 59 VAL B N 1
ATOM 2544 C CA . VAL B 1 59 ? -12.273 -21.734 12.68 1 84.56 59 VAL B CA 1
ATOM 2545 C C . VAL B 1 59 ? -11.141 -21.297 13.609 1 84.56 59 VAL B C 1
ATOM 2547 O O . VAL B 1 59 ? -10.023 -21.828 13.516 1 84.56 59 VAL B O 1
ATOM 2550 N N . PRO B 1 60 ? -11.43 -20.359 14.438 1 87.88 60 PRO B N 1
ATOM 2551 C CA . PRO B 1 60 ? 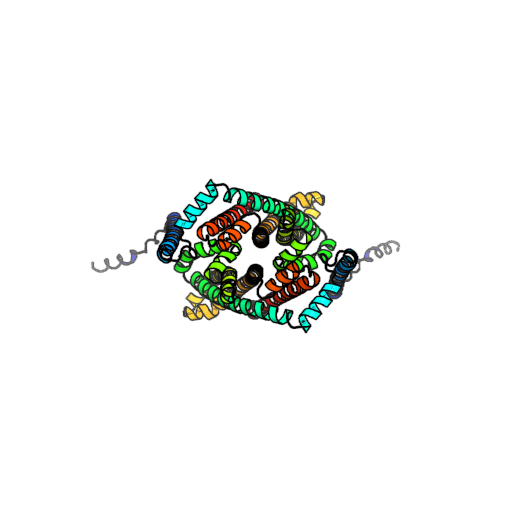-10.391 -19.812 15.305 1 87.88 60 PRO B CA 1
ATOM 2552 C C . PRO B 1 60 ? -9.656 -20.891 16.109 1 87.88 60 PRO B C 1
ATOM 2554 O O . PRO B 1 60 ? -8.438 -20.812 16.281 1 87.88 60 PRO B O 1
ATOM 2557 N N . SER B 1 61 ? -10.297 -21.875 16.594 1 87.56 61 SER B N 1
ATOM 2558 C CA . SER B 1 61 ? -9.656 -22.938 17.359 1 87.56 61 SER B CA 1
ATOM 2559 C C . SER B 1 61 ? -8.648 -23.703 16.5 1 87.56 61 SER B C 1
ATOM 2561 O O . SER B 1 61 ? -7.547 -24.016 16.953 1 87.56 61 SER B O 1
ATOM 2563 N N . ASP B 1 62 ? -9.039 -23.969 15.242 1 89.69 62 ASP B N 1
ATOM 2564 C CA . ASP B 1 62 ? -8.141 -24.656 14.32 1 89.69 62 ASP B CA 1
ATOM 2565 C C . ASP B 1 62 ? -6.918 -23.812 13.992 1 89.69 62 ASP B C 1
ATOM 2567 O O . ASP B 1 62 ? -5.816 -24.328 13.828 1 89.69 62 ASP B O 1
ATOM 2571 N N . ILE B 1 63 ? -7.148 -22.594 13.906 1 92 63 ILE B N 1
ATOM 2572 C CA . ILE B 1 63 ? -6.055 -21.672 13.602 1 92 63 ILE B CA 1
ATOM 2573 C C . ILE B 1 63 ? -5.062 -21.656 14.766 1 92 63 ILE B C 1
ATOM 2575 O O . ILE B 1 63 ? -3.848 -21.672 14.547 1 92 63 ILE B O 1
ATOM 2579 N N . ALA B 1 64 ? -5.582 -21.656 15.984 1 92 64 ALA B N 1
ATOM 2580 C CA . ALA B 1 64 ? -4.719 -21.641 17.156 1 92 64 ALA B CA 1
ATOM 2581 C C . ALA B 1 64 ? -3.889 -22.922 17.234 1 92 64 ALA B C 1
ATOM 2583 O O . ALA B 1 64 ? -2.691 -22.875 17.531 1 92 64 ALA B O 1
ATOM 2584 N N . ILE B 1 65 ? -4.496 -24 16.969 1 92.94 65 ILE B N 1
ATOM 2585 C CA . ILE B 1 65 ? -3.82 -25.297 17.016 1 92.94 65 ILE B CA 1
ATOM 2586 C C . ILE B 1 65 ? -2.77 -25.375 15.906 1 92.94 65 ILE B C 1
ATOM 2588 O O . ILE B 1 65 ? -1.631 -25.781 16.156 1 92.94 65 ILE B O 1
ATOM 2592 N N . ALA B 1 66 ? -3.168 -24.953 14.742 1 94.69 66 ALA B N 1
ATOM 2593 C CA . ALA B 1 66 ? -2.246 -24.953 13.609 1 94.69 66 ALA B CA 1
ATOM 2594 C C . ALA B 1 66 ? -1.047 -24.047 13.875 1 94.69 66 ALA B C 1
ATOM 2596 O O . ALA B 1 66 ? 0.087 -24.391 13.531 1 94.69 66 ALA B O 1
ATOM 2597 N N . THR B 1 67 ? -1.323 -22.953 14.445 1 95.75 67 THR B N 1
ATOM 2598 C CA . THR B 1 67 ? -0.252 -22.016 14.758 1 95.75 67 THR B CA 1
ATOM 2599 C C . THR B 1 67 ? 0.726 -22.625 15.758 1 95.75 67 THR B C 1
ATOM 2601 O O . THR B 1 67 ? 1.942 -22.516 15.586 1 95.75 67 THR B O 1
ATOM 2604 N N . TRP B 1 68 ? 0.156 -23.266 16.688 1 94.94 68 TRP B N 1
ATOM 2605 C CA . TRP B 1 68 ? 0.978 -23.906 17.703 1 94.94 68 TRP B CA 1
ATOM 2606 C C . TRP B 1 68 ? 1.819 -25.031 17.094 1 94.94 68 TRP B C 1
ATOM 2608 O O . TRP B 1 68 ? 3.006 -25.156 17.406 1 94.94 68 TRP B O 1
ATOM 2618 N N . GLU B 1 69 ? 1.261 -25.766 16.281 1 95.75 69 GLU B N 1
ATOM 2619 C CA . GLU B 1 69 ? 1.958 -26.859 15.602 1 95.75 69 GLU B CA 1
ATOM 2620 C C . GLU B 1 69 ? 3.104 -26.312 14.742 1 95.75 69 GLU B C 1
ATOM 2622 O O . GLU B 1 69 ? 4.203 -26.875 14.758 1 95.75 69 GLU B O 1
ATOM 2627 N N . LEU B 1 70 ? 2.84 -25.266 14.016 1 96.12 70 LEU B N 1
ATOM 2628 C CA . LEU B 1 70 ? 3.844 -24.688 13.125 1 96.12 70 LEU B CA 1
ATOM 2629 C C . LEU B 1 70 ? 4.957 -24.016 13.922 1 96.12 70 LEU B C 1
ATOM 2631 O O . LEU B 1 70 ? 6.102 -23.953 13.469 1 96.12 70 LEU B O 1
ATOM 2635 N N . LEU B 1 71 ? 4.598 -23.562 15.125 1 95.31 71 LEU B N 1
ATOM 2636 C CA . LEU B 1 71 ? 5.609 -23 16.016 1 95.31 71 LEU B CA 1
ATOM 2637 C C . LEU B 1 71 ? 6.523 -24.109 16.547 1 95.31 71 LEU B C 1
ATOM 2639 O O . LEU B 1 71 ? 7.742 -23.922 16.609 1 95.31 71 LEU B O 1
ATOM 2643 N N . LEU B 1 72 ? 5.953 -25.234 16.875 1 95.31 72 LEU B N 1
ATOM 2644 C CA . LEU B 1 72 ? 6.68 -26.344 17.484 1 95.31 72 LEU B CA 1
ATOM 2645 C C . LEU B 1 72 ? 7.594 -27.016 16.469 1 95.31 72 LEU B C 1
ATOM 2647 O O . LEU B 1 72 ? 8.711 -27.422 16.812 1 95.31 72 LEU B O 1
ATOM 2651 N N . ASN B 1 73 ? 7.191 -27.109 15.297 1 95.56 73 ASN B N 1
ATOM 2652 C CA . ASN B 1 73 ? 8.008 -27.797 14.305 1 95.56 73 ASN B CA 1
ATOM 2653 C C . ASN B 1 73 ? 9.039 -26.859 13.672 1 95.56 73 ASN B C 1
ATOM 2655 O O . ASN B 1 73 ? 9.844 -27.281 12.844 1 95.56 73 ASN B O 1
ATOM 2659 N N . GLY B 1 74 ? 8.945 -25.531 13.953 1 96.31 74 GLY B N 1
ATOM 2660 C CA . GLY B 1 74 ? 9.984 -24.578 13.57 1 96.31 74 GLY B CA 1
ATOM 2661 C C . GLY B 1 74 ? 9.711 -23.906 12.242 1 96.31 74 GLY B C 1
ATOM 2662 O O . GLY B 1 74 ? 10.422 -22.969 11.859 1 96.31 74 GLY B O 1
ATOM 2663 N N . GLU B 1 75 ? 8.711 -24.344 11.555 1 96.5 75 GLU B N 1
ATOM 2664 C CA . GLU B 1 75 ? 8.43 -23.812 10.227 1 96.5 75 GLU B CA 1
ATOM 2665 C C . GLU B 1 75 ? 8.055 -22.328 10.297 1 96.5 75 GLU B C 1
ATOM 2667 O O . GLU B 1 75 ? 8.516 -21.531 9.477 1 96.5 75 GLU B O 1
ATOM 2672 N N . LEU B 1 76 ? 7.25 -22.062 11.234 1 97.06 76 LEU B N 1
ATOM 2673 C CA . LEU B 1 76 ? 6.809 -20.688 11.391 1 97.06 76 LEU B CA 1
ATOM 2674 C C . LEU B 1 76 ? 7.973 -19.781 11.789 1 97.06 76 LEU B C 1
ATOM 2676 O O . LEU B 1 76 ? 8.094 -18.672 11.289 1 97.06 76 LEU B O 1
ATOM 2680 N N . LEU B 1 77 ? 8.789 -20.234 12.625 1 96.69 77 LEU B N 1
ATOM 2681 C CA . LEU B 1 77 ? 9.953 -19.453 13.062 1 96.69 77 LEU B CA 1
ATOM 2682 C C . LEU B 1 77 ? 10.93 -19.25 11.914 1 96.69 77 LEU B C 1
ATOM 2684 O O . LEU B 1 77 ? 11.453 -18.156 11.734 1 96.69 77 LEU B O 1
ATOM 2688 N N . SER B 1 78 ? 11.172 -20.344 11.203 1 97.12 78 SER B N 1
ATOM 2689 C CA . SER B 1 78 ? 12.07 -20.25 10.055 1 97.12 78 SER B CA 1
ATOM 2690 C C . SER B 1 78 ? 11.547 -19.266 9.016 1 97.12 78 SER B C 1
ATOM 2692 O O . SER B 1 78 ? 12.305 -18.438 8.5 1 97.12 78 SER B O 1
ATOM 2694 N N . ALA B 1 79 ? 10.297 -19.344 8.742 1 97.75 79 ALA B N 1
ATOM 2695 C CA . ALA B 1 79 ? 9.672 -18.438 7.789 1 97.75 79 ALA B CA 1
ATOM 2696 C C . ALA B 1 79 ? 9.734 -17 8.297 1 97.75 79 ALA B C 1
ATOM 2698 O O . ALA B 1 79 ? 9.961 -16.062 7.512 1 97.75 79 ALA B O 1
ATOM 2699 N N . THR B 1 80 ? 9.547 -16.844 9.57 1 97.75 80 THR B N 1
ATOM 2700 C CA . THR B 1 80 ? 9.602 -15.523 10.172 1 97.75 80 THR B CA 1
ATOM 2701 C C . THR B 1 80 ? 11 -14.93 10.047 1 97.75 80 THR B C 1
ATOM 2703 O O . THR B 1 80 ? 11.156 -13.758 9.695 1 97.75 80 THR B O 1
ATOM 2706 N N . LEU B 1 81 ? 11.945 -15.703 10.281 1 97.12 81 LEU B N 1
ATOM 2707 C CA . LEU B 1 81 ? 13.328 -15.242 10.195 1 97.12 81 LEU B CA 1
ATOM 2708 C C . LEU B 1 81 ? 13.695 -14.883 8.766 1 97.12 81 LEU B C 1
ATOM 2710 O O . LEU B 1 81 ? 14.406 -13.906 8.523 1 97.12 81 LEU B O 1
ATOM 2714 N N . ASP B 1 82 ? 13.227 -15.688 7.891 1 96.62 82 ASP B N 1
ATOM 2715 C CA . ASP B 1 82 ? 13.469 -15.406 6.477 1 96.62 82 ASP B CA 1
ATOM 2716 C C . ASP B 1 82 ? 12.852 -14.07 6.066 1 96.62 82 ASP B C 1
ATOM 2718 O O . ASP B 1 82 ? 13.516 -13.242 5.445 1 96.62 82 ASP B O 1
ATOM 2722 N N . SER B 1 83 ? 11.617 -13.883 6.395 1 97.75 83 SER B N 1
ATOM 2723 C CA . SER B 1 83 ? 10.93 -12.641 6.07 1 97.75 83 SER B CA 1
ATOM 2724 C C . SER B 1 83 ? 11.57 -11.453 6.781 1 97.75 83 SER B C 1
ATOM 2726 O O . SER B 1 83 ? 11.812 -10.414 6.168 1 97.75 83 SER B O 1
ATOM 2728 N N . MET B 1 84 ? 11.922 -11.633 8.016 1 97.19 84 MET B N 1
ATOM 2729 C CA . MET B 1 84 ? 12.445 -10.531 8.812 1 97.19 84 MET B CA 1
ATOM 2730 C C . MET B 1 84 ? 13.852 -10.141 8.359 1 97.19 84 MET B C 1
ATOM 2732 O O . MET B 1 84 ? 14.211 -8.961 8.383 1 97.19 84 MET B O 1
ATOM 2736 N N . SER B 1 85 ? 14.664 -11.055 7.984 1 97.12 85 SER B N 1
ATOM 2737 C CA . SER B 1 85 ? 16.031 -10.758 7.555 1 97.12 85 SER B CA 1
ATOM 2738 C C . SER B 1 85 ? 16.031 -9.875 6.312 1 97.12 85 SER B C 1
ATOM 2740 O O . SER B 1 85 ? 16.75 -8.875 6.262 1 97.12 85 SER B O 1
ATOM 2742 N N . THR B 1 86 ? 15.258 -10.25 5.352 1 97 86 THR B N 1
ATOM 2743 C CA . THR B 1 86 ? 15.188 -9.453 4.133 1 97 86 THR B CA 1
ATOM 2744 C C . THR B 1 86 ? 14.523 -8.109 4.402 1 97 86 THR B C 1
ATOM 2746 O O . THR B 1 86 ? 14.969 -7.078 3.893 1 97 86 THR B O 1
ATOM 2749 N N . PHE B 1 87 ? 13.484 -8.141 5.23 1 97.88 87 PHE B N 1
ATOM 2750 C CA . PHE B 1 87 ? 12.75 -6.914 5.504 1 97.88 87 PHE B CA 1
ATOM 2751 C C . PHE B 1 87 ? 13.633 -5.902 6.227 1 97.88 87 PHE B C 1
ATOM 2753 O O . PHE B 1 87 ? 13.695 -4.734 5.828 1 97.88 87 PHE B O 1
ATOM 2760 N N . VAL B 1 88 ? 14.258 -6.328 7.312 1 97.38 88 VAL B N 1
ATOM 2761 C CA . VAL B 1 88 ? 15.047 -5.43 8.148 1 97.38 88 VAL B CA 1
ATOM 2762 C C . VAL B 1 88 ? 16.203 -4.848 7.332 1 97.38 88 VAL B C 1
ATOM 2764 O O . VAL B 1 88 ? 16.453 -3.643 7.367 1 97.38 88 VAL B O 1
ATOM 2767 N N . LEU B 1 89 ? 16.812 -5.676 6.586 1 97.94 89 LEU B N 1
ATOM 2768 C CA . LEU B 1 89 ? 17.938 -5.199 5.793 1 97.94 89 LEU B CA 1
ATOM 2769 C C . LEU B 1 89 ? 17.484 -4.227 4.715 1 97.94 89 LEU B C 1
ATOM 2771 O O . LEU B 1 89 ? 18.062 -3.158 4.535 1 97.94 89 LEU B O 1
ATOM 2775 N N . GLY B 1 90 ? 16.469 -4.578 3.979 1 98.38 90 GLY B N 1
ATOM 2776 C CA . GLY B 1 90 ? 15.93 -3.688 2.967 1 98.38 90 GLY B CA 1
ATOM 2777 C C . GLY B 1 90 ? 15.422 -2.373 3.535 1 98.38 90 GLY B C 1
ATOM 2778 O O . GLY B 1 90 ? 15.664 -1.31 2.959 1 98.38 90 GLY B O 1
ATOM 2779 N N . PHE B 1 91 ? 14.766 -2.477 4.68 1 97.88 91 PHE B N 1
ATOM 2780 C CA . PHE B 1 91 ? 14.195 -1.3 5.328 1 97.88 91 PHE B CA 1
ATOM 2781 C C . PHE B 1 91 ? 15.297 -0.361 5.805 1 97.88 91 PHE B C 1
ATOM 2783 O O . PHE B 1 91 ? 15.203 0.856 5.641 1 97.88 91 PHE B O 1
ATOM 2790 N N . VAL B 1 92 ? 16.312 -0.921 6.371 1 97.81 92 VAL B N 1
ATOM 2791 C CA . VAL B 1 92 ? 17.422 -0.119 6.879 1 97.81 92 VAL B CA 1
ATOM 2792 C C . VAL B 1 92 ? 18.141 0.562 5.719 1 97.81 92 VAL B C 1
ATOM 2794 O O . VAL B 1 92 ? 18.422 1.759 5.781 1 97.81 92 VAL B O 1
ATOM 2797 N N . ILE B 1 93 ? 18.375 -0.169 4.691 1 98.5 93 ILE B N 1
ATOM 2798 C CA . ILE B 1 93 ? 19.047 0.398 3.525 1 98.5 93 ILE B CA 1
ATOM 2799 C C . ILE B 1 93 ? 18.188 1.5 2.92 1 98.5 93 ILE B C 1
ATOM 2801 O O . ILE B 1 93 ? 18.688 2.588 2.611 1 98.5 93 ILE B O 1
ATOM 2805 N N . ALA B 1 94 ? 16.891 1.249 2.781 1 98.62 94 ALA B N 1
ATOM 2806 C CA . ALA B 1 94 ? 15.969 2.246 2.25 1 98.62 94 ALA B CA 1
ATOM 2807 C C . ALA B 1 94 ? 15.945 3.496 3.125 1 98.62 94 ALA B C 1
ATOM 2809 O O . ALA B 1 94 ? 15.898 4.617 2.613 1 98.62 94 ALA B O 1
ATOM 2810 N N . SER B 1 95 ? 15.93 3.262 4.41 1 97.69 95 SER B N 1
ATOM 2811 C CA . SER B 1 95 ? 15.898 4.367 5.363 1 97.69 95 SER B CA 1
ATOM 2812 C C . SER B 1 95 ? 17.156 5.238 5.238 1 97.69 95 SER B C 1
ATOM 2814 O O . SER B 1 95 ? 17.047 6.465 5.188 1 97.69 95 SER B O 1
ATOM 2816 N N . VAL B 1 96 ? 18.281 4.605 5.148 1 98 96 VAL B N 1
ATOM 2817 C CA . VAL B 1 96 ? 19.547 5.332 5.047 1 98 96 VAL B CA 1
ATOM 2818 C C . VAL B 1 96 ? 19.609 6.098 3.729 1 98 96 VAL B C 1
ATOM 2820 O O . VAL B 1 96 ? 19.906 7.297 3.711 1 98 96 VAL B O 1
ATOM 2823 N N . ILE B 1 97 ? 19.266 5.449 2.664 1 98.19 97 ILE B N 1
ATOM 2824 C CA . ILE B 1 97 ? 19.266 6.094 1.354 1 98.19 97 ILE B CA 1
ATOM 2825 C C . ILE B 1 97 ? 18.25 7.238 1.344 1 98.19 97 ILE B C 1
ATOM 2827 O O . ILE B 1 97 ? 18.562 8.336 0.872 1 98.19 97 ILE B O 1
ATOM 2831 N N . GLY B 1 98 ? 17.078 6.969 1.85 1 98.31 98 GLY B N 1
ATOM 2832 C CA . GLY B 1 98 ? 16.016 7.969 1.867 1 98.31 98 GLY B CA 1
ATOM 2833 C C . GLY B 1 98 ? 16.391 9.211 2.664 1 98.31 98 GLY B C 1
ATOM 2834 O O . GLY B 1 98 ? 16.141 10.336 2.227 1 98.31 98 GLY B O 1
ATOM 2835 N N . ILE B 1 99 ? 16.984 8.992 3.775 1 96.19 99 ILE B N 1
ATOM 2836 C CA . ILE B 1 99 ? 17.391 10.102 4.637 1 96.19 99 ILE B CA 1
ATOM 2837 C C . ILE B 1 99 ? 18.5 10.898 3.969 1 96.19 99 ILE B C 1
ATOM 2839 O O . ILE B 1 99 ? 18.453 12.133 3.932 1 96.19 99 ILE B O 1
ATOM 2843 N N . VAL B 1 100 ? 19.484 10.227 3.367 1 96.5 100 VAL B N 1
ATOM 2844 C CA . VAL B 1 100 ? 20.625 10.875 2.742 1 96.5 100 VAL B CA 1
ATOM 2845 C C . VAL B 1 100 ? 20.172 11.68 1.524 1 96.5 100 VAL B C 1
ATOM 2847 O O . VAL B 1 100 ? 20.5 12.859 1.387 1 96.5 100 VAL B O 1
ATOM 2850 N N . VAL B 1 101 ? 19.375 11.078 0.701 1 97.44 101 VAL B N 1
ATOM 2851 C CA . VAL B 1 101 ? 18.875 11.742 -0.5 1 97.44 101 VAL B CA 1
ATOM 2852 C C . VAL B 1 101 ? 17.922 12.867 -0.113 1 97.44 101 VAL B C 1
ATOM 2854 O O . VAL B 1 101 ? 17.969 13.953 -0.688 1 97.44 101 VAL B O 1
ATOM 2857 N N . GLY B 1 102 ? 17.016 12.578 0.859 1 96.62 102 GLY B N 1
ATOM 2858 C CA . GLY B 1 102 ? 16.094 13.602 1.336 1 96.62 102 GLY B CA 1
ATOM 2859 C C . GLY B 1 102 ? 16.797 14.812 1.906 1 96.62 102 GLY B C 1
ATOM 2860 O O . GLY B 1 102 ? 16.391 15.953 1.657 1 96.62 102 GLY B O 1
ATOM 2861 N N . PHE B 1 103 ? 17.828 14.523 2.605 1 92.69 103 PHE B N 1
ATOM 2862 C CA . PHE B 1 103 ? 18.625 15.609 3.17 1 92.69 103 PHE B CA 1
ATOM 2863 C C . PHE B 1 103 ? 19.312 16.406 2.068 1 92.69 103 PHE B C 1
ATOM 2865 O O . PHE B 1 103 ? 19.344 17.641 2.115 1 92.69 103 PHE B O 1
ATOM 2872 N N . ALA B 1 104 ? 19.875 15.727 1.148 1 93.69 104 ALA B N 1
ATOM 2873 C CA . ALA B 1 104 ? 20.531 16.391 0.026 1 93.69 104 ALA B CA 1
ATOM 2874 C C . ALA B 1 104 ? 19.531 17.266 -0.75 1 93.69 104 ALA B C 1
ATOM 2876 O O . ALA B 1 104 ? 19.859 18.391 -1.126 1 93.69 104 ALA B O 1
ATOM 2877 N N . MET B 1 105 ? 18.359 16.797 -0.952 1 94.5 105 MET B N 1
ATOM 2878 C CA . MET B 1 105 ? 17.312 17.531 -1.675 1 94.5 105 MET B CA 1
ATOM 2879 C C . MET B 1 105 ? 16.797 18.703 -0.847 1 94.5 105 MET B C 1
ATOM 2881 O O . MET B 1 105 ? 16.469 19.766 -1.394 1 94.5 105 MET B O 1
ATOM 2885 N N . GLY B 1 106 ? 16.766 18.5 0.404 1 91 106 GLY B N 1
ATOM 2886 C CA . GLY B 1 106 ? 16.266 19.547 1.283 1 91 106 GLY B CA 1
ATOM 2887 C C . GLY B 1 106 ? 17.234 20.688 1.471 1 91 106 GLY B C 1
ATOM 2888 O O . GLY B 1 106 ? 16.828 21.812 1.747 1 91 106 GLY B O 1
ATOM 2889 N N . THR B 1 107 ? 18.531 20.453 1.319 1 87.38 107 THR B N 1
ATOM 2890 C CA . THR B 1 107 ? 19.531 21.469 1.604 1 87.38 107 THR B CA 1
ATOM 2891 C C . THR B 1 107 ? 20.047 22.094 0.312 1 87.38 107 THR B C 1
ATOM 2893 O O . THR B 1 107 ? 20.656 23.172 0.334 1 87.38 107 THR B O 1
ATOM 2896 N N . ASN B 1 108 ? 19.906 21.375 -0.781 1 89.31 108 ASN B N 1
ATOM 2897 C CA . ASN B 1 108 ? 20.406 21.844 -2.066 1 89.31 108 ASN B CA 1
ATOM 2898 C C . ASN B 1 108 ? 19.281 21.969 -3.098 1 89.31 108 ASN B C 1
ATOM 2900 O O . ASN B 1 108 ? 18.766 20.953 -3.57 1 89.31 108 ASN B O 1
ATOM 2904 N N . ARG B 1 109 ? 19.047 23.125 -3.557 1 87.25 109 ARG B N 1
ATOM 2905 C CA . ARG B 1 109 ? 17.969 23.406 -4.484 1 87.25 109 ARG B CA 1
ATOM 2906 C C . ARG B 1 109 ? 18.203 22.719 -5.828 1 87.25 109 ARG B C 1
ATOM 2908 O O . ARG B 1 109 ? 17.266 22.25 -6.465 1 87.25 109 ARG B O 1
ATOM 2915 N N . THR B 1 110 ? 19.422 22.719 -6.211 1 86.31 110 THR B N 1
ATOM 2916 C CA . THR B 1 110 ? 19.734 22.094 -7.484 1 86.31 110 THR B CA 1
ATOM 2917 C C . THR B 1 110 ? 19.406 20.594 -7.453 1 86.31 110 THR B C 1
ATOM 2919 O O . THR B 1 110 ? 18.797 20.078 -8.391 1 86.31 110 THR B O 1
ATOM 2922 N N . VAL B 1 111 ? 19.734 19.953 -6.336 1 91.69 111 VAL B N 1
ATOM 2923 C CA . VAL B 1 111 ? 19.453 18.531 -6.188 1 91.69 111 VAL B CA 1
ATOM 2924 C C . VAL B 1 111 ? 17.938 18.297 -6.145 1 91.69 111 VAL B C 1
ATOM 2926 O O . VAL B 1 111 ? 17.438 17.359 -6.758 1 91.69 111 VAL B O 1
ATOM 2929 N N . GLU B 1 112 ? 17.281 19.109 -5.523 1 92.62 112 GLU B N 1
ATOM 2930 C CA . GLU B 1 112 ? 15.828 19.016 -5.414 1 92.62 112 GLU B CA 1
ATOM 2931 C C . GLU B 1 112 ? 15.164 19.125 -6.781 1 92.62 112 GLU B C 1
ATOM 2933 O O . GLU B 1 112 ? 14.336 18.281 -7.145 1 92.62 112 GLU B O 1
ATOM 2938 N N . VAL B 1 113 ? 15.555 20.141 -7.523 1 87.12 113 VAL B N 1
ATOM 2939 C CA . VAL B 1 113 ? 14.93 20.438 -8.805 1 87.12 113 VAL B CA 1
ATOM 2940 C C . VAL B 1 113 ? 15.172 19.281 -9.781 1 87.12 113 VAL B C 1
ATOM 2942 O O . VAL B 1 113 ? 14.312 18.953 -10.594 1 87.12 113 VAL B O 1
ATOM 2945 N N . ILE B 1 114 ? 16.281 18.656 -9.602 1 86.62 114 ILE B N 1
ATOM 2946 C CA . ILE B 1 114 ? 16.656 17.578 -10.516 1 86.62 114 ILE B CA 1
ATOM 2947 C C . ILE B 1 114 ? 15.906 16.312 -10.141 1 86.62 114 ILE B C 1
ATOM 2949 O O . ILE B 1 114 ? 15.352 15.625 -11.016 1 86.62 114 ILE B O 1
ATOM 2953 N N . LEU B 1 115 ? 15.805 16.031 -8.859 1 92.31 115 LEU B N 1
ATOM 2954 C CA . LEU B 1 115 ? 15.336 14.711 -8.438 1 92.31 115 LEU B CA 1
ATOM 2955 C C . LEU B 1 115 ? 13.836 14.727 -8.172 1 92.31 115 LEU B C 1
ATOM 2957 O O . LEU B 1 115 ? 13.164 13.695 -8.297 1 92.31 115 LEU B O 1
ATOM 2961 N N . ASP B 1 116 ? 13.281 15.82 -7.902 1 91.88 116 ASP B N 1
ATOM 2962 C CA . ASP B 1 116 ? 11.914 15.961 -7.414 1 91.88 116 ASP B CA 1
ATOM 2963 C C . ASP B 1 116 ? 10.914 15.352 -8.391 1 91.88 116 ASP B C 1
ATOM 2965 O O . ASP B 1 116 ? 10.055 14.562 -7.996 1 91.88 116 ASP B O 1
ATOM 2969 N N . PRO B 1 117 ? 11 15.609 -9.664 1 84.94 117 PRO B N 1
ATOM 2970 C CA . PRO B 1 117 ? 10 15.062 -10.594 1 84.94 117 PRO B CA 1
ATOM 2971 C C . PRO B 1 117 ? 10.055 13.539 -10.68 1 84.94 117 PRO B C 1
ATOM 2973 O O . PRO B 1 117 ? 9.016 12.898 -10.836 1 84.94 117 PRO B O 1
ATOM 2976 N N . TYR B 1 118 ? 11.18 12.961 -10.547 1 87 118 TYR B N 1
ATOM 2977 C CA . TYR B 1 118 ? 11.328 11.516 -10.648 1 87 118 TYR B CA 1
ATOM 2978 C C . TYR B 1 118 ? 10.844 10.82 -9.383 1 87 118 TYR B C 1
ATOM 2980 O O . TYR B 1 118 ? 10.195 9.781 -9.445 1 87 118 TYR B O 1
ATOM 2988 N N . ILE B 1 119 ? 11.242 11.445 -8.297 1 92.38 119 ILE B N 1
ATOM 2989 C CA . ILE B 1 119 ? 10.828 10.875 -7.016 1 92.38 119 ILE B CA 1
ATOM 2990 C C . ILE B 1 119 ? 9.305 10.914 -6.902 1 92.38 119 ILE B C 1
ATOM 2992 O O . ILE B 1 119 ? 8.68 9.922 -6.531 1 92.38 119 ILE B O 1
ATOM 2996 N N . ASN B 1 120 ? 8.734 11.984 -7.355 1 86.88 120 ASN B N 1
ATOM 2997 C CA . ASN B 1 120 ? 7.285 12.125 -7.281 1 86.88 120 ASN B CA 1
ATOM 2998 C C . ASN B 1 120 ? 6.582 11.203 -8.273 1 86.88 120 ASN B C 1
ATOM 3000 O O . ASN B 1 120 ? 5.535 10.625 -7.957 1 86.88 120 ASN B O 1
ATOM 3004 N N . ALA B 1 121 ? 7.121 11.047 -9.43 1 83.62 121 ALA B N 1
ATOM 3005 C CA . ALA B 1 121 ? 6.547 10.156 -10.438 1 83.62 121 ALA B CA 1
ATOM 3006 C C . ALA B 1 121 ? 6.598 8.703 -9.984 1 83.62 121 ALA B C 1
ATOM 3008 O O . ALA B 1 121 ? 5.621 7.965 -10.133 1 83.62 121 ALA B O 1
ATOM 3009 N N . LEU B 1 122 ? 7.723 8.32 -9.461 1 88.06 122 LEU B N 1
ATOM 3010 C CA . LEU B 1 122 ? 7.891 6.945 -9.008 1 88.06 122 LEU B CA 1
ATOM 3011 C C . LEU B 1 122 ? 7.027 6.668 -7.785 1 88.06 122 LEU B C 1
ATOM 3013 O O . LEU B 1 122 ? 6.473 5.574 -7.645 1 88.06 122 LEU B O 1
ATOM 3017 N N . TYR B 1 123 ? 6.902 7.66 -7.004 1 89.19 123 TYR B N 1
ATOM 3018 C CA . TYR B 1 123 ? 6.07 7.508 -5.816 1 89.19 123 TYR B CA 1
ATOM 3019 C C . TYR B 1 123 ? 4.598 7.371 -6.195 1 89.19 123 TYR B C 1
ATOM 3021 O O . TYR B 1 123 ? 3.84 6.672 -5.516 1 89.19 123 TYR B O 1
ATOM 3029 N N . ALA B 1 124 ? 4.211 8.023 -7.266 1 85.31 124 ALA B N 1
ATOM 3030 C CA . ALA B 1 124 ? 2.816 8.031 -7.703 1 85.31 124 ALA B CA 1
ATOM 3031 C C . ALA B 1 124 ? 2.461 6.746 -8.438 1 85.31 124 ALA B C 1
ATOM 3033 O O . ALA B 1 124 ? 1.281 6.426 -8.609 1 85.31 124 ALA B O 1
ATOM 3034 N N . MET B 1 125 ? 3.41 6.023 -8.773 1 90.31 125 MET B N 1
ATOM 3035 C CA . MET B 1 125 ? 3.205 4.785 -9.516 1 90.31 125 MET B CA 1
ATOM 3036 C C . MET B 1 125 ? 2.971 3.611 -8.57 1 90.31 125 MET B C 1
ATOM 3038 O O . MET B 1 125 ? 3.619 3.512 -7.527 1 90.31 125 MET B O 1
ATOM 3042 N N . PRO B 1 126 ? 1.987 2.75 -8.961 1 93.19 126 PRO B N 1
ATOM 3043 C CA . PRO B 1 126 ? 1.91 1.491 -8.219 1 93.19 126 PRO B CA 1
ATOM 3044 C C . PRO B 1 126 ? 3.137 0.605 -8.43 1 93.19 126 PRO B C 1
ATOM 3046 O O . PRO B 1 126 ? 3.164 -0.204 -9.359 1 93.19 126 PRO B O 1
ATOM 3049 N N . LEU B 1 127 ? 4.055 0.705 -7.586 1 95.5 127 LEU B N 1
ATOM 3050 C CA . LEU B 1 127 ? 5.359 0.067 -7.742 1 95.5 127 LEU B CA 1
ATOM 3051 C C . LEU B 1 127 ? 5.23 -1.451 -7.695 1 95.5 127 LEU B C 1
ATOM 3053 O O . LEU B 1 127 ? 6.141 -2.17 -8.109 1 95.5 127 LEU B O 1
ATOM 3057 N N . VAL B 1 128 ? 4.094 -1.886 -7.195 1 96.62 128 VAL B N 1
ATOM 3058 C CA . VAL B 1 128 ? 3.857 -3.322 -7.094 1 96.62 128 VAL B CA 1
ATOM 3059 C C . VAL B 1 128 ? 3.902 -3.951 -8.484 1 96.62 128 VAL B C 1
ATOM 3061 O O . VAL B 1 128 ? 4.34 -5.094 -8.641 1 96.62 128 VAL B O 1
ATOM 3064 N N . ALA B 1 129 ? 3.547 -3.184 -9.492 1 96.5 129 ALA B N 1
ATOM 3065 C CA . ALA B 1 129 ? 3.5 -3.672 -10.867 1 96.5 129 ALA B CA 1
ATOM 3066 C C . ALA B 1 129 ? 4.895 -4.023 -11.375 1 96.5 129 ALA B C 1
ATOM 3068 O O . ALA B 1 129 ? 5.043 -4.785 -12.328 1 96.5 129 ALA B O 1
ATOM 3069 N N . LEU B 1 130 ? 5.895 -3.518 -10.703 1 95.44 130 LEU B N 1
ATOM 3070 C CA . LEU B 1 130 ? 7.266 -3.699 -11.164 1 95.44 130 LEU B CA 1
ATOM 3071 C C . LEU B 1 130 ? 7.887 -4.949 -10.555 1 95.44 130 LEU B C 1
ATOM 3073 O O . LEU B 1 130 ? 8.945 -5.398 -10.984 1 95.44 130 LEU B O 1
ATOM 3077 N N . ILE B 1 131 ? 7.238 -5.57 -9.625 1 96.56 131 ILE B N 1
ATOM 3078 C CA . ILE B 1 131 ? 7.844 -6.625 -8.82 1 96.56 131 ILE B CA 1
ATOM 3079 C C . ILE B 1 131 ? 8.227 -7.805 -9.711 1 96.56 131 ILE B C 1
ATOM 3081 O O . ILE B 1 131 ? 9.359 -8.281 -9.664 1 96.56 131 ILE B O 1
ATOM 3085 N N . PRO B 1 132 ? 7.371 -8.266 -10.625 1 95.88 132 PRO B N 1
ATOM 3086 C CA . PRO B 1 132 ? 7.77 -9.391 -11.469 1 95.88 132 PRO B CA 1
ATOM 3087 C C . PRO B 1 132 ? 8.969 -9.07 -12.352 1 95.88 132 PRO B C 1
ATOM 3089 O O . PRO B 1 132 ? 9.836 -9.922 -12.562 1 95.88 132 PRO B O 1
ATOM 3092 N N . ILE B 1 133 ? 8.969 -7.871 -12.836 1 92.81 133 ILE B N 1
ATOM 3093 C CA . ILE B 1 133 ? 10.055 -7.461 -13.711 1 92.81 133 ILE B CA 1
ATOM 3094 C C . ILE B 1 133 ? 11.359 -7.379 -12.906 1 92.81 133 ILE B C 1
ATOM 3096 O O . ILE B 1 133 ? 12.414 -7.797 -13.391 1 92.81 133 ILE B O 1
ATOM 3100 N N . LEU B 1 134 ? 11.297 -6.883 -11.695 1 92.94 134 LEU B N 1
ATOM 3101 C CA . LEU B 1 134 ? 12.469 -6.828 -10.828 1 92.94 134 LEU B CA 1
ATOM 3102 C C . LEU B 1 134 ? 12.977 -8.234 -10.523 1 92.94 134 LEU B C 1
ATOM 3104 O O . LEU B 1 134 ? 14.188 -8.461 -10.477 1 92.94 134 LEU B O 1
ATOM 3108 N N . MET B 1 135 ? 12.039 -9.094 -10.352 1 93.44 135 MET B N 1
ATOM 3109 C CA . MET B 1 135 ? 12.414 -10.477 -10.07 1 93.44 135 MET B CA 1
ATOM 3110 C C . MET B 1 135 ? 13.07 -11.125 -11.289 1 93.44 135 MET B C 1
ATOM 3112 O O . MET B 1 135 ? 13.961 -11.961 -11.148 1 93.44 135 MET B O 1
ATOM 3116 N N . LEU B 1 136 ? 12.594 -10.727 -12.383 1 89.69 136 LEU B N 1
ATOM 3117 C CA . LEU B 1 136 ? 13.203 -11.211 -13.617 1 89.69 136 LEU B CA 1
ATOM 3118 C C . LEU B 1 136 ? 14.648 -10.734 -13.734 1 89.69 136 LEU B C 1
ATOM 3120 O O . LEU B 1 136 ? 15.516 -11.477 -14.195 1 89.69 136 LEU B O 1
ATOM 3124 N N . TRP B 1 137 ? 14.977 -9.523 -13.219 1 86.5 137 TRP B N 1
ATOM 3125 C CA . TRP B 1 137 ? 16.281 -8.898 -13.359 1 86.5 137 TRP B CA 1
ATOM 3126 C C . TRP B 1 137 ? 17.25 -9.391 -12.273 1 86.5 137 TRP B C 1
ATOM 3128 O O . TRP B 1 137 ? 18.422 -9.648 -12.547 1 86.5 137 TRP B O 1
ATOM 3138 N N . VAL B 1 138 ? 16.719 -9.539 -11.078 1 89.94 138 VAL B N 1
ATOM 3139 C CA . VAL B 1 138 ? 17.609 -9.727 -9.93 1 89.94 138 VAL B CA 1
ATOM 3140 C C . VAL B 1 138 ? 17.516 -11.172 -9.445 1 89.94 138 VAL B C 1
ATOM 3142 O O . VAL B 1 138 ? 18.375 -11.625 -8.68 1 89.94 138 VAL B O 1
ATOM 3145 N N . GLY B 1 139 ? 16.531 -11.883 -9.875 1 90.31 139 GLY B N 1
ATOM 3146 C CA . GLY B 1 139 ? 16.281 -13.234 -9.406 1 90.31 139 GLY B CA 1
ATOM 3147 C C . GLY B 1 139 ? 15.141 -13.305 -8.398 1 90.31 139 GLY B C 1
ATOM 3148 O O . GLY B 1 139 ? 14.32 -12.398 -8.32 1 90.31 139 GLY B O 1
ATOM 3149 N N . ILE B 1 140 ? 15.016 -14.375 -7.746 1 89.5 140 ILE B N 1
ATOM 3150 C CA . ILE B 1 140 ? 13.867 -14.602 -6.883 1 89.5 140 ILE B CA 1
ATOM 3151 C C . ILE B 1 140 ? 14.336 -14.82 -5.445 1 89.5 140 ILE B C 1
ATOM 3153 O O . ILE B 1 140 ? 13.523 -15.102 -4.559 1 89.5 140 ILE B O 1
ATOM 3157 N N . GLY B 1 141 ? 15.602 -14.602 -5.184 1 90.5 141 GLY B N 1
ATOM 3158 C CA . GLY B 1 141 ? 16.172 -14.906 -3.885 1 90.5 141 GLY B CA 1
ATOM 3159 C C . GLY B 1 141 ? 16.25 -13.703 -2.969 1 90.5 141 GLY B C 1
ATOM 3160 O O . GLY B 1 141 ? 15.406 -12.812 -3.027 1 90.5 141 GLY B O 1
ATOM 3161 N N . PHE B 1 142 ? 17.203 -13.727 -2.111 1 93.38 142 PHE B N 1
ATOM 3162 C CA . PHE B 1 142 ? 17.406 -12.766 -1.033 1 93.38 142 PHE B CA 1
ATOM 3163 C C . PHE B 1 142 ? 17.609 -11.359 -1.59 1 93.38 142 PHE B C 1
ATOM 3165 O O . PHE B 1 142 ? 16.984 -10.414 -1.118 1 93.38 142 PHE B O 1
ATOM 3172 N N . LEU B 1 143 ? 18.344 -11.25 -2.613 1 94.31 143 LEU B N 1
ATOM 3173 C CA . LEU B 1 143 ? 18.672 -9.953 -3.182 1 94.31 143 LEU B CA 1
ATOM 3174 C C . LEU B 1 143 ? 17.438 -9.312 -3.826 1 94.31 143 LEU B C 1
ATOM 3176 O O . LEU B 1 143 ? 17.25 -8.094 -3.75 1 94.31 143 LEU B O 1
ATOM 3180 N N . ALA B 1 144 ? 16.641 -10.133 -4.488 1 94.75 144 ALA B N 1
ATOM 3181 C CA . ALA B 1 144 ? 15.438 -9.617 -5.129 1 94.75 144 ALA B CA 1
ATOM 3182 C C . ALA B 1 144 ? 14.484 -9.023 -4.094 1 94.75 144 ALA B C 1
ATOM 3184 O O . ALA B 1 144 ? 13.945 -7.934 -4.293 1 94.75 144 ALA B O 1
ATOM 3185 N N . LYS B 1 145 ? 14.367 -9.719 -3.012 1 96.56 145 LYS B N 1
ATOM 3186 C CA . LYS B 1 145 ? 13.453 -9.266 -1.969 1 96.56 145 LYS B CA 1
ATOM 3187 C C . LYS B 1 145 ? 13.938 -7.961 -1.337 1 96.56 145 LYS B C 1
ATOM 3189 O O . LYS B 1 145 ? 13.148 -7.043 -1.107 1 96.56 145 LYS B O 1
ATOM 3194 N N . ILE B 1 146 ? 15.195 -7.863 -1.123 1 97.69 146 ILE B N 1
ATOM 3195 C CA . ILE B 1 146 ? 15.773 -6.652 -0.544 1 97.69 146 ILE B CA 1
ATOM 3196 C C . ILE B 1 146 ? 15.578 -5.48 -1.501 1 97.69 146 ILE B C 1
ATOM 3198 O O . ILE B 1 146 ? 15.172 -4.391 -1.083 1 97.69 146 ILE B O 1
ATOM 3202 N N . THR B 1 147 ? 15.875 -5.742 -2.738 1 97.38 147 THR B N 1
ATOM 3203 C CA . THR B 1 147 ? 15.742 -4.703 -3.754 1 97.38 147 THR B CA 1
ATOM 3204 C C . THR B 1 147 ? 14.305 -4.199 -3.826 1 97.38 147 THR B C 1
ATOM 3206 O O . THR B 1 147 ? 14.07 -2.992 -3.902 1 97.38 147 THR B O 1
ATOM 3209 N N . ILE B 1 148 ? 13.375 -5.074 -3.797 1 97.44 148 ILE B N 1
ATOM 3210 C CA . ILE B 1 148 ? 11.953 -4.75 -3.867 1 97.44 148 ILE B CA 1
ATOM 3211 C C . ILE B 1 148 ? 11.547 -3.922 -2.65 1 97.44 148 ILE B C 1
ATOM 3213 O O . ILE B 1 148 ? 10.883 -2.893 -2.783 1 97.44 148 ILE B O 1
ATOM 3217 N N . ILE B 1 149 ? 11.984 -4.336 -1.484 1 98.19 149 ILE B N 1
ATOM 3218 C CA . ILE B 1 149 ? 11.664 -3.633 -0.248 1 98.19 149 ILE B CA 1
ATOM 3219 C C . ILE B 1 149 ? 12.258 -2.227 -0.285 1 98.19 149 ILE B C 1
ATOM 3221 O O . ILE B 1 149 ? 11.594 -1.257 0.097 1 98.19 149 ILE B O 1
ATOM 3225 N N . ILE B 1 150 ? 13.484 -2.086 -0.761 1 98.31 150 ILE B N 1
ATOM 3226 C CA . ILE B 1 150 ? 14.133 -0.783 -0.862 1 98.31 150 ILE B CA 1
ATOM 3227 C C . ILE B 1 150 ? 13.305 0.137 -1.759 1 98.31 150 ILE B C 1
ATOM 3229 O O . ILE B 1 150 ? 13.023 1.28 -1.393 1 98.31 150 ILE B O 1
ATOM 3233 N N . LEU B 1 151 ? 12.914 -0.372 -2.865 1 96.88 151 LEU B N 1
ATOM 3234 C CA . LEU B 1 151 ? 12.18 0.418 -3.844 1 96.88 151 LEU B CA 1
ATOM 3235 C C . LEU B 1 151 ? 10.859 0.917 -3.26 1 96.88 151 LEU B C 1
ATOM 3237 O O . LEU B 1 151 ? 10.438 2.039 -3.543 1 96.88 151 LEU B O 1
ATOM 3241 N N . PHE B 1 152 ? 10.242 0.115 -2.459 1 97.25 152 PHE B N 1
ATOM 3242 C CA . PHE B 1 152 ? 8.93 0.448 -1.899 1 97.25 152 PHE B CA 1
ATOM 3243 C C . PHE B 1 152 ? 9.078 1.418 -0.733 1 97.25 152 PHE B C 1
ATOM 3245 O O . PHE B 1 152 ? 8.203 2.26 -0.509 1 97.25 152 PHE B O 1
ATOM 3252 N N . ALA B 1 153 ? 10.148 1.32 -0.053 1 98 153 ALA B N 1
ATOM 3253 C CA . ALA B 1 153 ? 10.242 2.004 1.233 1 98 153 ALA B CA 1
ATOM 3254 C C . ALA B 1 153 ? 11 3.32 1.099 1 98 153 ALA B C 1
ATOM 3256 O O . ALA B 1 153 ? 10.867 4.211 1.939 1 98 153 ALA B O 1
ATOM 3257 N N . VAL B 1 154 ? 11.742 3.553 0.097 1 98.44 154 VAL B N 1
ATOM 3258 C CA . VAL B 1 154 ? 12.727 4.629 0.047 1 98.44 154 VAL B CA 1
ATOM 3259 C C . VAL B 1 154 ? 12.023 5.965 -0.164 1 98.44 154 VAL B C 1
ATOM 3261 O O . VAL B 1 154 ? 12.406 6.98 0.425 1 98.44 154 VAL B O 1
ATOM 3264 N N . PHE B 1 155 ? 11 6.039 -0.875 1 97.75 155 PHE B N 1
ATOM 3265 C CA . PHE B 1 155 ? 10.469 7.293 -1.387 1 97.75 155 PHE B CA 1
ATOM 3266 C C . PHE B 1 155 ? 9.75 8.062 -0.284 1 97.75 155 PHE B C 1
ATOM 3268 O O . PHE B 1 155 ? 9.953 9.273 -0.128 1 97.75 155 PHE B O 1
ATOM 3275 N N . PRO B 1 156 ? 8.875 7.402 0.495 1 97 156 PRO B N 1
ATOM 3276 C CA . PRO B 1 156 ? 8.281 8.172 1.591 1 97 156 PRO B CA 1
ATOM 3277 C C . PRO B 1 156 ? 9.336 8.758 2.535 1 97 156 PRO B C 1
ATOM 3279 O O . PRO B 1 156 ? 9.141 9.852 3.074 1 97 156 PRO B O 1
ATOM 3282 N N . VAL B 1 157 ? 10.391 8.055 2.701 1 97.5 157 VAL B N 1
ATOM 3283 C CA . VAL B 1 157 ? 11.461 8.555 3.562 1 97.5 157 VAL B CA 1
ATOM 3284 C C . VAL B 1 157 ? 12.094 9.797 2.932 1 97.5 157 VAL B C 1
ATOM 3286 O O . VAL B 1 157 ? 12.328 10.797 3.613 1 97.5 157 VAL B O 1
ATOM 3289 N N . ILE B 1 158 ? 12.328 9.758 1.648 1 98.12 158 ILE B N 1
ATOM 3290 C CA . ILE B 1 158 ? 12.891 10.891 0.932 1 98.12 158 ILE B CA 1
ATOM 3291 C C . ILE B 1 158 ? 11.969 12.102 1.068 1 98.12 158 ILE B C 1
ATOM 3293 O O . ILE B 1 158 ? 12.398 13.172 1.499 1 98.12 158 ILE B O 1
ATOM 3297 N N . ILE B 1 159 ? 10.734 11.945 0.758 1 97.19 159 ILE B N 1
ATOM 3298 C CA . ILE B 1 159 ? 9.766 13.023 0.653 1 97.19 159 ILE B CA 1
ATOM 3299 C C . ILE B 1 159 ? 9.562 13.672 2.021 1 97.19 159 ILE B C 1
ATOM 3301 O O . ILE B 1 159 ? 9.57 14.898 2.145 1 97.19 159 ILE B O 1
ATOM 3305 N N . ASN B 1 160 ? 9.438 12.836 3.051 1 95.62 160 ASN B N 1
ATOM 3306 C CA . ASN B 1 160 ? 9.227 13.383 4.387 1 95.62 160 ASN B CA 1
ATOM 3307 C C . ASN B 1 160 ? 10.5 14.031 4.938 1 95.62 160 ASN B C 1
ATOM 3309 O O . ASN B 1 160 ? 10.43 15.023 5.664 1 95.62 160 ASN B O 1
ATOM 3313 N N . THR B 1 161 ? 11.609 13.469 4.574 1 95.19 161 THR B N 1
ATOM 3314 C CA . THR B 1 161 ? 12.875 14.078 4.984 1 95.19 161 THR B CA 1
ATOM 3315 C C . THR B 1 161 ? 13.055 15.445 4.324 1 95.19 161 THR B C 1
ATOM 3317 O O . THR B 1 161 ? 13.445 16.406 4.984 1 95.19 161 THR B O 1
ATOM 3320 N N . VAL B 1 162 ? 12.781 15.555 3.059 1 95.12 162 VAL B N 1
ATOM 3321 C CA . VAL B 1 162 ? 12.844 16.828 2.352 1 95.12 162 VAL B CA 1
ATOM 3322 C C . VAL B 1 162 ? 11.953 17.844 3.043 1 95.12 162 VAL B C 1
ATOM 3324 O O . VAL B 1 162 ? 12.375 18.969 3.314 1 95.12 162 VAL B O 1
ATOM 3327 N N . THR B 1 163 ? 10.711 17.422 3.338 1 93.44 163 THR B N 1
ATOM 3328 C CA . THR B 1 163 ? 9.742 18.297 3.988 1 93.44 163 THR B CA 1
ATOM 3329 C C . THR B 1 163 ? 10.266 18.766 5.344 1 93.44 163 THR B C 1
ATOM 3331 O O . THR B 1 163 ? 10.164 19.938 5.684 1 93.44 163 THR B O 1
ATOM 3334 N N . GLY B 1 164 ? 10.789 17.859 6.07 1 89.75 164 GLY B N 1
ATOM 3335 C CA . GLY B 1 164 ? 11.336 18.203 7.375 1 89.75 164 GLY B CA 1
ATOM 3336 C C . GLY B 1 164 ? 12.5 19.172 7.305 1 89.75 164 GLY B C 1
ATOM 3337 O O . GLY B 1 164 ? 12.562 20.125 8.078 1 89.75 164 GLY B O 1
ATOM 3338 N N . VAL B 1 165 ? 13.398 18.984 6.418 1 89 165 VAL B N 1
ATOM 3339 C CA . VAL B 1 165 ? 14.586 19.812 6.266 1 89 165 VAL B CA 1
ATOM 3340 C C . VAL B 1 165 ? 14.18 21.219 5.793 1 89 165 VAL B C 1
ATOM 3342 O O . VAL B 1 165 ? 14.688 22.219 6.293 1 89 165 VAL B O 1
ATOM 3345 N N . LYS B 1 166 ? 13.266 21.266 4.93 1 88.94 166 LYS B N 1
ATOM 3346 C CA . LYS B 1 166 ? 12.836 22.547 4.375 1 88.94 166 LYS B CA 1
ATOM 3347 C C . LYS B 1 166 ? 12.023 23.344 5.387 1 88.94 166 LYS B C 1
ATOM 3349 O O . LYS B 1 166 ? 12.031 24.578 5.371 1 88.94 166 LYS B O 1
ATOM 3354 N N . ASN B 1 167 ? 11.312 22.703 6.141 1 83.56 167 ASN B N 1
ATOM 3355 C CA . ASN B 1 167 ? 10.539 23.391 7.164 1 83.56 167 ASN B CA 1
ATOM 3356 C C . ASN B 1 167 ? 11.438 24.031 8.211 1 83.56 167 ASN B C 1
ATOM 3358 O O . ASN B 1 167 ? 11.07 25.047 8.805 1 83.56 167 ASN B O 1
ATOM 3362 N N . VAL B 1 168 ? 12.5 23.438 8.461 1 71 168 VAL B N 1
ATOM 3363 C CA . VAL B 1 168 ? 13.453 23.984 9.422 1 71 168 VAL B CA 1
ATOM 3364 C C . VAL B 1 168 ? 14.156 25.203 8.812 1 71 168 VAL B C 1
ATOM 3366 O O . VAL B 1 168 ? 14.398 26.188 9.5 1 71 168 VAL B O 1
ATOM 3369 N N . ASP B 1 169 ? 14.602 25.078 7.566 1 60.19 169 ASP B N 1
ATOM 3370 C CA . ASP B 1 169 ? 15.352 26.125 6.895 1 60.19 169 ASP B CA 1
ATOM 3371 C C . ASP B 1 169 ? 14.578 27.438 6.891 1 60.19 169 ASP B C 1
ATOM 3373 O O . ASP B 1 169 ? 15.148 28.516 7.121 1 60.19 169 ASP B O 1
ATOM 3377 N N . ARG B 1 170 ? 13.391 27.328 6.715 1 59.94 170 ARG B N 1
ATOM 3378 C CA . ARG B 1 170 ? 12.602 28.547 6.668 1 59.94 170 ARG B CA 1
ATOM 3379 C C . ARG B 1 170 ? 12.516 29.203 8.047 1 59.94 170 ARG B C 1
ATOM 3381 O O . ARG B 1 170 ? 12.531 30.422 8.156 1 59.94 170 ARG B O 1
ATOM 3388 N N . HIS B 1 171 ? 12.453 28.344 9.023 1 57.28 171 HIS B N 1
ATOM 3389 C CA . HIS B 1 171 ? 12.234 28.922 10.352 1 57.28 171 HIS B CA 1
ATOM 3390 C C . HIS B 1 171 ? 13.562 29.219 11.039 1 57.28 171 HIS B C 1
ATOM 3392 O O . HIS B 1 171 ? 13.703 30.25 11.695 1 57.28 171 HIS B O 1
ATOM 3398 N N . TYR B 1 172 ? 14.562 28.297 10.836 1 56.75 172 TYR B N 1
ATOM 3399 C CA . TYR B 1 172 ? 15.703 28.406 11.734 1 56.75 172 TYR B CA 1
ATOM 3400 C C . TYR B 1 172 ? 16.906 28.984 11.008 1 56.75 172 TYR B C 1
ATOM 3402 O O . TYR B 1 172 ? 17.828 29.516 11.641 1 56.75 172 TYR B O 1
ATOM 3410 N N . LEU B 1 173 ? 16.969 28.828 9.703 1 55.62 173 LEU B N 1
ATOM 3411 C CA . LEU B 1 173 ? 18.141 29.391 9.055 1 55.62 173 LEU B CA 1
ATOM 3412 C C . LEU B 1 173 ? 18.234 30.891 9.32 1 55.62 173 LEU B C 1
ATOM 3414 O O . LEU B 1 173 ? 19.344 31.438 9.422 1 55.62 173 LEU B O 1
ATOM 3418 N N . ASP B 1 174 ? 17.094 31.422 9.461 1 55.5 174 ASP B N 1
ATOM 3419 C CA . ASP B 1 174 ? 17.188 32.844 9.805 1 55.5 174 ASP B CA 1
ATOM 3420 C C . ASP B 1 174 ? 17.891 33.031 11.148 1 55.5 174 ASP B C 1
ATOM 3422 O O . ASP B 1 174 ? 18.688 33.969 11.312 1 55.5 174 ASP B O 1
ATOM 3426 N N . ILE B 1 175 ? 17.688 32.031 11.961 1 51.81 175 ILE B N 1
ATOM 3427 C CA . ILE B 1 175 ? 18.297 32.156 13.281 1 51.81 175 ILE B CA 1
ATOM 3428 C C . ILE B 1 175 ? 19.766 31.75 13.219 1 51.81 175 ILE B C 1
ATOM 3430 O O . ILE B 1 175 ? 20.609 32.406 13.844 1 51.81 175 ILE B O 1
ATOM 3434 N N . GLY B 1 176 ? 20.109 30.656 12.523 1 54.06 176 GLY B N 1
ATOM 3435 C CA . GLY B 1 176 ? 21.484 30.188 12.438 1 54.06 176 GLY B CA 1
ATOM 3436 C C . GLY B 1 176 ? 22.406 31.156 11.703 1 54.06 176 GLY B C 1
ATOM 3437 O O . GLY B 1 176 ? 23.562 31.312 12.086 1 54.06 176 GLY B O 1
ATOM 3438 N N . LYS B 1 177 ? 21.875 31.719 10.664 1 55.16 177 LYS B N 1
ATOM 3439 C CA . LYS B 1 177 ? 22.672 32.75 10.008 1 55.16 177 LYS B CA 1
ATOM 3440 C C . LYS B 1 177 ? 23.016 33.875 10.977 1 55.16 177 LYS B C 1
ATOM 3442 O O . LYS B 1 177 ? 24.078 34.5 10.883 1 55.16 177 LYS B O 1
ATOM 3447 N N . ALA B 1 178 ? 22.109 34.031 11.875 1 52.59 178 ALA B N 1
ATOM 3448 C CA . ALA B 1 178 ? 22.375 35.094 12.828 1 52.59 178 ALA B CA 1
ATOM 3449 C C . ALA B 1 178 ? 23.5 34.719 13.789 1 52.59 178 ALA B C 1
ATOM 3451 O O . ALA B 1 178 ? 24.203 35.594 14.305 1 52.59 178 ALA B O 1
ATOM 3452 N N . PHE B 1 179 ? 23.609 33.438 14.031 1 53.38 179 PHE B N 1
ATOM 3453 C CA . PHE B 1 179 ? 24.594 33.062 15.039 1 53.38 179 PHE B CA 1
ATOM 3454 C C . PHE B 1 179 ? 25.859 32.5 14.383 1 53.38 179 PHE B C 1
ATOM 3456 O O . PHE B 1 179 ? 26.703 31.906 15.047 1 53.38 179 PHE B O 1
ATOM 3463 N N . MET B 1 180 ? 26.281 32.938 13.266 1 55.31 180 MET B N 1
ATOM 3464 C CA . MET B 1 180 ? 27.516 32.594 12.578 1 55.31 180 MET B CA 1
ATOM 3465 C C . MET B 1 180 ? 27.797 31.094 12.664 1 55.31 180 MET B C 1
ATOM 3467 O O . MET B 1 180 ? 28.953 30.672 12.734 1 55.31 180 MET B O 1
ATOM 3471 N N . ALA B 1 181 ? 26.844 30.281 12.906 1 57.22 181 ALA B N 1
ATOM 3472 C CA . ALA B 1 181 ? 27.062 28.844 13.102 1 57.22 181 ALA B CA 1
ATOM 3473 C C . ALA B 1 181 ? 27.422 28.172 11.781 1 57.22 181 ALA B C 1
ATOM 3475 O O . ALA B 1 181 ? 27 28.625 10.711 1 57.22 181 ALA B O 1
ATOM 3476 N N . SER B 1 182 ? 28.5 27.328 11.875 1 64.75 182 SER B N 1
ATOM 3477 C CA . SER B 1 182 ? 28.922 26.562 10.711 1 64.75 182 SER B CA 1
ATOM 3478 C C . SER B 1 182 ? 27.781 25.719 10.156 1 64.75 182 SER B C 1
ATOM 3480 O O . SER B 1 182 ? 26.859 25.344 10.898 1 64.75 182 SER B O 1
ATOM 3482 N N . ARG B 1 183 ? 27.656 25.656 8.859 1 64.12 183 ARG B N 1
ATOM 3483 C CA . ARG B 1 183 ? 26.594 24.938 8.156 1 64.12 183 ARG B CA 1
ATOM 3484 C C . ARG B 1 183 ? 26.359 23.562 8.789 1 64.12 183 ARG B C 1
ATOM 3486 O O . ARG B 1 183 ? 25.219 23.125 8.93 1 64.12 183 ARG B O 1
ATOM 3493 N N . PHE B 1 184 ? 27.484 22.969 9.203 1 67.75 184 PHE B N 1
ATOM 3494 C CA . PHE B 1 184 ? 27.391 21.641 9.781 1 67.75 184 PHE B CA 1
ATOM 3495 C C . PHE B 1 184 ? 26.75 21.688 11.156 1 67.75 184 PHE B C 1
ATOM 3497 O O . PHE B 1 184 ? 25.969 20.812 11.516 1 67.75 184 PHE B O 1
ATOM 3504 N N . MET B 1 185 ? 27.125 22.734 11.891 1 65.19 185 MET B N 1
ATOM 3505 C CA . MET B 1 185 ? 26.531 22.891 13.219 1 65.19 185 MET B CA 1
ATOM 3506 C C . MET B 1 185 ? 25.031 23.156 13.133 1 65.19 185 MET B C 1
ATOM 3508 O O . MET B 1 185 ? 24.25 22.609 13.922 1 65.19 185 MET B O 1
ATOM 3512 N N . VAL B 1 186 ? 24.672 23.891 12.195 1 65.44 186 VAL B N 1
ATOM 3513 C CA . VAL B 1 186 ? 23.266 24.203 12 1 65.44 186 VAL B CA 1
ATOM 3514 C C . VAL B 1 186 ? 22.5 22.953 11.578 1 65.44 186 VAL B C 1
ATOM 3516 O O . VAL B 1 186 ? 21.406 22.688 12.078 1 65.44 186 VAL B O 1
ATOM 3519 N N . TYR B 1 187 ? 23.203 22.234 10.781 1 68.19 187 TYR B N 1
ATOM 3520 C CA . TYR B 1 187 ? 22.562 21 10.297 1 68.19 187 TYR B CA 1
ATOM 3521 C C . TYR B 1 187 ? 22.359 20.016 11.43 1 68.19 187 TYR B C 1
ATOM 3523 O O . TYR B 1 187 ? 21.281 19.453 11.586 1 68.19 187 TYR B O 1
ATOM 3531 N N . ARG B 1 188 ? 23.312 19.797 12.18 1 70.69 188 ARG B N 1
ATOM 3532 C CA . ARG B 1 188 ? 23.297 18.75 13.203 1 70.69 188 ARG B CA 1
ATOM 3533 C C . ARG B 1 188 ? 22.484 19.172 14.422 1 70.69 188 ARG B C 1
ATOM 3535 O O . ARG B 1 188 ? 21.781 18.359 15.023 1 70.69 188 ARG B O 1
ATOM 3542 N N . GLN B 1 189 ? 22.516 20.453 14.68 1 67.44 189 GLN B N 1
ATOM 3543 C CA . GLN B 1 189 ? 21.953 20.891 15.945 1 67.44 189 GLN B CA 1
ATOM 3544 C C . GLN B 1 189 ? 20.562 21.469 15.75 1 67.44 189 GLN B C 1
ATOM 3546 O O . GLN B 1 189 ? 19.75 21.5 16.688 1 67.44 189 GLN B O 1
ATOM 3551 N N . ILE B 1 190 ? 20.328 21.797 14.594 1 66.06 190 ILE B N 1
ATOM 3552 C CA . ILE B 1 190 ? 19.047 22.469 14.406 1 66.06 190 ILE B CA 1
ATOM 3553 C C . ILE B 1 190 ? 18.203 21.688 13.406 1 66.06 190 ILE B C 1
ATOM 3555 O O . ILE B 1 190 ? 17.125 21.203 13.75 1 66.06 190 ILE B O 1
ATOM 3559 N N . ILE B 1 191 ? 18.781 21.453 12.328 1 68.25 191 ILE B N 1
ATOM 3560 C CA . ILE B 1 191 ? 17.984 20.891 11.234 1 68.25 191 ILE B CA 1
ATOM 3561 C C . ILE B 1 191 ? 17.656 19.438 11.531 1 68.25 191 ILE B C 1
ATOM 3563 O O . ILE B 1 191 ? 16.5 19.016 11.43 1 68.25 191 ILE B O 1
ATOM 3567 N N . ALA B 1 192 ? 18.641 18.719 11.992 1 74.81 192 ALA B N 1
ATOM 3568 C CA . ALA B 1 192 ? 18.469 17.281 12.172 1 74.81 192 ALA B CA 1
ATOM 3569 C C . ALA B 1 192 ? 17.422 16.984 13.234 1 74.81 192 ALA B C 1
ATOM 3571 O O . ALA B 1 192 ? 16.5 16.188 13 1 74.81 192 ALA B O 1
ATOM 3572 N N . PRO B 1 193 ? 17.547 17.688 14.359 1 74.31 193 PRO B N 1
ATOM 3573 C CA . PRO B 1 193 ? 16.531 17.406 15.383 1 74.31 193 PRO B CA 1
ATOM 3574 C C . PRO B 1 193 ? 15.133 17.828 14.953 1 74.31 193 PRO B C 1
ATOM 3576 O O . PRO B 1 193 ? 14.148 17.188 15.297 1 74.31 193 PRO B O 1
ATOM 3579 N N . TYR B 1 194 ? 15.047 18.906 14.164 1 77.25 194 TYR B N 1
ATOM 3580 C CA . TYR B 1 194 ? 13.75 19.422 13.742 1 77.25 194 TYR B CA 1
ATOM 3581 C C . TYR B 1 194 ? 13.164 18.562 12.633 1 77.25 194 TYR B C 1
ATOM 3583 O O . TYR B 1 194 ? 11.938 18.484 12.477 1 77.25 194 TYR B O 1
ATOM 3591 N N . ALA B 1 195 ? 14.008 17.906 11.945 1 85.38 195 ALA B N 1
ATOM 3592 C CA . ALA B 1 195 ? 13.57 17.078 10.828 1 85.38 195 ALA B CA 1
ATOM 3593 C C . ALA B 1 195 ? 13.195 15.672 11.305 1 85.38 195 ALA B C 1
ATOM 3595 O O . ALA B 1 195 ? 12.555 14.914 10.57 1 85.38 195 ALA B O 1
ATOM 3596 N N . LEU B 1 196 ? 13.438 15.344 12.523 1 86.56 196 LEU B N 1
ATOM 3597 C CA . LEU B 1 196 ? 13.328 13.984 13.039 1 86.56 196 LEU B CA 1
ATOM 3598 C C . LEU B 1 196 ? 11.875 13.508 13.008 1 86.56 196 LEU B C 1
ATOM 3600 O O . LEU B 1 196 ? 11.594 12.383 12.594 1 86.56 196 LEU B O 1
ATOM 3604 N N . PRO B 1 197 ? 10.93 14.43 13.414 1 86.5 197 PRO B N 1
ATOM 3605 C CA . PRO B 1 197 ? 9.539 13.969 13.359 1 86.5 197 PRO B CA 1
ATOM 3606 C C . PRO B 1 197 ? 9.078 13.672 11.93 1 86.5 197 PRO B C 1
ATOM 3608 O O . PRO B 1 197 ? 8.273 12.766 11.719 1 86.5 197 PRO B O 1
ATOM 3611 N N . TYR B 1 198 ? 9.625 14.406 11.055 1 90.44 198 TYR B N 1
ATOM 3612 C CA . TYR B 1 198 ? 9.289 14.18 9.648 1 90.44 198 TYR B CA 1
ATOM 3613 C C . TYR B 1 198 ? 9.914 12.891 9.141 1 90.44 198 TYR B C 1
ATOM 3615 O O . TYR B 1 198 ? 9.258 12.109 8.445 1 90.44 198 TYR B O 1
ATOM 3623 N N . VAL B 1 199 ? 11.094 12.688 9.531 1 93.06 199 VAL B N 1
ATOM 3624 C CA . VAL B 1 199 ? 11.781 11.461 9.156 1 93.06 199 VAL B CA 1
ATOM 3625 C C . VAL B 1 199 ? 11.047 10.258 9.75 1 93.06 199 VAL B C 1
ATOM 3627 O O . VAL B 1 199 ? 10.852 9.242 9.07 1 93.06 199 VAL B O 1
ATOM 3630 N N . ALA B 1 200 ? 10.609 10.391 10.992 1 92.06 200 ALA B N 1
ATOM 3631 C CA . ALA B 1 200 ? 9.883 9.312 11.656 1 92.06 200 ALA B CA 1
ATOM 3632 C C . ALA B 1 200 ? 8.578 9.008 10.93 1 92.06 200 ALA B C 1
ATOM 3634 O O . ALA B 1 200 ? 8.203 7.848 10.773 1 92.06 200 ALA B O 1
ATOM 3635 N N . SER B 1 201 ? 7.938 10.086 10.492 1 91.62 201 SER B N 1
ATOM 3636 C CA . SER B 1 201 ? 6.707 9.906 9.727 1 91.62 201 SER B CA 1
ATOM 3637 C C . SER B 1 201 ? 6.969 9.164 8.422 1 91.62 201 SER B C 1
ATOM 3639 O O . SER B 1 201 ? 6.195 8.289 8.023 1 91.62 201 SER B O 1
ATOM 3641 N N . GLY B 1 202 ? 8.047 9.516 7.781 1 95.31 202 GLY B N 1
ATOM 3642 C CA . GLY B 1 202 ? 8.445 8.82 6.566 1 95.31 202 GLY B CA 1
ATOM 3643 C C . GLY B 1 202 ? 8.773 7.359 6.793 1 95.31 202 GLY B C 1
ATOM 3644 O O . GLY B 1 202 ? 8.406 6.504 5.984 1 95.31 202 GLY B O 1
ATOM 3645 N N . LEU B 1 203 ? 9.383 7.098 7.926 1 95.94 203 LEU B N 1
ATOM 3646 C CA . LEU B 1 203 ? 9.734 5.727 8.266 1 95.94 203 LEU B CA 1
ATOM 3647 C C . LEU B 1 203 ? 8.492 4.898 8.562 1 95.94 203 LEU B C 1
ATOM 3649 O O . LEU B 1 203 ? 8.43 3.719 8.219 1 95.94 203 LEU B O 1
ATOM 3653 N N . ARG B 1 204 ? 7.535 5.48 9.18 1 93.44 204 ARG B N 1
ATOM 3654 C CA . ARG B 1 204 ? 6.289 4.781 9.469 1 93.44 204 ARG B CA 1
ATOM 3655 C C . ARG B 1 204 ? 5.57 4.387 8.188 1 93.44 204 ARG B C 1
ATOM 3657 O O . ARG B 1 204 ? 5.102 3.252 8.055 1 93.44 204 ARG B O 1
ATOM 3664 N N . ILE B 1 205 ? 5.516 5.285 7.285 1 93.44 205 ILE B N 1
ATOM 3665 C CA . ILE B 1 205 ? 4.879 5 6.004 1 93.44 205 ILE B CA 1
ATOM 3666 C C . ILE B 1 205 ? 5.68 3.939 5.254 1 93.44 205 ILE B C 1
ATOM 3668 O O . ILE B 1 205 ? 5.105 3.008 4.684 1 93.44 205 ILE B O 1
ATOM 3672 N N . ALA B 1 206 ? 6.961 4.078 5.324 1 97.38 206 ALA B N 1
ATOM 3673 C CA . ALA B 1 206 ? 7.863 3.148 4.648 1 97.38 206 ALA B CA 1
ATOM 3674 C C . ALA B 1 206 ? 7.711 1.733 5.203 1 97.38 206 ALA B C 1
ATOM 3676 O O . ALA B 1 206 ? 7.828 0.754 4.465 1 97.38 206 ALA B O 1
ATOM 3677 N N . LEU B 1 207 ? 7.496 1.672 6.477 1 96.25 207 LEU B N 1
ATOM 3678 C CA . LEU B 1 207 ? 7.332 0.371 7.113 1 96.25 207 LEU B CA 1
ATOM 3679 C C . LEU B 1 207 ? 6.156 -0.389 6.504 1 96.25 207 LEU B C 1
ATOM 3681 O O . LEU B 1 207 ? 6.301 -1.553 6.117 1 96.25 207 LEU B O 1
ATOM 3685 N N . GLY B 1 208 ? 5.043 0.266 6.402 1 94.56 208 GLY B N 1
ATOM 3686 C CA . GLY B 1 208 ? 3.871 -0.362 5.812 1 94.56 208 GLY B CA 1
ATOM 3687 C C . GLY B 1 208 ? 4.078 -0.775 4.367 1 94.56 208 GLY B C 1
ATOM 3688 O O . GLY B 1 208 ? 3.723 -1.889 3.977 1 94.56 208 GLY B O 1
ATOM 3689 N N . ARG B 1 209 ? 4.668 0.074 3.588 1 95.62 209 ARG B N 1
ATOM 3690 C CA . ARG B 1 209 ? 4.906 -0.2 2.174 1 95.62 209 ARG B CA 1
ATOM 3691 C C . ARG B 1 209 ? 5.902 -1.345 2 1 95.62 209 ARG B C 1
ATOM 3693 O O . ARG B 1 209 ? 5.742 -2.182 1.109 1 95.62 209 ARG B O 1
ATOM 3700 N N . GLY B 1 210 ? 6.914 -1.322 2.846 1 97.56 210 GLY B N 1
ATOM 3701 C CA . GLY B 1 210 ? 7.906 -2.383 2.783 1 97.56 210 GLY B CA 1
ATOM 3702 C C . GLY B 1 210 ? 7.34 -3.752 3.109 1 97.56 210 GLY B C 1
ATOM 3703 O O . GLY B 1 210 ? 7.73 -4.75 2.502 1 97.56 210 GLY B O 1
ATOM 3704 N N . ILE B 1 211 ? 6.484 -3.791 4.066 1 97 211 ILE B N 1
ATOM 3705 C CA . ILE B 1 211 ? 5.879 -5.059 4.457 1 97 211 ILE B CA 1
ATOM 3706 C C . ILE B 1 211 ? 5.023 -5.598 3.314 1 97 211 ILE B C 1
ATOM 3708 O O . ILE B 1 211 ? 5.059 -6.793 3.018 1 97 211 ILE B O 1
ATOM 3712 N N . ILE B 1 212 ? 4.297 -4.754 2.664 1 96.38 212 ILE B N 1
ATOM 3713 C CA . ILE B 1 212 ? 3.5 -5.164 1.513 1 96.38 212 ILE B CA 1
ATOM 3714 C C . ILE B 1 212 ? 4.414 -5.723 0.425 1 96.38 212 ILE B C 1
ATOM 3716 O O . ILE B 1 212 ? 4.141 -6.785 -0.138 1 96.38 212 ILE B O 1
ATOM 3720 N N . ALA B 1 213 ? 5.488 -5.008 0.183 1 97.25 213 ALA B N 1
ATOM 3721 C CA . ALA B 1 213 ? 6.449 -5.434 -0.829 1 97.25 213 ALA B CA 1
ATOM 3722 C C . ALA B 1 213 ? 7.016 -6.812 -0.5 1 97.25 213 ALA B C 1
ATOM 3724 O O . ALA B 1 213 ? 7.121 -7.672 -1.378 1 97.25 213 ALA B O 1
ATOM 3725 N N . MET B 1 214 ? 7.348 -6.977 0.752 1 97.12 214 MET B N 1
ATOM 3726 C CA . MET B 1 214 ? 7.91 -8.242 1.21 1 97.12 214 ME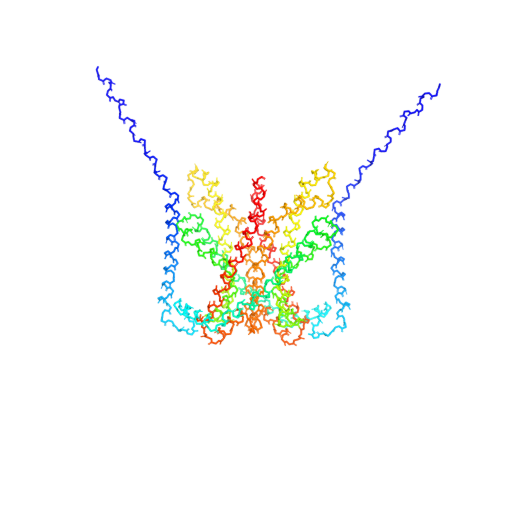T B CA 1
ATOM 3727 C C . MET B 1 214 ? 6.93 -9.391 0.981 1 97.12 214 MET B C 1
ATOM 3729 O O . MET B 1 214 ? 7.297 -10.422 0.413 1 97.12 214 MET B O 1
ATOM 3733 N N . ILE B 1 215 ? 5.723 -9.188 1.344 1 97.81 215 ILE B N 1
ATOM 3734 C CA . ILE B 1 215 ? 4.703 -10.234 1.267 1 97.81 215 ILE B CA 1
ATOM 3735 C C . ILE B 1 215 ? 4.422 -10.57 -0.196 1 97.81 215 ILE B C 1
ATOM 3737 O O . ILE B 1 215 ? 4.387 -11.75 -0.571 1 97.81 215 ILE B O 1
ATOM 3741 N N . VAL B 1 216 ? 4.301 -9.578 -1.05 1 97.44 216 VAL B N 1
ATOM 3742 C CA . VAL B 1 216 ? 3.979 -9.805 -2.455 1 97.44 216 VAL B CA 1
ATOM 3743 C C . VAL B 1 216 ? 5.133 -10.531 -3.143 1 97.44 216 VAL B C 1
ATOM 3745 O O . VAL B 1 216 ? 4.914 -11.453 -3.93 1 97.44 216 VAL B O 1
ATOM 3748 N N . ALA B 1 217 ? 6.32 -10.125 -2.797 1 96.88 217 ALA B N 1
ATOM 3749 C CA . ALA B 1 217 ? 7.484 -10.812 -3.346 1 96.88 217 ALA B CA 1
ATOM 3750 C C . ALA B 1 217 ? 7.484 -12.289 -2.953 1 96.88 217 ALA B C 1
ATOM 3752 O O . ALA B 1 217 ? 7.777 -13.156 -3.777 1 96.88 217 ALA B O 1
ATOM 3753 N N . GLU B 1 218 ? 7.145 -12.547 -1.739 1 97.06 218 GLU B N 1
ATOM 3754 C CA . GLU B 1 218 ? 7.137 -13.914 -1.238 1 97.06 218 GLU B CA 1
ATOM 3755 C C . GLU B 1 218 ? 5.98 -14.719 -1.832 1 97.06 218 GLU B C 1
ATOM 3757 O O . GLU B 1 218 ? 6.086 -15.93 -2.01 1 97.06 218 GLU B O 1
ATOM 3762 N N . PHE B 1 219 ? 4.855 -14.031 -2.131 1 96.56 219 PHE B N 1
ATOM 3763 C CA . PHE B 1 219 ? 3.768 -14.695 -2.842 1 96.56 219 PHE B CA 1
ATOM 3764 C C . PHE B 1 219 ? 4.242 -15.219 -4.191 1 96.56 219 PHE B C 1
ATOM 3766 O O . PHE B 1 219 ? 3.912 -16.344 -4.578 1 96.56 219 PHE B O 1
ATOM 3773 N N . LEU B 1 220 ? 5.012 -14.406 -4.859 1 94.88 220 LEU B N 1
ATOM 3774 C CA . LEU B 1 220 ? 5.34 -14.68 -6.254 1 94.88 220 LEU B CA 1
ATOM 3775 C C . LEU B 1 220 ? 6.445 -15.727 -6.352 1 94.88 220 LEU B C 1
ATOM 3777 O O . LEU B 1 220 ? 6.582 -16.391 -7.379 1 94.88 220 LEU B O 1
ATOM 3781 N N . THR B 1 221 ? 7.211 -15.891 -5.328 1 88.44 221 THR B N 1
ATOM 3782 C CA . THR B 1 221 ? 8.273 -16.891 -5.355 1 88.44 221 THR B CA 1
ATOM 3783 C C . THR B 1 221 ? 7.824 -18.172 -4.652 1 88.44 221 THR B C 1
ATOM 3785 O O . THR B 1 221 ? 8.164 -19.281 -5.086 1 88.44 221 THR B O 1
ATOM 3788 N N . SER B 1 222 ? 7.07 -18.047 -3.602 1 81.69 222 SER B N 1
ATOM 3789 C CA . SER B 1 222 ? 6.504 -19.125 -2.791 1 81.69 222 SER B CA 1
ATOM 3790 C C . SER B 1 222 ? 7.59 -20.062 -2.279 1 81.69 222 SER B C 1
ATOM 3792 O O . SER B 1 222 ? 7.363 -21.266 -2.139 1 81.69 222 SER B O 1
ATOM 3794 N N . ILE B 1 223 ? 8.766 -19.531 -2.057 1 81.62 223 ILE B N 1
ATOM 3795 C CA . ILE B 1 223 ? 9.883 -20.391 -1.692 1 81.62 223 ILE B CA 1
ATOM 3796 C C . ILE B 1 223 ? 10.156 -20.281 -0.196 1 81.62 223 ILE B C 1
ATOM 3798 O O . ILE B 1 223 ? 10.43 -21.281 0.474 1 81.62 223 ILE B O 1
ATOM 3802 N N . SER B 1 224 ? 10.047 -19.188 0.272 1 87.88 224 SER B N 1
ATOM 3803 C CA . SER B 1 224 ? 10.383 -18.953 1.672 1 87.88 224 SER B CA 1
ATOM 3804 C C . SER B 1 224 ? 9.633 -17.75 2.234 1 87.88 224 SER B C 1
ATOM 3806 O O . SER B 1 224 ? 8.969 -17.031 1.491 1 87.88 224 SER B O 1
ATOM 3808 N N . GLY B 1 225 ? 9.656 -17.734 3.568 1 96.88 225 GLY B N 1
ATOM 3809 C CA . GLY B 1 225 ? 9.062 -16.578 4.227 1 96.88 225 GLY B CA 1
ATOM 3810 C C . GLY B 1 225 ? 7.605 -16.781 4.59 1 96.88 225 GLY B C 1
ATOM 3811 O O . GLY B 1 225 ? 6.992 -17.766 4.195 1 96.88 225 GLY B O 1
ATOM 3812 N N . LEU B 1 226 ? 7.121 -15.914 5.254 1 98.12 226 LEU B N 1
ATOM 3813 C CA . LEU B 1 226 ? 5.738 -15.977 5.715 1 98.12 226 LEU B CA 1
ATOM 3814 C C . LEU B 1 226 ? 4.77 -15.938 4.539 1 98.12 226 LEU B C 1
ATOM 3816 O O . LEU B 1 226 ? 3.775 -16.672 4.523 1 98.12 226 LEU B O 1
ATOM 3820 N N . GLY B 1 227 ? 5.086 -15.094 3.574 1 97.62 227 GLY B N 1
ATOM 3821 C CA . GLY B 1 227 ? 4.273 -15.078 2.369 1 97.62 227 GLY B CA 1
ATOM 3822 C C . GLY B 1 227 ? 4.297 -16.391 1.614 1 97.62 227 GLY B C 1
ATOM 3823 O O . GLY B 1 227 ? 3.27 -16.828 1.087 1 97.62 227 GLY B O 1
ATOM 3824 N N . GLY B 1 228 ? 5.453 -16.969 1.573 1 97.19 228 GLY B N 1
ATOM 3825 C CA . GLY B 1 228 ? 5.551 -18.297 0.963 1 97.19 228 GLY B CA 1
ATOM 3826 C C . GLY B 1 228 ? 4.711 -19.344 1.668 1 97.19 228 GLY B C 1
ATOM 3827 O O . GLY B 1 228 ? 4.062 -20.156 1.019 1 97.19 228 GLY B O 1
ATOM 3828 N N . LEU B 1 229 ? 4.734 -19.312 2.936 1 97.44 229 LEU B N 1
ATOM 3829 C CA . LEU B 1 229 ? 3.938 -20.25 3.711 1 97.44 229 LEU B CA 1
ATOM 3830 C C . LEU B 1 229 ? 2.449 -20.062 3.439 1 97.44 229 LEU B C 1
ATOM 3832 O O . LEU B 1 229 ? 1.698 -21.031 3.354 1 97.44 229 LEU B O 1
ATOM 3836 N N . ILE B 1 230 ? 2.006 -18.828 3.34 1 97.38 230 ILE B N 1
ATOM 3837 C CA . ILE B 1 230 ? 0.602 -18.547 3.059 1 97.38 230 ILE B CA 1
ATOM 3838 C C . ILE B 1 230 ? 0.202 -19.188 1.729 1 97.38 230 ILE B C 1
ATOM 3840 O O . ILE B 1 230 ? -0.807 -19.891 1.649 1 97.38 230 ILE B O 1
ATOM 3844 N N . ILE B 1 231 ? 1.026 -19.016 0.732 1 96.38 231 ILE B N 1
ATOM 3845 C CA . ILE B 1 231 ? 0.742 -19.547 -0.598 1 96.38 231 ILE B CA 1
ATOM 3846 C C . ILE B 1 231 ? 0.756 -21.078 -0.56 1 96.38 231 ILE B C 1
ATOM 3848 O O . ILE B 1 231 ? -0.158 -21.719 -1.074 1 96.38 231 ILE B O 1
ATOM 3852 N N . ASN B 1 232 ? 1.729 -21.641 0.078 1 96.31 232 ASN B N 1
ATOM 3853 C CA . ASN B 1 232 ? 1.878 -23.094 0.108 1 96.31 232 ASN B CA 1
ATOM 3854 C C . ASN B 1 232 ? 0.708 -23.766 0.824 1 96.31 232 ASN B C 1
ATOM 3856 O O . ASN B 1 232 ? 0.142 -24.734 0.322 1 96.31 232 ASN B O 1
ATOM 3860 N N . TYR B 1 233 ? 0.346 -23.188 1.931 1 96 233 TYR B N 1
ATOM 3861 C CA . TYR B 1 233 ? -0.731 -23.812 2.695 1 96 233 TYR B CA 1
ATOM 3862 C C . TYR B 1 233 ? -2.084 -23.547 2.041 1 96 233 TYR B C 1
ATOM 3864 O O . TYR B 1 233 ? -2.98 -24.391 2.102 1 96 233 TYR B O 1
ATOM 3872 N N . THR B 1 234 ? -2.26 -22.422 1.441 1 94.44 234 THR B N 1
ATOM 3873 C CA . THR B 1 234 ? -3.498 -22.172 0.708 1 94.44 234 THR B CA 1
ATOM 3874 C C . THR B 1 234 ? -3.613 -23.125 -0.485 1 94.44 234 THR B C 1
ATOM 3876 O O . THR B 1 234 ? -4.68 -23.688 -0.736 1 94.44 234 THR B O 1
ATOM 3879 N N . ASN B 1 235 ? -2.51 -23.328 -1.179 1 92.88 235 ASN B N 1
ATOM 3880 C CA . ASN B 1 235 ? -2.498 -24.234 -2.311 1 92.88 235 ASN B CA 1
ATOM 3881 C C . ASN B 1 235 ? -2.76 -25.672 -1.868 1 92.88 235 ASN B C 1
ATOM 3883 O O . ASN B 1 235 ? -3.293 -26.484 -2.637 1 92.88 235 ASN B O 1
ATOM 3887 N N . ALA B 1 236 ? -2.443 -26.016 -0.658 1 93.81 236 ALA B N 1
ATOM 3888 C CA . ALA B 1 236 ? -2.652 -27.344 -0.1 1 93.81 236 ALA B CA 1
ATOM 3889 C C . ALA B 1 236 ? -4.023 -27.453 0.56 1 93.81 236 ALA B C 1
ATOM 3891 O O . ALA B 1 236 ? -4.359 -28.484 1.143 1 93.81 236 ALA B O 1
ATOM 3892 N N . PHE B 1 237 ? -4.742 -26.344 0.566 1 92.38 237 PHE B N 1
ATOM 3893 C CA . PHE B 1 237 ? -6.082 -26.281 1.14 1 92.38 237 PHE B CA 1
ATOM 3894 C C . PHE B 1 237 ? -6.043 -26.531 2.643 1 92.38 237 PHE B C 1
ATOM 3896 O O . PHE B 1 237 ? -6.953 -27.141 3.203 1 92.38 237 PHE B O 1
ATOM 3903 N N . GLU B 1 238 ? -4.926 -26.156 3.197 1 93.25 238 GLU B N 1
ATOM 3904 C CA . GLU B 1 238 ? -4.785 -26.156 4.652 1 93.25 238 GLU B CA 1
ATOM 3905 C C . GLU B 1 238 ? -5.016 -24.75 5.219 1 93.25 238 GLU B C 1
ATOM 3907 O O . GLU B 1 238 ? -4.074 -24.109 5.688 1 93.25 238 GLU B O 1
ATOM 3912 N N . THR B 1 239 ? -6.23 -24.484 5.32 1 91.88 239 THR B N 1
ATOM 3913 C CA . THR B 1 239 ? -6.641 -23.094 5.57 1 91.88 239 THR B CA 1
ATOM 3914 C C . THR B 1 239 ? -6.238 -22.656 6.977 1 91.88 239 THR B C 1
ATOM 3916 O O . THR B 1 239 ? -5.766 -21.547 7.172 1 91.88 239 THR B O 1
ATOM 3919 N N . ALA B 1 240 ? -6.422 -23.531 7.887 1 92.69 240 ALA B N 1
ATOM 3920 C CA . ALA B 1 240 ? -6.051 -23.172 9.258 1 92.69 240 ALA B CA 1
ATOM 3921 C C . ALA B 1 240 ? -4.562 -22.844 9.352 1 92.69 240 ALA B C 1
ATOM 3923 O O . ALA B 1 240 ? -4.18 -21.875 10.008 1 92.69 240 ALA B O 1
ATOM 3924 N N . LYS B 1 241 ? -3.766 -23.609 8.68 1 95.25 241 LYS B N 1
ATOM 3925 C CA . LYS B 1 241 ? -2.324 -23.391 8.688 1 95.25 241 LYS B CA 1
ATOM 3926 C C . LYS B 1 241 ? -1.956 -22.125 7.91 1 95.25 241 LYS B C 1
ATOM 3928 O O . LYS B 1 241 ? -0.974 -21.453 8.227 1 95.25 241 LYS B O 1
ATOM 3933 N N . ALA B 1 242 ? -2.781 -21.828 6.938 1 95.5 242 ALA B N 1
ATOM 3934 C CA . ALA B 1 242 ? -2.539 -20.641 6.141 1 95.5 242 ALA B CA 1
ATOM 3935 C C . ALA B 1 242 ? -2.744 -19.375 6.973 1 95.5 242 ALA B C 1
ATOM 3937 O O . ALA B 1 242 ? -2.086 -18.359 6.746 1 95.5 242 ALA B O 1
ATOM 3938 N N . PHE B 1 243 ? -3.574 -19.453 7.98 1 95.31 243 PHE B N 1
ATOM 3939 C CA . PHE B 1 243 ? -3.861 -18.297 8.805 1 95.31 243 PHE B CA 1
ATOM 3940 C C . PHE B 1 243 ? -2.727 -18.031 9.789 1 95.31 243 PHE B C 1
ATOM 3942 O O . PHE B 1 243 ? -2.561 -16.922 10.281 1 95.31 243 PHE B O 1
ATOM 3949 N N . ALA B 1 244 ? -1.956 -19 10.055 1 95.94 244 ALA B N 1
ATOM 3950 C CA . ALA B 1 244 ? -0.89 -18.859 11.047 1 95.94 244 ALA B CA 1
ATOM 3951 C C . ALA B 1 244 ? 0.124 -17.797 10.617 1 95.94 244 ALA B C 1
ATOM 3953 O O . ALA B 1 244 ? 0.377 -16.844 11.344 1 95.94 244 ALA B O 1
ATOM 3954 N N . PRO B 1 245 ? 0.7 -17.969 9.422 1 97.19 245 PRO B N 1
ATOM 3955 C CA . PRO B 1 245 ? 1.628 -16.906 8.992 1 97.19 245 PRO B CA 1
ATOM 3956 C C . PRO B 1 245 ? 0.95 -15.555 8.836 1 97.19 245 PRO B C 1
ATOM 3958 O O . PRO B 1 245 ? 1.587 -14.516 9.031 1 97.19 245 PRO B O 1
ATOM 3961 N N . VAL B 1 246 ? -0.305 -15.492 8.516 1 96.25 246 VAL B N 1
ATOM 3962 C CA . VAL B 1 246 ? -1.044 -14.234 8.422 1 96.25 246 VAL B CA 1
ATOM 3963 C C . VAL B 1 246 ? -1.06 -13.547 9.781 1 96.25 246 VAL B C 1
ATOM 3965 O O . VAL B 1 246 ? -0.824 -12.336 9.875 1 96.25 246 VAL B O 1
ATOM 3968 N N . LEU B 1 247 ? -1.281 -14.297 10.773 1 94 247 LEU B N 1
ATOM 3969 C CA . LEU B 1 247 ? -1.296 -13.773 12.133 1 94 247 LEU B CA 1
ATOM 3970 C C . LEU B 1 247 ? 0.078 -13.234 12.523 1 94 247 LEU B C 1
ATOM 3972 O O . LEU B 1 247 ? 0.182 -12.172 13.148 1 94 247 LEU B O 1
ATOM 3976 N N . VAL B 1 248 ? 1.084 -13.953 12.18 1 95.75 248 VAL B N 1
ATOM 3977 C CA . VAL B 1 248 ? 2.445 -13.539 12.5 1 95.75 248 VAL B CA 1
ATOM 3978 C C . VAL B 1 248 ? 2.777 -12.234 11.773 1 95.75 248 VAL B C 1
ATOM 3980 O O . VAL B 1 248 ? 3.373 -11.328 12.352 1 95.75 248 VAL B O 1
ATOM 3983 N N . VAL B 1 249 ? 2.375 -12.156 10.5 1 96.25 249 VAL B N 1
ATOM 3984 C CA . VAL B 1 249 ? 2.6 -10.945 9.719 1 96.25 249 VAL B CA 1
ATOM 3985 C C . VAL B 1 249 ? 1.904 -9.758 10.391 1 96.25 249 VAL B C 1
ATOM 3987 O O . VAL B 1 249 ? 2.482 -8.68 10.508 1 96.25 249 VAL B O 1
ATOM 3990 N N . ALA B 1 250 ? 0.71 -9.969 10.805 1 93.62 250 ALA B N 1
ATOM 3991 C CA . ALA B 1 250 ? -0.058 -8.922 11.469 1 93.62 250 ALA B CA 1
ATOM 3992 C C . ALA B 1 250 ? 0.625 -8.469 12.758 1 93.62 250 ALA B C 1
ATOM 3994 O O . ALA B 1 250 ? 0.759 -7.266 13.008 1 93.62 250 ALA B O 1
ATOM 3995 N N . LEU B 1 251 ? 1.059 -9.352 13.523 1 93 251 LEU B N 1
ATOM 3996 C CA . LEU B 1 251 ? 1.713 -9.055 14.797 1 93 251 LEU B CA 1
ATOM 3997 C C . LEU B 1 251 ? 3.041 -8.344 14.57 1 93 251 LEU B C 1
ATOM 3999 O O . LEU B 1 251 ? 3.355 -7.375 15.266 1 93 251 LEU B O 1
ATOM 4003 N N . LEU B 1 252 ? 3.764 -8.844 13.617 1 93.06 252 LEU B N 1
ATOM 4004 C CA . LEU B 1 252 ? 5.059 -8.25 13.305 1 93.06 252 LEU B CA 1
ATOM 4005 C C . LEU B 1 252 ? 4.895 -6.824 12.781 1 93.06 252 LEU B C 1
ATOM 4007 O O . LEU B 1 252 ? 5.648 -5.926 13.156 1 93.06 252 LEU B O 1
ATOM 4011 N N . ALA B 1 253 ? 3.963 -6.699 11.883 1 91.69 253 ALA B N 1
ATOM 4012 C CA . ALA B 1 253 ? 3.701 -5.371 11.328 1 91.69 253 ALA B CA 1
ATOM 4013 C C . ALA B 1 253 ? 3.342 -4.379 12.43 1 91.69 253 ALA B C 1
ATOM 4015 O O . ALA B 1 253 ? 3.838 -3.25 12.445 1 91.69 253 ALA B O 1
ATOM 4016 N N . ASN B 1 254 ? 2.529 -4.77 13.367 1 89.5 254 ASN B N 1
ATOM 4017 C CA . ASN B 1 254 ? 2.145 -3.918 14.492 1 89.5 254 ASN B CA 1
ATOM 4018 C C . ASN B 1 254 ? 3.324 -3.646 15.422 1 89.5 254 ASN B C 1
ATOM 4020 O O . ASN B 1 254 ? 3.514 -2.518 15.875 1 89.5 254 ASN B O 1
ATOM 4024 N N . ALA B 1 255 ? 4.051 -4.637 15.664 1 92.06 255 ALA B N 1
ATOM 4025 C CA . ALA B 1 255 ? 5.211 -4.5 16.547 1 92.06 255 ALA B CA 1
ATOM 4026 C C . ALA B 1 255 ? 6.223 -3.516 15.961 1 92.06 255 ALA B C 1
ATOM 4028 O O . ALA B 1 255 ? 6.762 -2.672 16.688 1 92.06 255 ALA B O 1
ATOM 4029 N N . LEU B 1 256 ? 6.465 -3.627 14.711 1 91.69 256 LEU B N 1
ATOM 4030 C CA . LEU B 1 256 ? 7.418 -2.742 14.055 1 91.69 256 LEU B CA 1
ATOM 4031 C C . LEU B 1 256 ? 6.895 -1.311 14.016 1 91.69 256 LEU B C 1
ATOM 4033 O O . LEU B 1 256 ? 7.664 -0.361 14.188 1 91.69 256 LEU B O 1
ATOM 4037 N N . THR B 1 257 ? 5.656 -1.169 13.812 1 87.25 257 THR B N 1
ATOM 4038 C CA . THR B 1 257 ? 5.047 0.156 13.82 1 87.25 257 THR B CA 1
ATOM 4039 C C . THR B 1 257 ? 5.184 0.813 15.188 1 87.25 257 THR B C 1
ATOM 4041 O O . THR B 1 257 ? 5.539 1.99 15.281 1 87.25 257 THR B O 1
ATOM 4044 N N . VAL B 1 258 ? 4.91 0.089 16.234 1 87.56 258 VAL B N 1
ATOM 4045 C CA . VAL B 1 258 ? 5.027 0.594 17.594 1 87.56 258 VAL B CA 1
ATOM 4046 C C . VAL B 1 258 ? 6.48 0.956 17.891 1 87.56 258 VAL B C 1
ATOM 4048 O O . VAL B 1 258 ? 6.758 1.959 18.547 1 87.56 258 VAL B O 1
ATOM 4051 N N . LEU B 1 259 ? 7.336 0.16 17.375 1 89.75 259 LEU B N 1
ATOM 4052 C CA . LEU B 1 259 ? 8.758 0.408 17.578 1 89.75 259 LEU B CA 1
ATOM 4053 C C . LEU B 1 259 ? 9.172 1.732 16.953 1 89.75 259 LEU B C 1
ATOM 4055 O O . LEU B 1 259 ? 9.883 2.527 17.578 1 89.75 259 LEU B O 1
ATOM 4059 N N . VAL B 1 260 ? 8.742 1.983 15.766 1 86.75 260 VAL B N 1
ATOM 4060 C CA . VAL B 1 260 ? 9.078 3.229 15.078 1 86.75 260 VAL B CA 1
ATOM 4061 C C . VAL B 1 260 ? 8.453 4.406 15.82 1 86.75 260 VAL B C 1
ATOM 4063 O O . VAL B 1 260 ? 9.078 5.465 15.953 1 86.75 260 VAL B O 1
ATOM 4066 N N . GLN B 1 261 ? 7.285 4.234 16.312 1 85.25 261 GLN B N 1
ATOM 4067 C CA . GLN B 1 261 ? 6.609 5.281 17.078 1 85.25 261 GLN B CA 1
ATOM 4068 C C . GLN B 1 261 ? 7.359 5.594 18.359 1 85.25 261 GLN B C 1
ATOM 4070 O O . GLN B 1 261 ? 7.477 6.754 18.75 1 85.25 261 GLN B O 1
ATOM 4075 N N . LYS B 1 262 ? 7.758 4.609 19.016 1 86.56 262 LYS B N 1
ATOM 4076 C CA . LYS B 1 262 ? 8.5 4.793 20.266 1 86.56 262 LYS B CA 1
ATOM 4077 C C . LYS B 1 262 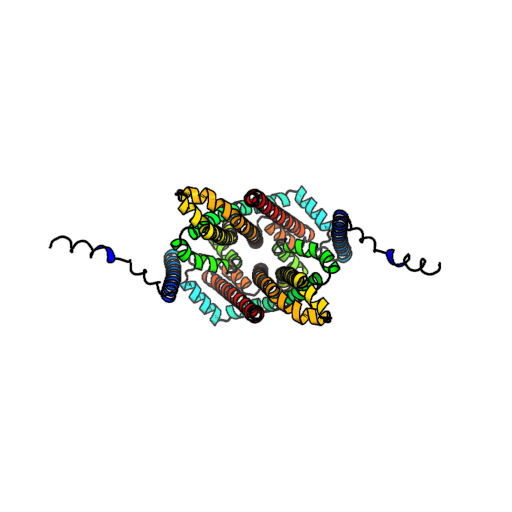? 9.812 5.535 20.016 1 86.56 262 LYS B C 1
ATOM 4079 O O . LYS B 1 262 ? 10.211 6.383 20.828 1 86.56 262 LYS B O 1
ATOM 4084 N N . VAL B 1 263 ? 10.406 5.199 18.938 1 81.19 263 VAL B N 1
ATOM 4085 C CA . VAL B 1 263 ? 11.641 5.883 18.562 1 81.19 263 VAL B CA 1
ATOM 4086 C C . VAL B 1 263 ? 11.352 7.355 18.281 1 81.19 263 VAL B C 1
ATOM 4088 O O . VAL B 1 263 ? 12.117 8.234 18.688 1 81.19 263 VAL B O 1
ATOM 4091 N N . GLU B 1 264 ? 10.289 7.582 17.609 1 80.44 264 GLU B N 1
ATOM 4092 C CA . GLU B 1 264 ? 9.867 8.953 17.328 1 80.44 264 GLU B CA 1
ATOM 4093 C C . GLU B 1 264 ? 9.625 9.727 18.625 1 80.44 264 GLU B C 1
ATOM 4095 O O . GLU B 1 264 ? 10.031 10.883 18.75 1 80.44 264 GLU B O 1
ATOM 4100 N N . GLU B 1 265 ? 8.938 9.133 19.562 1 80.94 265 GLU B N 1
ATOM 4101 C CA . GLU B 1 265 ? 8.594 9.773 20.828 1 80.94 265 GLU B CA 1
ATOM 4102 C C . GLU B 1 265 ? 9.852 10.078 21.641 1 80.94 265 GLU B C 1
ATOM 4104 O O . GLU B 1 265 ? 9.914 11.094 22.328 1 80.94 265 GLU B O 1
ATOM 4109 N N . ARG B 1 266 ? 10.664 9.219 21.562 1 77.12 266 ARG B N 1
ATOM 4110 C CA . ARG B 1 266 ? 11.891 9.398 22.328 1 77.12 266 ARG B CA 1
ATOM 4111 C C . ARG B 1 266 ? 12.703 10.578 21.781 1 77.12 266 ARG B C 1
ATOM 4113 O O . ARG B 1 266 ? 13.289 11.336 22.562 1 77.12 266 ARG B O 1
ATOM 4120 N N . PHE B 1 267 ? 12.648 10.719 20.531 1 68.94 267 PHE B N 1
ATOM 4121 C CA . PHE B 1 267 ? 13.438 11.789 19.938 1 68.94 267 PHE B CA 1
ATOM 4122 C C . PHE B 1 267 ? 12.594 13.055 19.781 1 68.94 267 PHE B C 1
ATOM 4124 O O . PHE B 1 267 ? 13.141 14.156 19.672 1 68.94 267 PHE B O 1
ATOM 4131 N N . GLY B 1 268 ? 11.234 12.938 19.562 1 60.53 268 GLY B N 1
ATOM 4132 C CA . GLY B 1 268 ? 10.359 14.094 19.516 1 60.53 268 GLY B CA 1
ATOM 4133 C C . GLY B 1 268 ? 10.18 14.766 20.859 1 60.53 268 GLY B C 1
ATOM 4134 O O . GLY B 1 268 ? 9.773 15.93 20.938 1 60.53 268 GLY B O 1
ATOM 4135 N N . ARG B 1 269 ? 10.172 14.055 21.969 1 56.03 269 ARG B N 1
ATOM 4136 C CA . ARG B 1 269 ? 10.125 14.688 23.281 1 56.03 269 ARG B CA 1
ATOM 4137 C C . ARG B 1 269 ? 11.156 15.805 23.391 1 56.03 269 ARG B C 1
ATOM 4139 O O . ARG B 1 269 ? 11.062 16.656 24.281 1 56.03 269 ARG B O 1
ATOM 4146 N N . TRP B 1 270 ? 11.969 15.75 22.516 1 47.5 270 TRP B N 1
ATOM 4147 C CA . TRP B 1 270 ? 12.875 16.891 22.609 1 47.5 270 TRP B CA 1
ATOM 4148 C C . TRP B 1 270 ? 12.172 18.188 22.219 1 47.5 270 TRP B C 1
ATOM 4150 O O . TRP B 1 270 ? 12.594 19.266 22.625 1 47.5 270 TRP B O 1
ATOM 4160 N N . ARG B 1 271 ? 11.039 18.062 21.453 1 49.22 271 ARG B N 1
ATOM 4161 C CA . ARG B 1 271 ? 10.312 19.266 21.062 1 49.22 271 ARG B CA 1
ATOM 4162 C C . ARG B 1 271 ? 9.516 19.812 22.234 1 49.22 271 ARG B C 1
ATOM 4164 O O . ARG B 1 271 ? 9.273 21.016 22.312 1 49.22 271 ARG B O 1
ATOM 4171 N N . ARG B 1 272 ? 8.906 19 23.078 1 45.19 272 ARG B N 1
ATOM 4172 C CA . ARG B 1 272 ? 8.039 19.562 24.109 1 45.19 272 ARG B CA 1
ATOM 4173 C C . ARG B 1 272 ? 8.859 20.188 25.234 1 45.19 272 ARG B C 1
ATOM 4175 O O . ARG B 1 272 ? 8.297 20.781 26.156 1 45.19 272 ARG B O 1
ATOM 4182 N N . ARG B 1 273 ? 10.156 20.047 25.266 1 38.75 273 ARG B N 1
ATOM 4183 C CA . ARG B 1 273 ? 10.797 20.875 26.281 1 38.75 273 ARG B CA 1
ATOM 4184 C C . ARG B 1 273 ? 11.383 22.141 25.656 1 38.75 273 ARG B C 1
ATOM 4186 O O . ARG B 1 273 ? 11.883 22.109 24.531 1 38.75 273 ARG B O 1
#

Nearest PDB structures (foldseek):
  8w9m-assembly1_B  TM=7.957E-01  e=3.316E-08  Nostoc sp. PCC 7120 = FACHB-418
  8wm8-assembly1_A  TM=8.636E-01  e=1.139E-07  Nostoc sp. PCC 7120 = FACHB-418
  8wm7-assembly1_B  TM=9.053E-01  e=3.141E-07  Nostoc sp. PCC 7120 = FACHB-418
  7ahd-assembly1_B  TM=7.806E-01  e=7.507E-06  Lactococcus lactis subsp. lactis
  7ahd-assembly1_A  TM=7.029E-01  e=1.068E-05  Lactococcus lactis subsp. lactis

Secondary structure (DSSP, 8-state):
-GGGGGGSGGG-----------HHHHHHHHHHHHHHHHHHHHHHHHHHTTTS-TTT---HHHHHHHHHHHHHTSHHHHHHHHHHHHHHHHHHHHHHHHHHHHHHHHH-HHHHHHHHHHHHHHHHS-GGGGHHHHHHHH-SSHHHHHHHHHHHHHHHHHHHHHHHHHHHIIIIIHHHHHTT--HHHHIIIIIHHHHHHHHHHHHHHHHHHHHHHHHHHHHHH-SSHHHHHHHHHHHTT-HHHHHHHHHHHHHHHHHHHHHHHHHHHHHHHHHH-/--TTGGGGGGG-----------HHHHHHHHHHHHHHHHHHHHHHHHHHTTTS-TTT---HHHHHHHHHHHHHTSHHHHHHHHHHHHHHHHHHHHHHHHHHHHHHHHH-HHHHHHHHHHHHHHHHS-GGGGHHHHHHHH-SSHHHHHHHHHHHHHHHHHHHHHHHHHHHHHHHHHHHHHTT--HHHHIIIIIHHHHHHHHHHHHHHHHHHHHHHHHHHHHHH-SSHHHHHHHHHHHTT-HHHHHHHHHHHHHHHHHHHHHHHHHHHHHHHHHH-

pLDDT: mean 83.14, std 16.94, range [31.02, 98.62]

Organism: NCBI:txid1064539

Radius of gyration: 29.25 Å; Cα contacts (8 Å, |Δi|>4): 679; chains: 2; bounding box: 86×106×93 Å

InterPro domains:
  IPR000515 ABC transporter type 1, transmembrane domain MetI-like [PF00528] (96-264)
  IPR000515 ABC transporter type 1, transmembrane domain MetI-like [PS50928] (80-260)
  IPR000515 ABC transporter type 1, transmembrane domain MetI-like [cd06261] (88-259)
  IPR035906 MetI-like superfamily [G3DSA:1.10.3720.10] (74-269)
  IPR035906 MetI-like superfamily [SSF161098] (74-258)

Foldseek 3Di:
DPPPPPPPPPPDDPPDPPPPPDPVVVVVVVVCVVVVVVVVVLVCLQVVCVPPDQLAHPHPVLLVVLLVVCVVVCQLVQQACQLCVLLVLLLVVLLVLLLVLLLCLQVDVVSVVVCVVVLVVLLPDPCLVCLVVLCVVQNLDSVSLSVQLSSQQNSLLSVLLSVQQNVQCVPCVVVVVVVVDDPVCCCVPGSVLSSLLSNLVSSLNSLVRSLVSSLSSCCVNLPGHLNVQLNVCVVVSNNSNNVSSVVVSVVVSVVVNVVSVVVSCVSCVVVVD/DPPPPPPPPPPPDPPDPPPPPPPVVVVVVVVCVVVVVVVVVLVCLQVVCVPPDQLAGDHPVLLVVLLVVCVVVCQLVQQACQLCVLLVLLLVVLLVLLLVLLLCLQVDVVSVVVCVVVLVVLLPDPCLVCLVVLCVVQNLDSVSLSVQLSSQQNSLLSVLLSVQQNVQCVPCVVVCVVVVDDPVCCCVPGSVLSSLLSNLVSSLNSLVRSLVSSLSSCCVNLPGHLNVQLNVCNVVSNNSNNVSSVVVSVVVSVVVNVVSVVVSCVSCVVVVD

Sequence (546 aa):
MQRSAQASAVSKSAGEPEAASDPNRQRRRERLLQIGTLVLLLAVWEFAARDANKLLVAVPSDIAIATWELLLNGELLSATLDSMSTFVLGFVIASVIGIVVGFAMGTNRTVEVILDPYINALYAMPLVALIPILMLWVGIGFLAKITIIILFAVFPVIINTVTGVKNVDRHYLDIGKAFMASRFMVYRQIIAPYALPYVASGLRIALGRGIIAMIVAEFLTSISGLGGLIINYTNAFETAKAFAPVLVVALLANALTVLVQKVEERFGRWRRRMQRSAQASAVSKSAGEPEAASDPNRQRRRERLLQIGTLVLLLAVWEFAARDANKLLVAVPSDIAIATWELLLNGELLSATLDSMSTFVLGFVIASVIGIVVGFAMGTNRTVEVILDPYINALYAMPLVALIPILMLWVGIGFLAKITIIILFAVFPVIINTVTGVKNVDRHYLDIGKAFMASRFMVYRQIIAPYALPYVASGLRIALGRGIIAMIVAEFLTSISGLGGLIINYTNAFETAKAFAPVLVVALLANALTVLVQKVEERFGRWRRR